Protein AF-0000000067832842 (afdb_homodimer)

InterPro domains:
  IPR029063 S-adenosyl-L-methionine-dependent methyltransferase superfamily [G3DSA:3.40.50.150] (33-181)
  IPR029063 S-adenosyl-L-methionine-dependent methyltransferase superfamily [SSF53335] (40-184)

Solvent-accessible surface area (backbone atoms only — not comparable to full-atom values): 24904 Å² total; per-residue (Å²): 123,70,66,59,55,49,48,51,47,45,47,37,42,48,47,55,68,44,38,62,72,69,55,70,68,73,89,60,58,48,26,87,64,40,27,83,91,37,31,60,60,49,48,27,74,73,50,39,34,73,93,33,31,36,35,33,47,52,28,42,56,81,86,76,63,69,65,63,78,58,28,72,50,18,49,71,43,21,25,13,74,51,82,51,62,61,39,74,44,67,45,55,59,68,50,42,51,78,78,49,56,95,82,53,59,22,45,30,39,37,30,55,74,34,59,28,47,35,81,49,49,67,42,25,40,53,26,49,51,71,29,41,31,73,72,9,35,41,38,42,35,31,35,27,22,55,49,74,52,64,64,67,35,35,14,40,24,26,33,40,46,27,49,38,33,55,57,17,53,60,59,14,26,39,83,71,46,52,14,31,24,38,38,28,40,33,27,26,33,86,79,16,55,81,93,42,41,46,41,74,43,55,62,22,25,40,26,15,27,39,35,32,33,25,72,41,81,48,77,83,70,43,83,89,71,56,56,68,65,58,41,48,75,80,60,59,66,65,70,78,84,129,123,68,65,59,55,49,48,50,47,45,47,36,43,49,48,56,67,43,37,63,72,70,56,72,69,74,89,60,57,48,26,85,64,42,29,83,90,37,32,62,59,48,49,27,74,72,51,39,34,76,90,32,32,36,37,33,46,52,28,43,54,79,85,75,62,69,66,65,78,56,28,71,52,18,48,69,44,21,25,13,73,51,81,51,62,62,38,74,43,68,44,54,59,68,51,41,50,77,78,47,58,94,82,52,59,22,46,32,38,35,31,55,76,33,60,28,47,35,82,50,48,67,42,24,41,54,27,48,50,71,29,42,31,73,72,9,34,41,37,42,34,31,34,26,23,55,49,74,53,64,63,69,34,34,14,38,23,27,31,39,46,29,50,38,33,55,56,17,55,60,59,14,26,39,82,73,46,51,14,32,26,40,36,28,38,33,26,27,33,85,78,17,54,80,93,42,42,46,41,73,43,56,62,22,25,40,28,16,28,40,36,30,32,25,72,39,80,48,78,82,72,42,83,88,69,56,57,67,64,56,42,48,74,80,60,59,66,65,71,77,85,128

Organism: Methylorubrum extorquens (strain ATCC 14718 / DSM 1338 / JCM 2805 / NCIMB 9133 / AM1) (NCBI:txid272630)

Foldseek 3Di:
DVVVVVVLCVVLVVCVVCVCVVCVDQPWDAKDLCAVPRVLVVCLVVALAAPFEEEEEAQADDPNDHSVVSNVRHHYAYEYCDDHPRHDHHDDLLQVQVRDDQPAAGQEYEYEAPLQQHPCSLSSLLSNLSRHDQQGKYKYKHFADDDDDPPPRRHDGDAQLRVDLSQFVLQQKDWDIKIFAAWDKDAADPPDDPVRHSPIDGNGGGMIMTMIGRNDHHDPDDPVPDDPCRRRVNDDDDDPDD/DVVVVVVLCVVLVVCVVCVCVVVVDQPWDAWDLCAVPRVLVVCLVVALAAPFEEEEEAQADDPNDHSVVSNVRHHYAYEYCDDHPRHDHHDALLQVQVRDDQPAAGLEYEYEAPLQQHPCSLSSLLSNLSRHDQQGKYKYKHFADDDDDPPPRRHDGDAQLRVDLSQFVLQQKDWPIKIFAAWDKDAADPPDDPVRHSHIDGNGGGMIMTMIGRNDHHDPDDPVPDDPCRRRVNDDDDDPDD

Structure (mmCIF, N/CA/C/O backbone):
data_AF-0000000067832842-model_v1
#
loop_
_entity.id
_entity.type
_entity.pdbx_description
1 polymer 'Uncharacterized protein'
#
loop_
_atom_site.group_PDB
_atom_site.id
_atom_site.type_symbol
_atom_site.label_atom_id
_atom_site.label_alt_id
_atom_site.label_comp_id
_atom_site.label_asym_id
_atom_site.label_entity_id
_atom_site.label_seq_id
_atom_site.pdbx_PDB_ins_code
_atom_site.Cartn_x
_atom_site.Cartn_y
_atom_site.Cartn_z
_atom_site.occupancy
_atom_site.B_iso_or_equiv
_atom_site.auth_seq_id
_atom_site.auth_comp_id
_atom_site.auth_asym_id
_at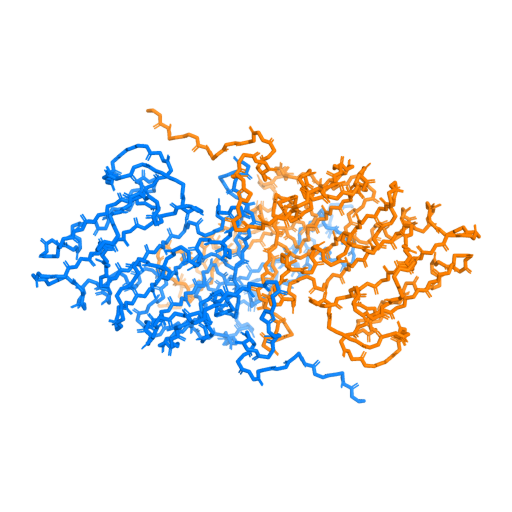om_site.auth_atom_id
_atom_site.pdbx_PDB_model_num
ATOM 1 N N . MET A 1 1 ? 39.562 -14.75 -2.855 1 26.77 1 MET A N 1
ATOM 2 C CA . MET A 1 1 ? 38.125 -14.828 -2.545 1 26.77 1 MET A CA 1
ATOM 3 C C . MET A 1 1 ? 37.625 -13.5 -2.002 1 26.77 1 MET A C 1
ATOM 5 O O . MET A 1 1 ? 36.469 -13.125 -2.25 1 26.77 1 MET A O 1
ATOM 9 N N . LEU A 1 2 ? 38.469 -12.766 -1.308 1 35.47 2 LEU A N 1
ATOM 10 C CA . LEU A 1 2 ? 38.281 -11.453 -0.709 1 35.47 2 LEU A CA 1
ATOM 11 C C . LEU A 1 2 ? 38.375 -10.352 -1.766 1 35.47 2 LEU A C 1
ATOM 13 O O . LEU A 1 2 ? 37.812 -9.273 -1.595 1 35.47 2 LEU A O 1
ATOM 17 N N . LYS A 1 3 ? 39.188 -10.617 -2.768 1 44.97 3 LYS A N 1
ATOM 18 C CA . LYS A 1 3 ? 39.469 -9.648 -3.82 1 44.97 3 LYS A CA 1
ATOM 19 C C . LYS A 1 3 ? 38.281 -9.406 -4.707 1 44.97 3 LYS A C 1
ATOM 21 O O . LYS A 1 3 ? 38.062 -8.289 -5.199 1 44.97 3 LYS A O 1
ATOM 26 N N . GLY A 1 4 ? 37.469 -10.336 -4.941 1 42.06 4 GLY A N 1
ATOM 27 C CA . GLY A 1 4 ? 36.281 -10.281 -5.738 1 42.06 4 GLY A CA 1
ATOM 28 C C . GLY A 1 4 ? 35.156 -9.453 -5.094 1 42.06 4 GLY A C 1
ATOM 29 O O . GLY A 1 4 ? 34.406 -8.766 -5.789 1 42.06 4 GLY A O 1
ATOM 30 N N . ALA A 1 5 ? 35.062 -9.656 -3.832 1 43.44 5 ALA A N 1
ATOM 31 C CA . ALA A 1 5 ? 34.094 -8.883 -3.072 1 43.44 5 ALA A CA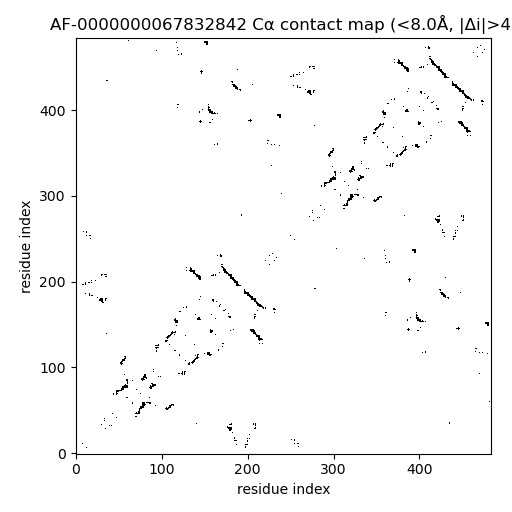 1
ATOM 32 C C . ALA A 1 5 ? 34.469 -7.402 -3.051 1 43.44 5 ALA A C 1
ATOM 34 O O . ALA A 1 5 ? 33.594 -6.535 -3.164 1 43.44 5 ALA A O 1
ATOM 35 N N . ALA A 1 6 ? 35.719 -7.172 -2.99 1 43.81 6 ALA A N 1
ATOM 36 C CA . ALA A 1 6 ? 36.219 -5.801 -3.023 1 43.81 6 ALA A CA 1
ATOM 37 C C . ALA A 1 6 ? 35.938 -5.141 -4.371 1 43.81 6 ALA A C 1
ATOM 39 O O . ALA A 1 6 ? 35.5 -3.988 -4.426 1 43.81 6 ALA A O 1
ATOM 40 N N . ASP A 1 7 ? 36.094 -5.887 -5.363 1 48.38 7 ASP A N 1
ATOM 41 C CA . ASP A 1 7 ? 35.844 -5.348 -6.695 1 48.38 7 ASP A CA 1
ATOM 42 C C . ASP A 1 7 ? 34.344 -5.094 -6.906 1 48.38 7 ASP A C 1
ATOM 44 O O . ASP A 1 7 ? 33.969 -4.082 -7.5 1 48.38 7 ASP A O 1
ATOM 48 N N . SER A 1 8 ? 33.562 -6.012 -6.449 1 44.03 8 SER A N 1
ATOM 49 C CA . SER A 1 8 ? 32.125 -5.84 -6.555 1 44.03 8 SER A CA 1
ATOM 50 C C . SER A 1 8 ? 31.625 -4.66 -5.715 1 44.03 8 SER A C 1
ATOM 52 O O . SER A 1 8 ? 30.734 -3.918 -6.133 1 44.03 8 SER A O 1
ATOM 54 N N . LEU A 1 9 ? 32.281 -4.516 -4.609 1 45.78 9 LEU A N 1
ATOM 55 C CA . LEU A 1 9 ? 32 -3.361 -3.76 1 45.78 9 LEU A CA 1
ATOM 56 C C . LEU A 1 9 ? 32.438 -2.068 -4.434 1 45.78 9 LEU A C 1
ATOM 58 O O . LEU A 1 9 ? 31.734 -1.063 -4.391 1 45.78 9 LEU A O 1
ATOM 62 N N . ILE A 1 10 ? 33.562 -2.182 -5.062 1 46 10 ILE A N 1
ATOM 63 C CA . ILE A 1 10 ? 34.062 -1.021 -5.789 1 46 10 ILE A CA 1
ATOM 64 C C . ILE A 1 10 ? 33.125 -0.693 -6.953 1 46 10 ILE A C 1
ATOM 66 O O . ILE A 1 10 ? 32.812 0.474 -7.191 1 46 10 ILE A O 1
ATOM 70 N N . ARG A 1 11 ? 32.719 -1.636 -7.66 1 45.75 11 ARG A N 1
ATOM 71 C CA . ARG A 1 11 ? 31.797 -1.432 -8.773 1 45.75 11 ARG A CA 1
ATOM 72 C C . ARG A 1 11 ? 30.453 -0.896 -8.273 1 45.75 11 ARG A C 1
ATOM 74 O O . ARG A 1 11 ? 29.859 -0.011 -8.898 1 45.75 11 ARG A O 1
ATOM 81 N N . ALA A 1 12 ? 29.953 -1.578 -7.32 1 45.78 12 ALA A N 1
ATOM 82 C CA . ALA A 1 12 ? 28.719 -1.059 -6.727 1 45.78 12 ALA A CA 1
ATOM 83 C C . ALA A 1 12 ? 28.906 0.373 -6.234 1 45.78 12 ALA A C 1
ATOM 85 O O . ALA A 1 12 ? 28.031 1.223 -6.426 1 45.78 12 ALA A O 1
ATOM 86 N N . TYR A 1 13 ? 30.078 0.477 -5.68 1 47.91 13 TYR A N 1
ATOM 87 C CA . TYR A 1 13 ? 30.484 1.792 -5.199 1 47.91 13 TYR A CA 1
ATOM 88 C C . TYR A 1 13 ? 30.594 2.785 -6.352 1 47.91 13 TYR A C 1
ATOM 90 O O . TYR A 1 13 ? 30.188 3.938 -6.227 1 47.91 13 TYR A O 1
ATOM 98 N N . GLY A 1 14 ? 31.281 2.305 -7.25 1 47.25 14 GLY A N 1
ATOM 99 C CA . GLY A 1 14 ? 31.391 3.125 -8.445 1 47.25 14 GLY A CA 1
ATOM 100 C C . GLY A 1 14 ? 30.062 3.43 -9.094 1 47.25 14 GLY A C 1
ATOM 101 O O . GLY A 1 14 ? 29.828 4.551 -9.555 1 47.25 14 GLY A O 1
ATOM 102 N N . ALA A 1 15 ? 29.234 2.504 -9.148 1 46.03 15 ALA A N 1
ATOM 103 C CA . ALA A 1 15 ? 27.891 2.689 -9.711 1 46.03 15 ALA A CA 1
ATOM 104 C C . ALA A 1 15 ? 27.062 3.635 -8.859 1 46.03 15 ALA A C 1
ATOM 106 O O . ALA A 1 15 ? 26.359 4.508 -9.383 1 46.03 15 ALA A O 1
ATOM 107 N N . LEU A 1 16 ? 27.141 3.465 -7.559 1 51.41 16 LEU A N 1
ATOM 108 C CA . LEU A 1 16 ? 26.375 4.34 -6.672 1 51.41 16 LEU A CA 1
ATOM 109 C C . LEU A 1 16 ? 26.969 5.75 -6.672 1 51.41 16 LEU A C 1
ATOM 111 O O . LEU A 1 16 ? 26.234 6.73 -6.551 1 51.41 16 LEU A O 1
ATOM 115 N N . ALA A 1 17 ? 28.25 5.762 -6.68 1 48.47 17 ALA A N 1
ATOM 116 C CA . ALA A 1 17 ? 28.906 7.07 -6.707 1 48.47 17 ALA A CA 1
ATOM 117 C C . ALA A 1 17 ? 28.484 7.863 -7.941 1 48.47 17 ALA A C 1
ATOM 119 O O . ALA A 1 17 ? 28.453 9.094 -7.914 1 48.47 17 ALA A O 1
ATOM 120 N N . THR A 1 18 ? 28.344 7.113 -8.961 1 46.09 18 THR A N 1
ATOM 121 C CA . THR A 1 18 ? 28.062 7.812 -10.211 1 46.09 18 THR A CA 1
ATOM 122 C C . THR A 1 18 ? 26.547 7.875 -10.461 1 46.09 18 THR A C 1
ATOM 124 O O . THR A 1 18 ? 26.109 8.508 -11.422 1 46.09 18 THR A O 1
ATOM 127 N N . LEU A 1 19 ? 25.797 7.16 -9.695 1 51.28 19 LEU A N 1
ATOM 128 C CA . LEU A 1 19 ? 24.359 7.02 -9.938 1 51.28 19 LEU A CA 1
ATOM 129 C C . LEU A 1 19 ? 23.656 8.359 -9.797 1 51.28 19 LEU A C 1
ATOM 131 O O . LEU A 1 19 ? 22.797 8.695 -10.609 1 51.28 19 LEU A O 1
ATOM 135 N N . PRO A 1 20 ? 23.891 9.039 -8.672 1 48.03 20 PRO A N 1
ATOM 136 C CA . PRO A 1 20 ? 23.156 10.305 -8.664 1 48.03 20 PRO A CA 1
ATOM 137 C C . PRO A 1 20 ? 23.469 11.18 -9.875 1 48.03 20 PRO A C 1
ATOM 139 O O . PRO A 1 20 ? 22.625 11.953 -10.32 1 48.03 20 PRO A O 1
ATOM 142 N N . PHE A 1 21 ? 24.703 11.172 -10.32 1 45.91 21 PHE A N 1
ATOM 143 C CA . PHE A 1 21 ? 25.031 12.047 -11.438 1 45.91 21 PHE A CA 1
ATOM 144 C C . PHE A 1 21 ? 24.406 11.531 -12.734 1 45.91 21 PHE A C 1
ATOM 146 O O . PHE A 1 21 ? 24.078 12.312 -13.633 1 45.91 21 PHE A O 1
ATOM 153 N N . ARG A 1 22 ? 24.281 10.375 -12.773 1 45.84 22 ARG A N 1
ATOM 154 C CA . ARG A 1 22 ? 23.75 9.836 -14.016 1 45.84 22 ARG A CA 1
ATOM 155 C C . ARG A 1 22 ? 22.234 9.875 -14.031 1 45.84 22 ARG A C 1
ATOM 157 O O . ARG A 1 22 ? 21.609 9.828 -15.094 1 45.84 22 ARG A O 1
ATOM 164 N N . PHE A 1 23 ? 21.656 9.945 -12.891 1 52.16 23 PHE A N 1
ATOM 165 C CA . PHE A 1 23 ? 20.203 9.922 -12.875 1 52.16 23 PHE A CA 1
ATOM 166 C C . PHE A 1 23 ? 19.656 11.281 -12.469 1 52.16 23 PHE A C 1
ATOM 168 O O . PHE A 1 23 ? 19.156 11.438 -11.352 1 52.16 23 PHE A O 1
ATOM 175 N N . ARG A 1 24 ? 20.047 12.352 -13.102 1 53.12 24 ARG A N 1
ATOM 176 C CA . ARG A 1 24 ? 19.812 13.742 -12.734 1 53.12 24 ARG A CA 1
ATOM 177 C C . ARG A 1 24 ? 18.328 14.062 -12.727 1 53.12 24 ARG A C 1
ATOM 179 O O . ARG A 1 24 ? 17.906 15.086 -12.172 1 53.12 24 ARG A O 1
ATOM 186 N N . ARG A 1 25 ? 17.531 13.32 -13.461 1 61.72 25 ARG A N 1
ATOM 187 C CA . ARG A 1 25 ? 16.172 13.883 -13.43 1 61.72 25 ARG A CA 1
ATOM 188 C C . ARG A 1 25 ? 15.18 12.867 -12.867 1 61.72 25 ARG A C 1
ATOM 190 O O . ARG A 1 25 ? 15.109 11.734 -13.336 1 61.72 25 ARG A O 1
ATOM 197 N N . ASP A 1 26 ? 14.625 13.305 -11.711 1 71.5 26 ASP A N 1
ATOM 198 C CA . ASP A 1 26 ? 13.508 12.523 -11.203 1 71.5 26 ASP A CA 1
ATOM 199 C C . ASP A 1 26 ? 12.336 12.523 -12.18 1 71.5 26 ASP A C 1
ATOM 201 O O . ASP A 1 26 ? 12.008 13.562 -12.766 1 71.5 26 ASP A O 1
ATOM 205 N N . ARG A 1 27 ? 11.812 11.367 -12.344 1 85.88 27 ARG A N 1
ATOM 206 C CA . ARG A 1 27 ? 10.719 11.234 -13.305 1 85.88 27 ARG A CA 1
ATOM 207 C C . ARG A 1 27 ? 9.398 11.695 -12.695 1 85.88 27 ARG A C 1
ATOM 209 O O . ARG A 1 27 ? 8.453 12 -13.422 1 85.88 27 ARG A O 1
ATOM 216 N N . ILE A 1 28 ? 9.367 11.727 -11.367 1 92.81 28 ILE A N 1
ATOM 217 C CA . ILE A 1 28 ? 8.148 12.156 -10.688 1 92.81 28 ILE A CA 1
ATOM 218 C C . ILE A 1 28 ? 8.438 13.414 -9.867 1 92.81 28 ILE A C 1
ATOM 220 O O . ILE A 1 28 ? 9.359 13.438 -9.055 1 92.81 28 ILE A O 1
ATOM 224 N N . ALA A 1 29 ? 7.668 14.43 -10.078 1 91.94 29 ALA A N 1
ATOM 225 C CA . ALA A 1 29 ? 7.855 15.703 -9.383 1 91.94 29 ALA A CA 1
ATOM 226 C C . ALA A 1 29 ? 7.16 15.695 -8.031 1 91.94 29 ALA A C 1
ATOM 228 O O . ALA A 1 29 ? 6.105 15.07 -7.867 1 91.94 29 ALA A O 1
ATOM 229 N N . PRO A 1 30 ? 7.793 16.344 -7.102 1 95.44 30 PRO A N 1
ATOM 230 C CA . PRO A 1 30 ? 7.035 16.578 -5.871 1 95.44 30 PRO A CA 1
ATOM 231 C C . PRO A 1 30 ? 5.879 17.562 -6.07 1 95.44 30 PRO A C 1
ATOM 233 O O . PRO A 1 30 ? 5.875 18.328 -7.031 1 95.44 30 PRO A O 1
ATOM 236 N N . PRO A 1 31 ? 4.887 17.453 -5.219 1 97.06 31 PRO A N 1
ATOM 237 C CA . PRO A 1 31 ? 3.836 18.469 -5.305 1 97.06 31 PRO A CA 1
ATOM 238 C C . PRO A 1 31 ? 4.344 19.875 -4.957 1 97.06 31 PRO A C 1
ATOM 240 O O . PRO A 1 31 ? 5.246 20.016 -4.129 1 97.06 31 PRO A O 1
ATOM 243 N N . LYS A 1 32 ? 3.727 20.828 -5.574 1 95.94 32 LYS A N 1
ATOM 244 C CA . LYS A 1 32 ? 4.156 22.203 -5.383 1 95.94 32 LYS A CA 1
ATOM 245 C C . LYS A 1 32 ? 3.918 22.656 -3.945 1 95.94 32 LYS A C 1
ATOM 247 O O . LYS A 1 32 ? 2.779 22.672 -3.475 1 95.94 32 LYS A O 1
ATOM 252 N N . ASP A 1 33 ? 4.938 23.016 -3.203 1 96 33 ASP A N 1
ATOM 253 C CA . ASP A 1 33 ? 4.941 23.578 -1.858 1 96 33 ASP A CA 1
ATOM 254 C C . ASP A 1 33 ? 4.309 22.609 -0.854 1 96 33 ASP A C 1
ATOM 256 O O . ASP A 1 33 ? 3.76 23.047 0.163 1 96 33 ASP A O 1
ATOM 260 N N . LEU A 1 34 ? 4.266 21.359 -1.2 1 97.69 34 LEU A N 1
ATOM 261 C CA . LEU A 1 34 ? 3.621 20.375 -0.336 1 97.69 34 LEU A CA 1
ATOM 262 C C . LEU A 1 34 ? 4.539 19.172 -0.092 1 97.69 34 LEU A C 1
ATOM 264 O O . LEU A 1 34 ? 4.137 18.188 0.537 1 97.69 34 LEU A O 1
ATOM 268 N N . ALA A 1 35 ? 5.758 19.281 -0.586 1 96.06 35 ALA A N 1
ATOM 269 C CA . ALA A 1 35 ? 6.727 18.203 -0.394 1 96.06 35 ALA A CA 1
ATOM 270 C C . ALA A 1 35 ? 7.102 18.062 1.078 1 96.06 35 ALA A C 1
ATOM 272 O O . ALA A 1 35 ? 6.754 18.906 1.899 1 96.06 35 ALA A O 1
ATOM 273 N N . HIS A 1 36 ? 7.77 16.953 1.353 1 95.88 36 HIS A N 1
ATOM 274 C CA . HIS A 1 36 ? 8.188 16.672 2.721 1 95.88 36 HIS A CA 1
ATOM 275 C C . HIS A 1 36 ? 8.859 17.891 3.346 1 95.88 36 HIS A C 1
ATOM 277 O O . HIS A 1 36 ? 9.773 18.484 2.754 1 95.88 36 HIS A O 1
ATOM 283 N N . GLY A 1 37 ? 8.352 18.25 4.504 1 91.81 37 GLY A N 1
ATOM 284 C CA . GLY A 1 37 ? 8.914 19.391 5.223 1 91.81 37 GLY A CA 1
ATOM 285 C C . GLY A 1 37 ? 8.258 20.719 4.855 1 91.81 37 GLY A C 1
ATOM 286 O O . GLY A 1 37 ? 8.242 21.641 5.66 1 91.81 37 GLY A O 1
ATOM 287 N N . ALA A 1 38 ? 7.652 20.859 3.678 1 95.38 38 ALA A N 1
ATOM 288 C CA . ALA A 1 38 ? 7.109 22.125 3.201 1 95.38 38 ALA A CA 1
ATOM 289 C C . ALA A 1 38 ? 5.602 22.188 3.404 1 95.38 38 ALA A C 1
ATOM 291 O O . ALA A 1 38 ? 5.023 23.281 3.504 1 95.38 38 ALA A O 1
ATOM 292 N N . TRP A 1 39 ? 4.961 21.047 3.486 1 97.94 39 TRP A N 1
ATOM 293 C CA . TRP A 1 39 ? 3.502 20.984 3.459 1 97.94 39 TRP A CA 1
ATOM 294 C C . TRP A 1 39 ? 2.906 21.719 4.652 1 97.94 39 TRP A C 1
ATOM 296 O O . TRP A 1 39 ? 1.833 22.328 4.547 1 97.94 39 TRP 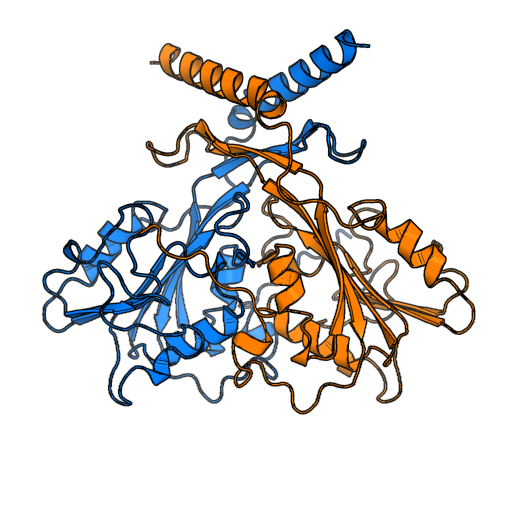A O 1
ATOM 306 N N . ILE A 1 40 ? 3.584 21.781 5.781 1 97.75 40 ILE A N 1
ATOM 307 C CA . ILE A 1 40 ? 3.018 22.375 6.996 1 97.75 40 ILE A CA 1
ATOM 308 C C . ILE A 1 40 ? 2.895 23.891 6.832 1 97.75 40 ILE A C 1
ATOM 310 O O . ILE A 1 40 ? 1.932 24.484 7.312 1 97.75 40 ILE A O 1
ATOM 314 N N . ASP A 1 41 ? 3.887 24.484 6.168 1 97.88 41 ASP A N 1
ATOM 315 C CA . ASP A 1 41 ? 3.811 25.906 5.898 1 97.88 41 ASP A CA 1
ATOM 316 C C . ASP A 1 41 ? 2.605 26.234 5.02 1 97.88 41 ASP A C 1
ATOM 318 O O . ASP A 1 41 ? 1.854 27.172 5.312 1 97.88 41 ASP A O 1
ATOM 322 N N . THR A 1 42 ? 2.408 25.469 4.039 1 98.56 42 THR A N 1
ATOM 323 C CA . THR A 1 42 ? 1.312 25.688 3.102 1 98.56 42 THR A CA 1
ATOM 324 C C . THR A 1 42 ? -0.035 25.469 3.789 1 98.56 42 THR A C 1
ATOM 326 O O . THR A 1 42 ? -0.946 26.297 3.643 1 98.56 42 THR A O 1
ATOM 329 N N . LEU A 1 43 ? -0.164 24.406 4.551 1 98.81 43 LEU A N 1
ATOM 330 C CA . LEU A 1 43 ? -1.43 24.094 5.207 1 98.81 43 LEU A CA 1
ATOM 331 C C . LEU A 1 43 ? -1.761 25.156 6.262 1 98.81 43 LEU A C 1
ATOM 333 O O . LEU A 1 43 ? -2.904 25.609 6.355 1 98.81 43 LEU A O 1
ATOM 337 N N . SER A 1 44 ? -0.77 25.516 7.039 1 98.62 44 SER A N 1
ATOM 338 C CA . SER A 1 44 ? -1.033 26.5 8.094 1 98.62 44 SER A CA 1
ATOM 339 C C . SER A 1 44 ? -1.404 27.859 7.512 1 98.62 44 SER A C 1
ATOM 341 O O . SER A 1 44 ? -2.285 28.531 8.039 1 98.62 44 SER A O 1
ATOM 343 N N . GLU A 1 45 ? -0.677 28.219 6.465 1 98.44 45 GLU A N 1
ATOM 344 C CA . GLU A 1 45 ? -0.995 29.469 5.801 1 98.44 45 GLU A CA 1
ATOM 345 C C . GLU A 1 45 ? -2.443 29.5 5.324 1 98.44 45 GLU A C 1
ATOM 347 O O . GLU A 1 45 ? -3.113 30.531 5.406 1 98.44 45 GLU A O 1
ATOM 352 N N . ARG A 1 46 ? -2.945 28.422 4.988 1 98.44 46 ARG A N 1
ATOM 353 C CA . ARG A 1 46 ? -4.258 28.344 4.355 1 98.44 46 ARG A CA 1
ATOM 354 C C . ARG A 1 46 ? -5.352 28.109 5.387 1 98.44 46 ARG A C 1
ATOM 356 O O . ARG A 1 46 ? -6.473 28.594 5.238 1 98.44 46 ARG A O 1
ATOM 363 N N . PHE A 1 47 ? -5.008 27.391 6.492 1 98.81 47 PHE A N 1
ATOM 364 C CA . PHE A 1 47 ? -6.109 26.844 7.273 1 98.81 47 PHE A CA 1
ATOM 365 C C . PHE A 1 47 ? -6.027 27.312 8.719 1 98.81 47 PHE A C 1
ATOM 367 O O . PHE A 1 47 ? -6.922 27.031 9.523 1 98.81 47 PHE A O 1
ATOM 374 N N . ASP A 1 48 ? -4.969 28 9.094 1 98.81 48 ASP A N 1
ATOM 375 C CA . ASP A 1 48 ? -4.902 28.578 10.43 1 98.81 48 ASP A CA 1
ATOM 376 C C . ASP A 1 48 ? -5.668 29.891 10.5 1 98.81 48 ASP A C 1
ATOM 378 O O . ASP A 1 48 ? -5.066 30.969 10.625 1 98.81 48 ASP A O 1
ATOM 382 N N . LYS A 1 49 ? -6.941 29.766 10.562 1 98.62 49 LYS A N 1
ATOM 383 C CA . LYS A 1 49 ? -7.844 30.906 10.609 1 98.62 49 LYS A CA 1
ATOM 384 C C . LYS A 1 49 ? -8.969 30.688 11.617 1 98.62 49 LYS A C 1
ATOM 386 O O . LYS A 1 49 ? -9.445 29.562 11.781 1 98.62 49 LYS A O 1
ATOM 391 N N . PRO A 1 50 ? -9.406 31.828 12.188 1 98.44 50 PRO A N 1
ATOM 392 C CA . PRO A 1 50 ? -10.555 31.688 13.094 1 98.44 50 PRO A CA 1
ATOM 393 C C . PRO A 1 50 ? -11.781 31.109 12.398 1 98.44 50 PRO A C 1
ATOM 395 O O . PRO A 1 50 ? -12.086 31.469 11.258 1 98.44 50 PRO A O 1
ATOM 398 N N . GLY A 1 51 ? -12.422 30.219 13.07 1 98.25 51 GLY A N 1
ATOM 399 C CA . GLY A 1 51 ? -13.648 29.641 12.539 1 98.25 51 GLY A CA 1
ATOM 400 C C . GLY A 1 51 ? -13.414 28.328 11.789 1 98.25 51 GLY A C 1
ATOM 401 O O . GLY A 1 51 ? -14.367 27.609 11.492 1 98.25 51 GLY A O 1
ATOM 402 N N . LEU A 1 52 ? -12.156 28.031 11.484 1 98.81 52 LEU A N 1
ATOM 403 C CA . LEU A 1 52 ? -11.844 26.781 10.805 1 98.81 52 LEU A CA 1
ATOM 404 C C . LEU A 1 52 ? -11.492 25.688 11.805 1 98.81 52 LEU A C 1
ATOM 406 O O . LEU A 1 52 ? -10.984 25.984 12.891 1 98.81 52 LEU A O 1
ATOM 410 N N . ARG A 1 53 ? -11.836 24.453 11.445 1 98.81 53 ARG A N 1
ATOM 411 C CA . ARG A 1 53 ? -11.523 23.266 12.25 1 98.81 53 ARG A CA 1
ATOM 412 C C . ARG A 1 53 ? -10.562 22.344 11.523 1 98.81 53 ARG A C 1
ATOM 414 O O . ARG A 1 53 ? -10.789 22 10.359 1 98.81 53 ARG A O 1
ATOM 421 N N . VAL A 1 54 ? -9.469 21.953 12.227 1 98.94 54 VAL A N 1
ATOM 422 C CA . VAL A 1 54 ? -8.406 21.141 11.664 1 98.94 54 VAL A CA 1
ATOM 423 C C . VAL A 1 54 ? -8.258 19.859 12.477 1 98.94 54 VAL A C 1
ATOM 425 O O . VAL A 1 54 ? -8.172 19.906 13.703 1 98.94 54 VAL A O 1
ATOM 428 N N . LEU A 1 55 ? -8.289 18.719 11.781 1 98.94 55 LEU A N 1
ATOM 429 C CA . LEU A 1 55 ? -8.055 17.422 12.406 1 98.94 55 LEU A CA 1
ATOM 430 C C . LEU A 1 55 ? -6.742 16.812 11.93 1 98.94 55 LEU A C 1
ATOM 432 O O . LEU A 1 55 ? -6.523 16.672 10.719 1 98.94 55 LEU A O 1
ATOM 436 N N . GLU A 1 56 ? -5.855 16.531 12.867 1 98.88 56 GLU A N 1
ATOM 437 C CA . GLU A 1 56 ? -4.664 15.742 12.562 1 98.88 56 GLU A CA 1
ATOM 438 C C . GLU A 1 56 ? -4.848 14.273 12.953 1 98.88 56 GLU A C 1
ATOM 440 O O . GLU A 1 56 ? -5.074 13.969 14.125 1 98.88 56 GLU A O 1
ATOM 445 N N . VAL A 1 57 ? -4.82 13.398 11.984 1 98.81 57 VAL A N 1
ATOM 446 C CA . VAL A 1 57 ? -4.871 11.969 12.234 1 98.81 57 VAL A CA 1
ATOM 447 C C . VAL A 1 57 ? -3.457 11.422 12.422 1 98.81 57 VAL A C 1
ATOM 449 O O . VAL A 1 57 ? -2.633 11.5 11.508 1 98.81 57 VAL A O 1
ATOM 452 N N . GLY A 1 58 ? -3.146 10.797 13.508 1 97.69 58 GLY A N 1
ATOM 453 C CA . GLY A 1 58 ? -1.788 10.445 13.891 1 97.69 58 GLY A CA 1
ATOM 454 C C . GLY A 1 58 ? -1.008 11.609 14.461 1 97.69 58 GLY A C 1
ATOM 455 O O . GLY A 1 58 ? 0.093 11.914 14 1 97.69 58 GLY A O 1
ATOM 456 N N . SER A 1 59 ? -1.529 12.211 15.539 1 97.5 59 SER A N 1
ATOM 457 C CA . SER A 1 59 ? -1.01 13.492 16 1 97.5 59 SER A CA 1
ATOM 458 C C . SER A 1 59 ? 0.007 13.297 17.125 1 97.5 59 SER A C 1
ATOM 460 O O . SER A 1 59 ? 0.713 14.242 17.5 1 97.5 59 SER A O 1
ATOM 462 N N . ARG A 1 60 ? 0.05 12.016 17.625 1 95.25 60 ARG A N 1
ATOM 463 C CA . ARG A 1 60 ? 0.905 11.82 18.797 1 95.25 60 ARG A CA 1
ATOM 464 C C . ARG A 1 60 ? 2.357 12.148 18.469 1 95.25 60 ARG A C 1
ATOM 466 O O . ARG A 1 60 ? 2.867 11.773 17.422 1 95.25 60 ARG A O 1
ATOM 473 N N . ASN A 1 61 ? 2.977 12.82 19.359 1 90.06 61 ASN A N 1
ATOM 474 C CA . ASN A 1 61 ? 4.383 13.164 19.172 1 90.06 61 ASN A CA 1
ATOM 475 C C . ASN A 1 61 ? 5.285 11.945 19.328 1 90.06 61 ASN A C 1
ATOM 477 O O . ASN A 1 61 ? 5.488 11.461 20.438 1 90.06 61 ASN A O 1
ATOM 481 N N . VAL A 1 62 ? 5.746 11.508 18.25 1 81.62 62 VAL A N 1
ATOM 482 C CA . VAL A 1 62 ? 6.625 10.344 18.25 1 81.62 62 VAL A CA 1
ATOM 483 C C . VAL A 1 62 ? 8.047 10.773 17.906 1 81.62 62 VAL A C 1
ATOM 485 O O . VAL A 1 62 ? 9.016 10.281 18.484 1 81.62 62 VAL A O 1
ATOM 488 N N . THR A 1 63 ? 8.227 11.758 17 1 76.44 63 THR A N 1
ATOM 489 C CA . THR A 1 63 ? 9.531 12.133 16.453 1 76.44 63 THR A CA 1
ATOM 490 C C . THR A 1 63 ? 9.945 13.516 16.953 1 76.44 63 THR A C 1
ATOM 492 O O . THR A 1 63 ? 11.016 14.008 16.594 1 76.44 63 THR A O 1
ATOM 495 N N . GLY A 1 64 ? 9.008 14.125 17.719 1 78.88 64 GLY A N 1
ATOM 496 C CA . GLY A 1 64 ? 9.266 15.5 18.109 1 78.88 64 GLY A CA 1
ATOM 497 C C . GLY A 1 64 ? 8.477 16.516 17.312 1 78.88 64 GLY A C 1
ATOM 498 O O . GLY A 1 64 ? 8.445 17.703 17.656 1 78.88 64 GLY A O 1
ATOM 499 N N . ALA A 1 65 ? 7.867 15.992 16.281 1 78.25 65 ALA A N 1
ATOM 500 C CA . ALA A 1 65 ? 7.07 16.906 15.453 1 78.25 65 ALA A CA 1
ATOM 501 C C . ALA A 1 65 ? 5.688 17.125 16.047 1 78.25 65 ALA A C 1
ATOM 503 O O . ALA A 1 65 ? 4.977 16.156 16.359 1 78.25 65 ALA A O 1
ATOM 504 N N . ASN A 1 66 ? 5.363 18.281 16.391 1 89.44 66 ASN A N 1
ATOM 505 C CA . ASN A 1 66 ? 4.07 18.766 16.875 1 89.44 66 ASN A CA 1
ATOM 506 C C . ASN A 1 66 ? 3.586 19.969 16.062 1 89.44 66 ASN A C 1
ATOM 508 O O . ASN A 1 66 ? 4.227 21.016 16.078 1 89.44 66 ASN A O 1
ATOM 512 N N . PHE A 1 67 ? 2.428 19.797 15.445 1 94.25 67 PHE A N 1
ATOM 513 C CA . PHE A 1 67 ? 2.027 20.812 14.484 1 94.25 67 PHE A CA 1
ATOM 514 C C . PHE A 1 67 ? 0.91 21.672 15.047 1 94.25 67 PHE A C 1
ATOM 516 O O . PHE A 1 67 ? 0.438 22.594 14.375 1 94.25 67 PHE A O 1
ATOM 523 N N . ARG A 1 68 ? 0.517 21.453 16.234 1 96.88 68 ARG A N 1
ATOM 524 C CA . ARG A 1 68 ? -0.586 22.188 16.859 1 96.88 68 ARG A CA 1
ATOM 525 C C . ARG A 1 68 ? -0.33 23.688 16.828 1 96.88 68 ARG A C 1
ATOM 527 O O . ARG A 1 68 ? -1.229 24.469 16.516 1 96.88 68 ARG A O 1
ATOM 534 N N . HIS A 1 69 ? 0.926 24.062 17.125 1 96.25 69 HIS A N 1
ATOM 535 C CA . HIS A 1 69 ? 1.272 25.484 17.219 1 96.25 69 HIS A CA 1
ATOM 536 C C . HIS A 1 69 ? 1.166 26.156 15.859 1 96.25 69 HIS A C 1
ATOM 538 O O . HIS A 1 69 ? 1.078 27.391 15.781 1 96.25 69 HIS A O 1
ATOM 544 N N . ARG A 1 70 ? 1.198 25.359 14.781 1 97.81 70 ARG A N 1
ATOM 545 C CA . ARG A 1 70 ? 1.101 25.906 13.43 1 97.81 70 ARG A CA 1
ATOM 546 C C . ARG A 1 70 ? -0.346 26.234 13.07 1 97.81 70 ARG A C 1
ATOM 548 O O . ARG A 1 70 ? -0.612 26.844 12.039 1 97.81 70 ARG A O 1
ATOM 555 N N . PHE A 1 71 ? -1.291 25.812 13.914 1 98.5 71 PHE A N 1
ATOM 556 C CA . PHE A 1 71 ? -2.717 26.047 13.719 1 98.5 71 PHE A CA 1
ATOM 557 C C . PHE A 1 71 ? -3.326 26.719 14.945 1 98.5 71 PHE A C 1
ATOM 559 O O . PHE A 1 71 ? -4.363 26.281 15.445 1 98.5 71 PHE A O 1
ATOM 566 N N . ALA A 1 72 ? -2.721 27.812 15.406 1 97.81 72 ALA A N 1
ATOM 567 C CA . ALA A 1 72 ? -3.057 28.469 16.672 1 97.81 72 ALA A CA 1
ATOM 568 C C . ALA A 1 72 ? -4.363 29.25 16.547 1 97.81 72 ALA A C 1
ATOM 570 O O . ALA A 1 72 ? -5.043 29.484 17.547 1 97.81 72 ALA A O 1
ATOM 571 N N . GLN A 1 73 ? -4.77 29.641 15.406 1 98.56 73 GLN A N 1
ATOM 572 C CA . GLN A 1 73 ? -5.973 30.453 15.211 1 98.56 73 GLN A CA 1
ATOM 573 C C . GLN A 1 73 ? -7.18 29.562 14.906 1 98.56 73 GLN A C 1
ATOM 575 O O . GLN A 1 73 ? -8.32 29.953 15.172 1 98.56 73 GLN A O 1
ATOM 580 N N . ALA A 1 74 ? -6.953 28.422 14.352 1 98.81 74 ALA A N 1
ATOM 581 C CA . ALA A 1 74 ? -8.016 27.453 14.055 1 98.81 74 ALA A CA 1
ATOM 582 C C . ALA A 1 74 ? -8.328 26.594 15.281 1 98.81 74 ALA A C 1
ATOM 584 O O . ALA A 1 74 ? -7.586 26.594 16.266 1 98.81 74 ALA A O 1
ATOM 585 N N . GLU A 1 75 ? -9.492 25.953 15.25 1 98.62 75 GLU A N 1
ATOM 586 C CA . GLU A 1 75 ? -9.727 24.859 16.203 1 98.62 75 GLU A CA 1
ATOM 587 C C . GLU A 1 75 ? -9.008 23.594 15.766 1 98.62 75 GLU A C 1
ATOM 589 O O . GLU A 1 75 ? -9.336 23 14.727 1 98.62 75 GLU A O 1
ATOM 594 N N . TYR A 1 76 ? -8.023 23.219 16.531 1 98.62 76 TYR A N 1
ATOM 595 C CA . TYR A 1 76 ? -7.184 22.062 16.219 1 98.62 76 TYR A CA 1
ATOM 596 C C . TYR A 1 76 ? -7.559 20.875 17.094 1 98.62 76 TYR A C 1
ATOM 598 O O . TYR A 1 76 ? -7.684 21 18.312 1 98.62 76 TYR A O 1
ATOM 606 N N . VAL A 1 77 ? -7.812 19.688 16.469 1 98.81 77 VAL A N 1
ATOM 607 C CA . VAL A 1 77 ? -8.062 18.438 17.172 1 98.81 77 VAL A CA 1
ATOM 608 C C . VAL A 1 77 ? -7.012 17.406 16.766 1 98.81 77 VAL A C 1
ATOM 610 O O . VAL A 1 77 ? -6.859 17.078 15.594 1 98.81 77 VAL A O 1
ATOM 613 N N . GLY A 1 78 ? -6.258 16.922 17.766 1 98.69 78 GLY A N 1
ATOM 614 C CA . GLY A 1 78 ? -5.336 15.828 17.547 1 98.69 78 GLY A CA 1
ATOM 615 C C . GLY A 1 78 ? -5.957 14.469 17.812 1 98.69 78 GLY A C 1
ATOM 616 O O . GLY A 1 78 ? -6.582 14.258 18.859 1 98.69 78 GLY A O 1
ATOM 617 N N . PHE A 1 79 ? -5.816 13.539 16.875 1 98.75 79 PHE A N 1
ATOM 618 C CA . PHE A 1 79 ? -6.367 12.195 16.953 1 98.75 79 PHE A CA 1
ATOM 619 C C . PHE A 1 79 ? -5.262 11.148 16.844 1 98.75 79 PHE A C 1
ATOM 621 O O . PHE A 1 79 ? -4.398 11.242 15.969 1 98.75 79 PHE A O 1
ATOM 628 N N . ASP A 1 80 ? -5.258 10.172 17.734 1 98 80 ASP A N 1
ATOM 629 C CA . ASP A 1 80 ? -4.27 9.102 17.656 1 98 80 ASP A CA 1
ATOM 630 C C . ASP A 1 80 ? -4.793 7.82 18.297 1 98 80 ASP A C 1
ATOM 632 O O . ASP A 1 80 ? -5.785 7.848 19.031 1 98 80 ASP A O 1
ATOM 636 N N . LEU A 1 81 ? -4.098 6.746 17.953 1 97.38 81 LEU A N 1
ATOM 637 C CA . LEU A 1 81 ? -4.434 5.438 18.516 1 97.38 81 LEU A CA 1
ATOM 638 C C . LEU A 1 81 ? -4.152 5.391 20.016 1 97.38 81 LEU A C 1
ATOM 640 O O . LEU A 1 81 ? -4.859 4.711 20.75 1 97.38 81 LEU A O 1
ATOM 644 N N . TYR A 1 82 ? -3.1 6.129 20.422 1 96.56 82 TYR A N 1
ATOM 645 C CA . TYR A 1 82 ? -2.674 6.137 21.812 1 96.56 82 TYR A CA 1
ATOM 646 C C . TYR A 1 82 ? -2.783 7.535 22.406 1 96.56 82 TYR A C 1
ATOM 648 O O . TYR A 1 82 ? -2.627 8.531 21.703 1 96.56 82 TYR A O 1
ATOM 656 N N . ALA A 1 83 ? -3.027 7.551 23.656 1 96.5 83 ALA A N 1
ATOM 657 C CA . ALA A 1 83 ? -2.936 8.82 24.375 1 96.5 83 ALA A CA 1
ATOM 658 C C . ALA A 1 83 ? -1.496 9.336 24.406 1 96.5 83 ALA A C 1
ATOM 660 O O . ALA A 1 83 ? -0.554 8.555 24.219 1 96.5 83 ALA A O 1
ATOM 661 N N . GLY A 1 84 ? -1.345 10.688 24.516 1 94.62 84 GLY A N 1
ATOM 662 C CA . GLY A 1 84 ? -0.03 11.305 24.594 1 94.62 84 GLY A CA 1
ATOM 663 C C . GLY A 1 84 ? -0.038 12.781 24.25 1 94.62 84 GLY A C 1
ATOM 664 O O . GLY A 1 84 ? -1.103 13.391 24.141 1 94.62 84 GLY A O 1
ATOM 665 N N . GLU A 1 85 ? 1.185 13.281 24.188 1 94.81 85 GLU A N 1
ATOM 666 C CA . GLU A 1 85 ? 1.308 14.688 23.828 1 94.81 85 GLU A CA 1
ATOM 667 C C . GLU A 1 85 ? 0.642 14.961 22.484 1 94.81 85 GLU A C 1
ATOM 669 O O . GLU A 1 85 ? 0.829 14.211 21.516 1 94.81 85 GLU A O 1
ATOM 674 N N . ASN A 1 86 ? -0.24 15.969 22.422 1 96.5 86 ASN A N 1
ATOM 675 C CA . ASN A 1 86 ? -0.875 16.484 21.203 1 96.5 86 ASN A CA 1
ATOM 676 C C . ASN A 1 86 ? -2.057 15.617 20.781 1 96.5 86 ASN A C 1
ATOM 678 O O . ASN A 1 86 ? -2.463 15.641 19.625 1 96.5 86 ASN A O 1
ATOM 682 N N . VAL A 1 87 ? -2.518 14.797 21.75 1 97.75 87 VAL A N 1
ATOM 683 C CA . VAL A 1 87 ? -3.664 13.945 21.438 1 97.75 87 VAL A CA 1
ATOM 684 C C . VAL A 1 87 ? -4.887 14.43 22.219 1 97.75 87 VAL A C 1
ATOM 686 O O . VAL A 1 87 ? -4.867 14.484 23.453 1 97.75 87 VAL A O 1
ATOM 689 N N . ASP A 1 88 ? -5.922 14.75 21.5 1 98.56 88 ASP A N 1
ATOM 690 C CA . ASP A 1 88 ? -7.172 15.195 22.109 1 98.56 88 ASP A CA 1
ATOM 691 C C . ASP A 1 88 ? -8.211 14.07 22.109 1 98.56 88 ASP A C 1
ATOM 693 O O . ASP A 1 88 ? -9.039 13.984 23.016 1 98.56 88 ASP A O 1
ATOM 697 N N . VAL A 1 89 ? -8.242 13.242 21.078 1 98.75 89 VAL A N 1
ATOM 698 C CA . VAL A 1 89 ? -9.156 12.125 20.938 1 98.75 89 VAL A CA 1
ATOM 699 C C . VAL A 1 89 ? -8.375 10.844 20.672 1 98.75 89 VAL A C 1
ATOM 701 O O . VAL A 1 89 ? -7.578 10.773 19.734 1 98.75 89 VAL A O 1
ATOM 704 N N . VAL A 1 90 ? -8.484 9.844 21.516 1 98.38 90 VAL A N 1
ATOM 705 C CA . VAL A 1 90 ? -7.855 8.539 21.359 1 98.38 90 VAL A CA 1
ATOM 706 C C . VAL A 1 90 ? -8.82 7.582 20.656 1 98.38 90 VAL A C 1
ATOM 708 O O . VAL A 1 90 ? -9.969 7.43 21.062 1 98.38 90 VAL A O 1
ATOM 711 N N . GLY A 1 91 ? -8.383 6.969 19.516 1 98.25 91 GLY A N 1
ATOM 712 C CA . GLY A 1 91 ? -9.281 6.055 18.812 1 98.25 91 GLY A CA 1
ATOM 713 C C . GLY A 1 91 ? -8.633 5.395 17.609 1 98.25 91 GLY A C 1
ATOM 714 O O . GLY A 1 91 ? -7.441 5.582 17.359 1 98.25 91 GLY A O 1
ATOM 715 N N . ASP A 1 92 ? -9.406 4.609 16.938 1 98.12 92 ASP A N 1
ATOM 716 C CA . ASP A 1 92 ? -9.031 3.842 15.758 1 98.12 92 ASP A CA 1
ATOM 717 C C . ASP A 1 92 ? -9.391 4.594 14.477 1 98.12 92 ASP A C 1
ATOM 719 O O . ASP A 1 92 ? -10.57 4.797 14.18 1 98.12 92 ASP A O 1
ATOM 723 N N . ALA A 1 93 ? -8.383 4.941 13.734 1 98.69 93 ALA A N 1
ATOM 724 C CA . ALA A 1 93 ? -8.602 5.738 12.531 1 98.69 93 ALA A CA 1
ATOM 725 C C . ALA A 1 93 ? -9.492 4.996 11.539 1 98.69 93 ALA A C 1
ATOM 727 O O . ALA A 1 93 ? -10.086 5.609 10.648 1 98.69 93 ALA A O 1
ATOM 728 N N . HIS A 1 94 ? -9.594 3.656 11.68 1 98.56 94 HIS A N 1
ATOM 729 C CA . HIS A 1 94 ? -10.453 2.867 10.797 1 98.56 94 HIS A CA 1
ATOM 730 C C . HIS A 1 94 ? -11.922 3.039 11.156 1 98.56 94 HIS A C 1
ATOM 732 O O . HIS A 1 94 ? -12.805 2.57 10.43 1 98.56 94 HIS A O 1
ATOM 738 N N . ARG A 1 95 ? -12.18 3.711 12.25 1 98.44 95 ARG A N 1
ATOM 739 C CA . ARG A 1 95 ? -13.523 4.074 12.688 1 98.44 95 ARG A CA 1
ATOM 740 C C . ARG A 1 95 ? -13.594 5.551 13.07 1 98.44 95 ARG A C 1
ATOM 742 O O . ARG A 1 95 ? -14.289 5.922 14.008 1 98.44 95 ARG A O 1
ATOM 749 N N . LEU A 1 96 ? -12.883 6.312 12.406 1 98.69 96 LEU A N 1
ATOM 750 C CA . LEU A 1 96 ? -12.609 7.703 12.742 1 98.69 96 LEU A CA 1
ATOM 751 C C . LEU A 1 96 ? -13.906 8.469 13.008 1 98.69 96 LEU A C 1
ATOM 753 O O . LEU A 1 96 ? -14.023 9.172 14.008 1 98.69 96 LEU A O 1
ATOM 757 N N . SER A 1 97 ? -14.93 8.336 12.211 1 98 97 SER A N 1
ATOM 758 C CA . SER A 1 97 ? -16.156 9.133 12.297 1 98 97 SER A CA 1
ATOM 759 C C . SER A 1 97 ? -16.953 8.773 13.531 1 98 97 SER A C 1
ATOM 761 O O . SER A 1 97 ? -17.812 9.547 13.969 1 98 97 SER A O 1
ATOM 763 N N . HIS A 1 98 ? -16.688 7.637 14.109 1 97.94 98 HIS A N 1
ATOM 764 C CA . HIS A 1 98 ? -17.422 7.18 15.281 1 97.94 98 HIS A CA 1
ATOM 765 C C . HIS A 1 98 ? -17.031 7.969 16.531 1 97.94 98 HIS A C 1
ATOM 767 O O . HIS A 1 98 ? -17.703 7.902 17.547 1 97.94 98 HIS A O 1
ATOM 773 N N . TYR A 1 99 ? -15.953 8.719 16.406 1 98.56 99 TYR A N 1
ATOM 774 C CA . TYR A 1 99 ? -15.438 9.414 17.594 1 98.56 99 TYR A CA 1
ATOM 775 C C . TYR A 1 99 ? -15.891 10.867 17.609 1 98.56 99 TYR A C 1
ATOM 777 O O . TYR A 1 99 ? -15.539 11.625 18.516 1 98.56 99 TYR A O 1
ATOM 785 N N . PHE A 1 100 ? -16.609 11.242 16.625 1 98.44 100 PHE A N 1
ATOM 786 C CA . PHE A 1 100 ? -17.094 12.609 16.516 1 98.44 100 PHE A CA 1
ATOM 787 C C . PHE A 1 100 ? -18.609 12.641 16.344 1 98.44 100 PHE A C 1
ATOM 789 O O . PHE A 1 100 ? -19.203 11.664 15.883 1 98.44 100 PHE A O 1
ATOM 796 N N . GLY A 1 101 ? -19.203 13.742 16.656 1 96.06 101 GLY A N 1
ATOM 797 C CA . GLY A 1 101 ? -20.641 13.898 16.516 1 96.06 101 GLY A CA 1
ATOM 798 C C . GLY A 1 101 ? -21.094 13.93 15.062 1 96.06 101 GLY A C 1
ATOM 799 O O . GLY A 1 101 ? -20.297 14.258 14.172 1 96.06 101 GLY A O 1
ATOM 800 N N . ASP A 1 102 ? -22.297 13.648 14.766 1 90.75 102 ASP A N 1
ATOM 801 C CA . ASP A 1 102 ? -22.859 13.555 13.422 1 90.75 102 ASP A CA 1
ATOM 802 C C . ASP A 1 102 ? -22.734 14.883 12.68 1 90.75 102 ASP A C 1
ATOM 804 O O . ASP A 1 102 ? -22.656 14.906 11.453 1 90.75 102 ASP A O 1
ATOM 808 N N . ASP A 1 103 ? -22.719 15.898 13.453 1 91.88 103 ASP A N 1
ATOM 809 C CA . ASP A 1 103 ? -22.688 17.219 12.828 1 91.88 103 ASP A CA 1
ATOM 810 C C . ASP A 1 103 ? -21.266 17.781 12.805 1 91.88 103 ASP A C 1
ATOM 812 O O . ASP A 1 103 ? -21.031 18.859 12.258 1 91.88 103 ASP A O 1
ATOM 816 N N . GLU A 1 104 ? -20.391 17.031 13.406 1 94.75 104 GLU A N 1
ATOM 817 C CA . GLU A 1 104 ? -19.016 17.531 13.453 1 94.75 104 GLU A CA 1
ATOM 818 C C . GLU A 1 104 ? -18.281 17.266 12.148 1 94.75 104 GLU A C 1
ATOM 820 O O . GLU A 1 104 ? -18.281 16.125 11.656 1 94.75 104 GLU A O 1
ATOM 825 N N . ARG A 1 105 ? -17.797 18.375 11.602 1 97.69 105 ARG A N 1
ATOM 826 C CA . ARG A 1 105 ? -17.031 18.297 10.367 1 97.69 105 ARG A CA 1
ATOM 827 C C . ARG A 1 105 ? -15.781 19.172 10.445 1 97.69 105 ARG A C 1
ATOM 829 O O . ARG A 1 105 ? -15.68 20.031 11.32 1 97.69 105 ARG A O 1
ATOM 836 N N . PHE A 1 106 ? -14.875 18.906 9.594 1 98.88 106 PHE A N 1
ATOM 837 C CA . PHE A 1 106 ? -13.609 19.625 9.602 1 98.88 106 PHE A CA 1
ATOM 838 C C . PHE A 1 106 ? -13.352 20.281 8.258 1 98.88 106 PHE A C 1
ATOM 840 O O . PHE A 1 106 ? -13.805 19.797 7.223 1 98.88 106 PHE A O 1
ATOM 847 N N . ASP A 1 107 ? -12.656 21.406 8.305 1 98.94 107 ASP A N 1
ATOM 848 C CA . ASP A 1 107 ? -12.25 22.125 7.102 1 98.94 107 ASP A CA 1
ATOM 849 C C . ASP A 1 107 ? -10.984 21.516 6.5 1 98.94 107 ASP A C 1
ATOM 851 O O . ASP A 1 107 ? -10.758 21.609 5.293 1 98.94 107 ASP A O 1
ATOM 855 N N . LEU A 1 108 ? -10.156 20.953 7.359 1 98.94 108 LEU A N 1
ATOM 856 C CA . LEU A 1 108 ? -8.93 20.266 6.977 1 98.94 108 LEU A CA 1
ATOM 857 C C . LEU A 1 108 ? -8.719 19.016 7.824 1 98.94 108 LEU A C 1
ATOM 859 O O . LEU A 1 108 ? -8.852 19.062 9.047 1 98.94 108 LEU A O 1
ATOM 863 N N . ILE A 1 109 ? -8.484 17.953 7.18 1 98.94 109 ILE A N 1
ATOM 864 C CA . ILE A 1 109 ? -7.945 16.766 7.816 1 98.94 109 ILE A CA 1
ATOM 865 C C . ILE A 1 109 ? -6.594 16.406 7.191 1 98.94 109 ILE A C 1
ATOM 867 O O . ILE A 1 109 ? -6.477 16.312 5.969 1 98.94 109 ILE A O 1
ATOM 871 N N . PHE A 1 110 ? -5.582 16.312 8.016 1 98.88 110 PHE A N 1
ATOM 872 C CA . PHE A 1 110 ? -4.289 15.938 7.449 1 98.88 110 PHE A CA 1
ATOM 873 C C . PHE A 1 110 ? -3.637 14.836 8.281 1 98.88 110 PHE A C 1
ATOM 875 O O . PHE A 1 110 ? -4.016 14.617 9.43 1 98.88 110 PHE A O 1
ATOM 882 N N . SER A 1 111 ? -2.801 14.094 7.699 1 98.69 111 SER A N 1
ATOM 883 C CA . SER A 1 111 ? -2.059 12.992 8.289 1 98.69 111 SER A CA 1
ATOM 884 C C . SER A 1 111 ? -0.667 12.867 7.684 1 98.69 111 SER A C 1
ATOM 886 O O . SER A 1 111 ? -0.514 12.906 6.461 1 98.69 111 SER A O 1
ATOM 888 N N . SER A 1 112 ? 0.312 12.766 8.477 1 97.62 112 SER A N 1
ATOM 889 C CA . SER A 1 112 ? 1.691 12.602 8.031 1 97.62 112 SER A CA 1
ATOM 890 C C . SER A 1 112 ? 2.363 11.422 8.727 1 97.62 112 SER A C 1
ATOM 892 O O . SER A 1 112 ? 2.395 11.352 9.961 1 97.62 112 SER A O 1
ATOM 894 N N . ALA A 1 113 ? 2.889 10.508 7.93 1 96.19 113 ALA A N 1
ATOM 895 C CA . ALA A 1 113 ? 3.629 9.352 8.43 1 96.19 113 ALA A CA 1
ATOM 896 C C . ALA A 1 113 ? 2.738 8.469 9.297 1 96.19 113 ALA A C 1
ATOM 898 O O . ALA A 1 113 ? 3.145 8.039 10.375 1 96.19 113 ALA A O 1
ATOM 899 N N . VAL A 1 114 ? 1.517 8.219 8.836 1 97.75 114 VAL A N 1
ATOM 900 C CA . VAL A 1 114 ? 0.549 7.426 9.586 1 97.75 114 VAL A CA 1
ATOM 901 C C . VAL A 1 114 ? -0.02 6.324 8.703 1 97.75 114 VAL A C 1
ATOM 903 O O . VAL A 1 114 ? -0.145 5.172 9.133 1 97.75 114 VAL A O 1
ATOM 906 N N . PHE A 1 115 ? -0.345 6.609 7.449 1 98.81 115 PHE A N 1
ATOM 907 C CA . PHE A 1 115 ? -1.079 5.703 6.57 1 98.81 115 PHE A CA 1
ATOM 908 C C . PHE A 1 115 ? -0.332 4.387 6.406 1 98.81 115 PHE A C 1
ATOM 910 O O . PHE A 1 115 ? -0.951 3.33 6.254 1 98.81 115 PHE A O 1
ATOM 917 N N . GLU A 1 116 ? 1.041 4.422 6.434 1 98.69 116 GLU A N 1
ATOM 918 C CA . GLU A 1 116 ? 1.837 3.205 6.293 1 98.69 116 GLU A CA 1
ATOM 919 C C . GLU A 1 116 ? 1.64 2.273 7.484 1 98.69 116 GLU A C 1
ATOM 921 O O . GLU A 1 116 ? 1.978 1.091 7.418 1 98.69 116 GLU A O 1
ATOM 926 N N . HIS A 1 117 ? 1.022 2.807 8.531 1 98.25 117 HIS A N 1
ATOM 927 C CA . HIS A 1 117 ? 0.813 2.041 9.758 1 98.25 117 HIS A CA 1
ATOM 928 C C . HIS A 1 117 ? -0.652 1.646 9.914 1 98.25 117 HIS A C 1
ATOM 930 O O . HIS A 1 117 ? -1.033 1.053 10.93 1 98.25 117 HIS A O 1
ATOM 936 N N . LEU A 1 118 ? -1.471 1.97 9 1 98.75 118 LEU A N 1
ATOM 937 C CA . LEU A 1 118 ? -2.871 1.56 9.008 1 98.75 118 LEU A CA 1
ATOM 938 C C . LEU A 1 118 ? -3.047 0.215 8.312 1 98.75 118 LEU A C 1
ATOM 940 O O . LEU A 1 118 ? -2.627 0.047 7.164 1 98.75 118 LEU A O 1
ATOM 944 N N . ALA A 1 119 ? -3.729 -0.669 8.961 1 98.75 119 ALA A N 1
ATOM 945 C CA . ALA A 1 119 ? -3.949 -1.997 8.398 1 98.75 119 ALA A CA 1
ATOM 946 C C . ALA A 1 119 ? -4.957 -1.944 7.25 1 98.75 119 ALA A C 1
ATOM 948 O O . ALA A 1 119 ? -4.926 -2.785 6.348 1 98.75 119 ALA A O 1
ATOM 949 N N . MET A 1 120 ? -5.875 -0.98 7.352 1 98.88 120 MET A N 1
ATOM 950 C CA . MET A 1 120 ? -6.91 -0.799 6.336 1 98.88 120 MET A CA 1
ATOM 951 C C . MET A 1 120 ? -7.016 0.666 5.922 1 98.88 120 MET A C 1
ATOM 953 O O . MET A 1 120 ? -8.047 1.307 6.152 1 98.88 120 MET A O 1
ATOM 957 N N . PRO A 1 121 ? -5.984 1.174 5.172 1 98.94 121 PRO A N 1
ATOM 958 C CA . PRO A 1 121 ? -5.996 2.592 4.809 1 98.94 121 PRO A CA 1
ATOM 959 C C . PRO A 1 121 ? -7.176 2.959 3.908 1 98.94 121 PRO A C 1
ATOM 961 O O . PRO A 1 121 ? -7.633 4.105 3.918 1 98.94 121 PRO A O 1
ATOM 964 N N . TRP A 1 122 ? -7.699 2.025 3.133 1 98.88 122 TRP A N 1
ATOM 965 C CA . TRP A 1 122 ? -8.852 2.283 2.275 1 98.88 122 TRP A CA 1
ATOM 966 C C . TRP A 1 122 ? -10.109 2.527 3.107 1 98.88 122 TRP A C 1
ATOM 968 O O . TRP A 1 122 ? -10.984 3.297 2.707 1 98.88 122 TRP A O 1
ATOM 978 N N . VAL A 1 123 ? -10.195 1.923 4.301 1 98.81 123 VAL A N 1
ATOM 979 C CA . VAL A 1 123 ? -11.297 2.17 5.219 1 98.81 123 VAL A CA 1
ATOM 980 C C . VAL A 1 123 ? -11.133 3.541 5.871 1 98.81 123 VAL A C 1
ATOM 982 O O . VAL A 1 123 ? -12.102 4.301 5.984 1 98.81 123 VAL A O 1
ATOM 985 N N . ALA A 1 124 ? -9.906 3.818 6.227 1 98.88 124 ALA A N 1
ATOM 986 C CA . ALA A 1 124 ? -9.625 5.109 6.848 1 98.88 124 ALA A CA 1
ATOM 987 C C . ALA A 1 124 ? -9.961 6.258 5.898 1 98.88 124 ALA A C 1
ATOM 989 O O . ALA A 1 124 ? -10.438 7.309 6.328 1 98.88 124 ALA A O 1
ATOM 990 N N . ALA A 1 125 ? -9.711 6.102 4.613 1 98.88 125 ALA A N 1
ATOM 991 C CA . ALA A 1 125 ? -10.016 7.137 3.625 1 98.88 125 ALA A CA 1
ATOM 992 C C . ALA A 1 125 ? -11.516 7.438 3.592 1 98.88 125 ALA A C 1
ATOM 994 O O . ALA A 1 125 ? -11.914 8.602 3.518 1 98.88 125 ALA A O 1
ATOM 995 N N . VAL A 1 126 ? -12.289 6.422 3.693 1 98.69 126 VAL A N 1
ATOM 996 C CA . VAL A 1 126 ? -13.742 6.59 3.699 1 98.69 126 VAL A CA 1
ATOM 997 C C . VAL A 1 126 ? -14.172 7.324 4.965 1 98.69 126 VAL A C 1
ATOM 999 O O . VAL A 1 126 ? -15.023 8.219 4.918 1 98.69 126 VAL A O 1
ATOM 1002 N N . GLU A 1 127 ? -13.562 6.938 6.082 1 98.38 127 GLU A N 1
ATOM 1003 C CA . GLU A 1 127 ? -13.875 7.586 7.352 1 98.38 127 GLU A CA 1
ATOM 1004 C C . GLU A 1 127 ? -13.508 9.062 7.324 1 98.38 127 GLU A C 1
ATOM 1006 O O . GLU A 1 127 ? -14.242 9.898 7.855 1 98.38 127 GLU A O 1
ATOM 1011 N N . ILE A 1 128 ? -12.414 9.383 6.672 1 98.81 128 ILE A N 1
ATOM 1012 C CA . ILE A 1 128 ? -11.992 10.773 6.523 1 98.81 128 ILE A CA 1
ATOM 1013 C C . ILE A 1 128 ? -13.016 11.531 5.688 1 98.81 128 ILE A C 1
ATOM 1015 O O . ILE A 1 128 ? -13.391 12.656 6.035 1 98.81 128 ILE A O 1
ATOM 1019 N N . ALA A 1 129 ? -13.477 10.93 4.656 1 98.56 129 ALA A N 1
ATOM 1020 C CA . ALA A 1 129 ? -14.469 11.57 3.795 1 98.56 129 ALA A CA 1
ATOM 1021 C C . ALA A 1 129 ? -15.734 11.914 4.578 1 98.56 129 ALA A C 1
ATOM 1023 O O . ALA A 1 129 ? -16.328 12.969 4.359 1 98.56 129 ALA A O 1
ATOM 1024 N N . LYS A 1 130 ? -16.094 11.086 5.508 1 97.75 130 LYS A N 1
ATOM 1025 C CA . LYS A 1 130 ? -17.312 11.297 6.301 1 97.75 130 LYS A CA 1
ATOM 1026 C C . LYS A 1 130 ? -17.188 12.539 7.184 1 97.75 130 LYS A C 1
ATOM 1028 O O . LYS A 1 130 ? -18.172 13.188 7.5 1 97.75 130 LYS A O 1
ATOM 1033 N N . LEU A 1 131 ? -15.961 12.883 7.527 1 98.56 131 LEU A N 1
ATOM 1034 C CA . LEU A 1 131 ? -15.742 13.93 8.516 1 98.56 131 LEU A CA 1
ATOM 1035 C C . LEU A 1 131 ? -15.352 15.242 7.848 1 98.56 131 LEU A C 1
ATOM 1037 O O . LEU A 1 131 ? -15.234 16.281 8.516 1 98.56 131 LEU A O 1
ATOM 1041 N N . LEU A 1 132 ? -15.102 15.148 6.594 1 98.69 132 LEU A N 1
ATOM 1042 C CA . LEU A 1 132 ? -14.672 16.359 5.895 1 98.69 132 LEU A CA 1
ATOM 1043 C C . LEU A 1 132 ? -15.867 17.141 5.379 1 98.69 132 LEU A C 1
ATOM 1045 O O . LEU A 1 132 ? -16.812 16.562 4.832 1 98.69 132 LEU A O 1
ATOM 1049 N N . LYS A 1 133 ? -15.867 18.484 5.578 1 98.5 133 LYS A N 1
ATOM 1050 C CA . LYS A 1 133 ? -16.859 19.359 4.961 1 98.5 133 LYS A CA 1
ATOM 1051 C C . LYS A 1 133 ? -16.75 19.328 3.438 1 98.5 133 LYS A C 1
ATOM 1053 O O . LYS A 1 133 ? -15.656 19.172 2.895 1 98.5 133 LYS A O 1
ATOM 1058 N N . VAL A 1 134 ? -17.984 19.438 2.793 1 98.31 134 VAL A N 1
ATOM 1059 C CA . VAL A 1 134 ? -17.875 19.812 1.384 1 98.31 134 VAL A CA 1
ATOM 1060 C C . VAL A 1 134 ? -17.062 21.094 1.239 1 98.31 134 VAL A C 1
ATOM 1062 O O . VAL A 1 134 ? -17.234 22.031 2.014 1 98.31 134 VAL A O 1
ATOM 1065 N N . ASP A 1 135 ? -16.109 21.062 0.366 1 98.69 135 ASP A N 1
ATOM 1066 C CA . ASP A 1 135 ? -15.156 22.125 0.098 1 98.69 135 ASP A CA 1
ATOM 1067 C C . ASP A 1 135 ? -14 22.094 1.097 1 98.69 135 ASP A C 1
ATOM 1069 O O . ASP A 1 135 ? -13.07 22.891 1.009 1 98.69 135 ASP A O 1
ATOM 1073 N N . GLY A 1 136 ? -14.062 21.141 2.096 1 98.88 136 GLY A N 1
ATOM 1074 C CA . GLY A 1 136 ? -12.914 20.891 2.943 1 98.88 136 GLY A CA 1
ATOM 1075 C C . GLY A 1 136 ? -11.789 20.172 2.221 1 98.88 136 GLY A C 1
ATOM 1076 O O . GLY A 1 136 ? -11.953 19.75 1.075 1 98.88 136 GLY A O 1
ATOM 1077 N N . HIS A 1 137 ? -10.641 20.094 2.904 1 98.94 137 HIS A N 1
ATOM 1078 C CA . HIS A 1 137 ? -9.469 19.531 2.252 1 98.94 137 HIS A CA 1
ATOM 1079 C C . HIS A 1 137 ? -8.867 18.406 3.086 1 98.94 137 HIS A C 1
ATOM 1081 O O . HIS A 1 137 ? -8.961 18.422 4.316 1 98.94 137 HIS A O 1
ATOM 1087 N N . VAL A 1 138 ? -8.312 17.453 2.367 1 99 138 VAL A N 1
ATOM 1088 C CA . VAL A 1 138 ? -7.535 16.391 3.012 1 99 138 VAL A CA 1
ATOM 1089 C C . VAL A 1 138 ? -6.113 16.391 2.457 1 99 138 VAL A C 1
ATOM 1091 O O . VAL A 1 138 ? -5.91 16.562 1.253 1 99 138 VAL A O 1
ATOM 1094 N N . PHE A 1 139 ? -5.145 16.312 3.354 1 99 139 PHE A N 1
ATOM 1095 C CA . PHE A 1 139 ? -3.74 16.156 2.984 1 99 139 PHE A CA 1
ATOM 1096 C C . PHE A 1 139 ? -3.139 14.922 3.65 1 99 139 PHE A C 1
ATOM 1098 O O . PHE A 1 139 ? -3.297 14.719 4.855 1 99 139 PHE A O 1
ATOM 1105 N N . VAL A 1 140 ? -2.48 14.086 2.848 1 98.94 140 VAL A N 1
ATOM 1106 C CA . VAL A 1 140 ? -1.786 12.922 3.377 1 98.94 140 VAL A CA 1
ATOM 1107 C C . VAL A 1 140 ? -0.345 12.906 2.871 1 98.94 140 VAL A C 1
ATOM 1109 O O . VAL A 1 140 ? -0.097 13.094 1.679 1 98.94 140 VAL A O 1
ATOM 1112 N N . GLU A 1 141 ? 0.562 12.828 3.738 1 98.62 141 GLU A N 1
ATOM 1113 C CA . GLU A 1 141 ? 1.946 12.469 3.443 1 98.62 141 GLU A CA 1
ATOM 1114 C C . GLU A 1 141 ? 2.318 11.133 4.07 1 98.62 141 GLU A C 1
ATOM 1116 O O . GLU A 1 141 ? 2.043 10.891 5.25 1 98.62 141 GLU A O 1
ATOM 1121 N N . THR A 1 142 ? 2.883 10.273 3.309 1 98.56 142 THR A N 1
ATOM 1122 C CA . THR A 1 142 ? 3.311 8.945 3.746 1 98.56 142 THR A CA 1
ATOM 1123 C C . THR A 1 142 ? 4.512 8.477 2.934 1 98.56 142 THR A C 1
ATOM 1125 O O . THR A 1 142 ? 5.254 9.289 2.375 1 98.56 142 THR A O 1
ATOM 1128 N N . HIS A 1 143 ? 4.801 7.164 2.982 1 98.62 143 HIS A N 1
ATOM 1129 C CA . HIS A 1 143 ? 6.023 6.688 2.35 1 98.62 143 HIS A CA 1
ATOM 1130 C C . HIS A 1 143 ? 5.719 5.918 1.068 1 98.62 143 HIS A C 1
ATOM 1132 O O . HIS A 1 143 ? 4.668 5.281 0.958 1 98.62 143 HIS A O 1
ATOM 1138 N N . PHE A 1 144 ? 6.68 5.992 0.142 1 98.5 144 PHE A N 1
ATOM 1139 C CA . PHE A 1 144 ? 6.664 5.141 -1.042 1 98.5 144 PHE A CA 1
ATOM 1140 C C . PHE A 1 144 ? 7.758 4.086 -0.965 1 98.5 144 PHE A C 1
ATOM 1142 O O . PHE A 1 144 ? 7.477 2.887 -1.006 1 98.5 144 PHE A O 1
ATOM 1149 N N . SER A 1 145 ? 8.953 4.508 -0.872 1 97.69 145 SER A N 1
ATOM 1150 C CA . SER A 1 145 ? 10.094 3.631 -0.629 1 97.69 145 SER A CA 1
ATOM 1151 C C . SER A 1 145 ? 10.844 4.035 0.635 1 97.69 145 SER A C 1
ATOM 1153 O O . SER A 1 145 ? 11.492 5.086 0.67 1 97.69 145 SER 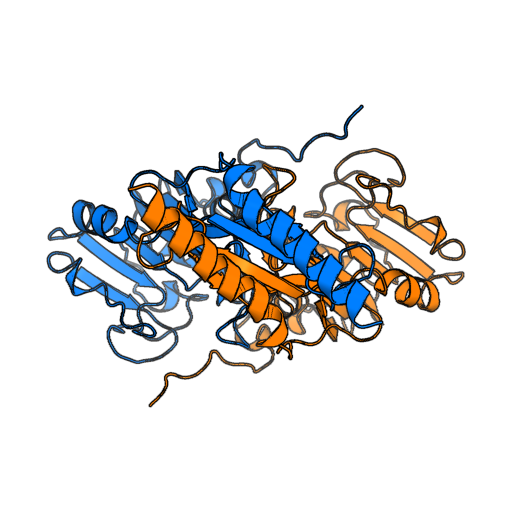A O 1
ATOM 1155 N N . PHE A 1 146 ? 10.773 3.289 1.619 1 97 146 PHE A N 1
ATOM 1156 C CA . PHE A 1 146 ? 11.453 3.57 2.879 1 97 146 PHE A CA 1
ATOM 1157 C C . PHE A 1 146 ? 11.695 2.285 3.662 1 97 146 PHE A C 1
ATOM 1159 O O . PHE A 1 146 ? 11.242 1.213 3.26 1 97 146 PHE A O 1
ATOM 1166 N N . ARG A 1 147 ? 12.383 2.424 4.715 1 95.75 147 ARG A N 1
ATOM 1167 C CA . ARG A 1 147 ? 12.781 1.273 5.52 1 95.75 147 ARG A CA 1
ATOM 1168 C C . ARG A 1 147 ? 11.602 0.709 6.297 1 95.75 147 ARG A C 1
ATOM 1170 O O . ARG A 1 147 ? 10.656 1.437 6.617 1 95.75 147 ARG A O 1
ATOM 1177 N N . SER A 1 148 ? 11.703 -0.555 6.52 1 96.69 148 SER A N 1
ATOM 1178 C CA . SER A 1 148 ? 10.797 -1.153 7.488 1 96.69 148 SER A CA 1
ATOM 1179 C C . SER A 1 148 ? 10.969 -0.524 8.867 1 96.69 148 SER A C 1
ATOM 1181 O O . SER A 1 148 ? 12.094 -0.394 9.359 1 96.69 148 SER A O 1
ATOM 1183 N N . HIS A 1 149 ? 9.836 -0.053 9.469 1 94.38 149 HIS A N 1
ATOM 1184 C CA . HIS A 1 149 ? 9.914 0.64 10.75 1 94.38 149 HIS A CA 1
ATOM 1185 C C . HIS A 1 149 ? 8.594 0.539 11.516 1 94.38 149 HIS A C 1
ATOM 1187 O O . HIS A 1 149 ? 7.562 0.184 10.938 1 94.38 149 HIS A O 1
ATOM 1193 N N . GLU A 1 150 ? 8.703 0.71 12.891 1 93.81 150 GLU A N 1
ATOM 1194 C CA . GLU A 1 150 ? 7.559 0.674 13.805 1 93.81 150 GLU A CA 1
ATOM 1195 C C . GLU A 1 150 ? 6.77 -0.621 13.648 1 93.81 150 GLU A C 1
ATOM 1197 O O . GLU A 1 150 ? 5.539 -0.594 13.539 1 93.81 150 GLU A O 1
ATOM 1202 N N . ARG A 1 151 ? 7.496 -1.682 13.578 1 94.25 151 ARG A N 1
ATOM 1203 C CA . ARG A 1 151 ? 6.906 -3.008 13.438 1 94.25 151 ARG A CA 1
ATOM 1204 C C . ARG A 1 151 ? 6.277 -3.465 14.75 1 94.25 151 ARG A C 1
ATOM 1206 O O . ARG A 1 151 ? 6.723 -3.072 15.828 1 94.25 151 ARG A O 1
ATOM 1213 N N . PRO A 1 152 ? 5.137 -4.148 14.648 1 95.88 152 PRO A N 1
ATOM 1214 C CA . PRO A 1 152 ? 4.652 -4.887 13.477 1 95.88 152 PRO A CA 1
ATOM 1215 C C . PRO A 1 152 ? 3.688 -4.07 12.617 1 95.88 152 PRO A C 1
ATOM 1217 O O . PRO A 1 152 ? 3.234 -4.539 11.57 1 95.88 152 PRO A O 1
ATOM 1220 N N . TRP A 1 153 ? 3.443 -2.803 12.984 1 96.81 153 TRP A N 1
ATOM 1221 C CA . TRP A 1 153 ? 2.42 -2.059 12.258 1 96.81 153 TRP A CA 1
ATOM 1222 C C . TRP A 1 153 ? 3.047 -1.197 11.164 1 96.81 153 TRP A C 1
ATOM 1224 O O . TRP A 1 153 ? 2.855 0.021 11.141 1 96.81 153 TRP A O 1
ATOM 1234 N N . ASN A 1 154 ? 3.863 -1.711 10.336 1 97.69 154 ASN A N 1
ATOM 1235 C CA . ASN A 1 154 ? 4.27 -1.226 9.016 1 97.69 154 ASN A CA 1
ATOM 1236 C C . ASN A 1 154 ? 3.664 -2.064 7.898 1 97.69 154 ASN A C 1
ATOM 1238 O O . ASN A 1 154 ? 4.121 -3.178 7.633 1 97.69 154 ASN A O 1
ATOM 1242 N N . PHE A 1 155 ? 2.654 -1.516 7.242 1 98.62 155 PHE A N 1
ATOM 1243 C CA . PHE A 1 155 ? 1.824 -2.379 6.41 1 98.62 155 PHE A CA 1
ATOM 1244 C C . PHE A 1 155 ? 2.041 -2.078 4.934 1 98.62 155 PHE A C 1
ATOM 1246 O O . PHE A 1 155 ? 2.447 -2.955 4.168 1 98.62 155 PHE A O 1
ATOM 1253 N N . PHE A 1 156 ? 1.788 -0.805 4.594 1 98.75 156 PHE A N 1
ATOM 1254 C CA . PHE A 1 156 ? 1.757 -0.426 3.188 1 98.75 156 PHE A CA 1
ATOM 1255 C C . PHE A 1 156 ? 2.674 0.762 2.926 1 98.75 156 PHE A C 1
ATOM 1257 O O . PHE A 1 156 ? 3.035 1.49 3.852 1 98.75 156 PHE A O 1
ATOM 1264 N N . GLN A 1 157 ? 3.041 0.891 1.758 1 98.75 157 GLN A N 1
ATOM 1265 C CA . GLN A 1 157 ? 3.611 2.113 1.203 1 98.75 157 GLN A CA 1
ATOM 1266 C C . GLN A 1 157 ? 2.854 2.557 -0.045 1 98.75 157 GLN A C 1
ATOM 1268 O O . GLN A 1 157 ? 2.125 1.768 -0.648 1 98.75 157 GLN A O 1
ATOM 1273 N N . PHE A 1 158 ? 2.984 3.854 -0.346 1 98.81 158 PHE A N 1
ATOM 1274 C CA . PHE A 1 158 ? 2.059 4.43 -1.312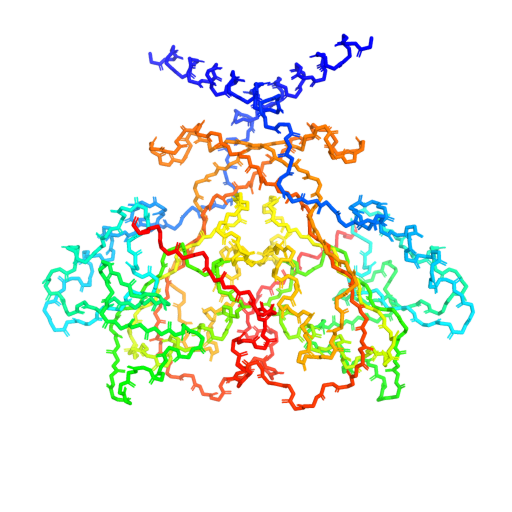 1 98.81 158 PHE A CA 1
ATOM 1275 C C . PHE A 1 158 ? 2.805 5.277 -2.338 1 98.81 158 PHE A C 1
ATOM 1277 O O . PHE A 1 158 ? 3.662 6.086 -1.979 1 98.81 158 PHE A O 1
ATOM 1284 N N . SER A 1 159 ? 2.453 5.086 -3.58 1 98.69 159 SER A N 1
ATOM 1285 C CA . SER A 1 159 ? 2.801 6.105 -4.562 1 98.69 159 SER A CA 1
ATOM 1286 C C . SER A 1 159 ? 1.768 7.227 -4.586 1 98.69 159 SER A C 1
ATOM 1288 O O . SER A 1 159 ? 0.751 7.156 -3.891 1 98.69 159 SER A O 1
ATOM 1290 N N . ASP A 1 160 ? 2.102 8.258 -5.375 1 98.38 160 ASP A N 1
ATOM 1291 C CA . ASP A 1 160 ? 1.115 9.305 -5.609 1 98.38 160 ASP A CA 1
ATOM 1292 C C . ASP A 1 160 ? -0.159 8.734 -6.227 1 98.38 160 ASP A C 1
ATOM 1294 O O . ASP A 1 160 ? -1.263 9.188 -5.91 1 98.38 160 ASP A O 1
ATOM 1298 N N . MET A 1 161 ? -0.019 7.688 -7.016 1 98.62 161 MET A N 1
ATOM 1299 C CA . MET A 1 161 ? -1.178 7.07 -7.656 1 98.62 161 MET A CA 1
ATOM 1300 C C . MET A 1 161 ? -1.979 6.246 -6.652 1 98.62 161 MET A C 1
ATOM 1302 O O . MET A 1 161 ? -3.205 6.168 -6.746 1 98.62 161 MET A O 1
ATOM 1306 N N . GLY A 1 162 ? -1.289 5.629 -5.719 1 98.81 162 GLY A N 1
ATOM 1307 C CA . GLY A 1 162 ? -1.978 4.922 -4.648 1 98.81 162 GLY A CA 1
ATOM 1308 C C . GLY A 1 162 ? -2.811 5.836 -3.771 1 98.81 162 GLY A C 1
ATOM 1309 O O . GLY A 1 162 ? -3.953 5.512 -3.438 1 98.81 162 GLY A O 1
ATOM 1310 N N . LEU A 1 163 ? -2.209 6.957 -3.443 1 98.88 163 LEU A N 1
ATOM 1311 C CA . LEU A 1 163 ? -2.949 7.938 -2.658 1 98.88 163 LEU A CA 1
ATOM 1312 C C . LEU A 1 163 ? -4.156 8.461 -3.434 1 98.88 163 LEU A C 1
ATOM 1314 O O . LEU A 1 163 ? -5.23 8.641 -2.861 1 98.88 163 LEU A O 1
ATOM 1318 N N . ARG A 1 164 ? -3.965 8.625 -4.695 1 98.81 164 ARG A N 1
ATOM 1319 C CA . ARG A 1 164 ? -5.066 9.102 -5.523 1 98.81 164 ARG A CA 1
ATOM 1320 C C . ARG A 1 164 ? -6.188 8.07 -5.594 1 98.81 164 ARG A C 1
ATOM 1322 O O . ARG A 1 164 ? -7.367 8.43 -5.57 1 98.81 164 ARG A O 1
ATOM 1329 N N . ALA A 1 165 ? -5.812 6.848 -5.668 1 98.81 165 ALA A N 1
ATOM 1330 C CA . ALA A 1 165 ? -6.82 5.789 -5.664 1 98.81 165 ALA A CA 1
ATOM 1331 C C . ALA A 1 165 ? -7.648 5.824 -4.383 1 98.81 165 ALA A C 1
ATOM 1333 O O . ALA A 1 165 ? -8.867 5.621 -4.418 1 98.81 165 ALA A O 1
ATOM 1334 N N . LEU A 1 166 ? -7 6.09 -3.283 1 98.88 166 LEU A N 1
ATOM 1335 C CA . LEU A 1 166 ? -7.703 6.152 -2.006 1 98.88 166 LEU A CA 1
ATOM 1336 C C . LEU A 1 166 ? -8.633 7.363 -1.952 1 98.88 166 LEU A C 1
ATOM 1338 O O . LEU A 1 166 ? -9.773 7.254 -1.499 1 98.88 166 LEU A O 1
ATOM 1342 N N . PHE A 1 167 ? -8.141 8.5 -2.385 1 98.75 167 PHE A N 1
ATOM 1343 C CA . PHE A 1 167 ? -8.914 9.734 -2.365 1 98.75 167 PHE A CA 1
ATOM 1344 C C . PHE A 1 167 ? -9.398 10.094 -3.766 1 98.75 167 PHE A C 1
ATOM 1346 O O . PHE A 1 167 ? -8.953 11.078 -4.352 1 98.75 167 PHE A O 1
ATOM 1353 N N . ASN A 1 168 ? -10.352 9.328 -4.234 1 98.5 168 ASN A N 1
ATOM 1354 C CA . ASN A 1 168 ? -10.797 9.328 -5.625 1 98.5 168 ASN A CA 1
ATOM 1355 C C . ASN A 1 168 ? -12.07 10.148 -5.809 1 98.5 168 ASN A C 1
ATOM 1357 O O . ASN A 1 168 ? -12.695 10.562 -4.832 1 98.5 168 ASN A O 1
ATOM 1361 N N . ASP A 1 169 ? -12.469 10.336 -7.031 1 97.69 169 ASP A N 1
ATOM 1362 C CA . ASP A 1 169 ? -13.625 11.156 -7.379 1 97.69 169 ASP A CA 1
ATOM 1363 C C . ASP A 1 169 ? -14.914 10.531 -6.863 1 97.69 169 ASP A C 1
ATOM 1365 O O . ASP A 1 169 ? -15.828 11.242 -6.43 1 97.69 169 ASP A O 1
ATOM 1369 N N . ALA A 1 170 ? -15.008 9.227 -6.914 1 97.44 170 ALA A N 1
ATOM 1370 C CA . ALA A 1 170 ? -16.234 8.539 -6.496 1 97.44 170 ALA A CA 1
ATOM 1371 C C . ALA A 1 170 ? -16.484 8.727 -5 1 97.44 170 ALA A C 1
ATOM 1373 O O . ALA A 1 170 ? -17.625 8.695 -4.551 1 97.44 170 ALA A O 1
ATOM 1374 N N . LEU A 1 171 ? -15.422 8.953 -4.285 1 97.88 171 LEU A N 1
ATOM 1375 C CA . LEU A 1 171 ? -15.531 9.211 -2.854 1 97.88 171 LEU A CA 1
ATOM 1376 C C . LEU A 1 171 ? -15.789 10.688 -2.582 1 97.88 171 LEU A C 1
ATOM 1378 O O . LEU A 1 171 ? -15.969 11.094 -1.432 1 97.88 171 LEU A O 1
ATOM 1382 N N . GLY A 1 172 ? -15.789 11.477 -3.605 1 98 172 GLY A N 1
ATOM 1383 C CA . GLY A 1 172 ? -16.156 12.883 -3.512 1 98 172 GLY A CA 1
ATOM 1384 C C . GLY A 1 172 ? -14.961 13.82 -3.58 1 98 172 GLY A C 1
ATOM 1385 O O . GLY A 1 172 ? -15.102 15.023 -3.385 1 98 172 GLY A O 1
ATOM 1386 N N . PHE A 1 173 ? -13.805 13.289 -3.943 1 98.56 173 PHE A N 1
ATOM 1387 C CA . PHE A 1 173 ? -12.602 14.109 -3.832 1 98.56 173 PHE A CA 1
ATOM 1388 C C . PHE A 1 173 ? -12.156 14.609 -5.203 1 98.56 173 PHE A C 1
ATOM 1390 O O . PHE A 1 173 ? -12.164 13.852 -6.176 1 98.56 173 PHE A O 1
ATOM 1397 N N . GLU A 1 174 ? -11.82 15.859 -5.234 1 98.56 174 GLU A N 1
ATOM 1398 C CA . GLU A 1 174 ? -11.117 16.469 -6.359 1 98.56 174 GLU A CA 1
ATOM 1399 C C . GLU A 1 174 ? -9.625 16.609 -6.07 1 98.56 174 GLU A C 1
ATOM 1401 O O . GLU A 1 174 ? -9.242 17.156 -5.031 1 98.56 174 GLU A O 1
ATOM 1406 N N . LEU A 1 175 ? -8.844 16.156 -7.016 1 98.56 175 LEU A N 1
ATOM 1407 C CA . LEU A 1 175 ? -7.398 16.25 -6.852 1 98.56 175 LEU A CA 1
ATOM 1408 C C . LEU A 1 175 ? -6.926 17.688 -7.016 1 98.56 175 LEU A C 1
ATOM 1410 O O . LEU A 1 175 ? -7.238 18.344 -8.016 1 98.56 175 LEU A O 1
ATOM 1414 N N . ILE A 1 176 ? -6.215 18.203 -5.988 1 98.75 176 ILE A N 1
ATOM 1415 C CA . ILE A 1 176 ? -5.574 19.5 -6.098 1 98.75 176 ILE A CA 1
ATOM 1416 C C . ILE A 1 176 ? -4.121 19.328 -6.531 1 98.75 176 ILE A C 1
ATOM 1418 O O . ILE A 1 176 ? -3.674 19.953 -7.492 1 98.75 176 ILE A O 1
ATOM 1422 N N . ASP A 1 177 ? -3.408 18.469 -5.848 1 98.69 177 ASP A N 1
ATOM 1423 C CA . ASP A 1 177 ? -2.018 18.188 -6.191 1 98.69 177 ASP A CA 1
ATOM 1424 C C . ASP A 1 177 ? -1.557 16.875 -5.57 1 98.69 177 ASP A C 1
ATOM 1426 O O . ASP A 1 177 ? -2.123 16.422 -4.578 1 98.69 177 ASP A O 1
ATOM 1430 N N . LYS A 1 178 ? -0.622 16.234 -6.227 1 98.56 178 LYS A N 1
ATOM 1431 C CA . LYS A 1 178 ? 0.01 15.023 -5.719 1 98.56 178 LYS A CA 1
ATOM 1432 C C . LYS A 1 178 ? 1.421 14.867 -6.277 1 98.56 178 LYS A C 1
ATOM 1434 O O . LYS A 1 178 ? 1.773 15.492 -7.277 1 98.56 178 LYS A O 1
ATOM 1439 N N . GLY A 1 179 ? 2.203 14.078 -5.57 1 98.25 179 GLY A N 1
ATOM 1440 C CA . GLY A 1 179 ? 3.549 13.805 -6.051 1 98.25 179 GLY A CA 1
ATOM 1441 C C . GLY A 1 179 ? 4.371 12.977 -5.078 1 98.25 179 GLY A C 1
ATOM 1442 O O . GLY A 1 179 ? 3.828 12.398 -4.137 1 98.25 179 GLY A O 1
ATOM 1443 N N . MET A 1 180 ? 5.582 12.82 -5.43 1 98.06 180 MET A N 1
ATOM 1444 C CA . MET A 1 180 ? 6.531 12.125 -4.57 1 98.06 180 MET A CA 1
ATOM 1445 C C . MET A 1 180 ? 7.773 12.969 -4.324 1 98.06 180 MET A C 1
ATOM 1447 O O . MET A 1 180 ? 8.203 13.719 -5.203 1 98.06 180 MET A O 1
ATOM 1451 N N . SER A 1 181 ? 8.289 12.922 -3.135 1 97.19 181 SER A N 1
ATOM 1452 C CA . SER A 1 181 ? 9.453 13.727 -2.766 1 97.19 181 SER A CA 1
ATOM 1453 C C . SER A 1 181 ? 10.5 12.883 -2.051 1 97.19 181 SER A C 1
ATOM 1455 O O . SER A 1 181 ? 10.281 11.703 -1.777 1 97.19 181 SER A O 1
ATOM 1457 N N . SER A 1 182 ? 11.727 13.484 -1.825 1 95.88 182 SER A N 1
ATOM 1458 C CA . SER A 1 182 ? 12.844 12.852 -1.132 1 95.88 182 SER A CA 1
ATOM 1459 C C . SER A 1 182 ? 13.391 11.672 -1.926 1 95.88 182 SER A C 1
ATOM 1461 O O . SER A 1 182 ? 13.383 10.531 -1.447 1 95.88 182 SER A O 1
ATOM 1463 N N . PRO A 1 183 ? 13.945 11.969 -3.055 1 93.88 183 PRO A N 1
ATOM 1464 C CA . PRO A 1 183 ? 14.461 10.906 -3.918 1 93.88 183 PRO A CA 1
ATOM 1465 C C . PRO A 1 183 ? 15.57 10.094 -3.252 1 93.88 183 PRO A C 1
ATOM 1467 O O . PRO A 1 183 ? 16.391 10.648 -2.523 1 93.88 183 PRO A O 1
ATOM 1470 N N . ILE A 1 184 ? 15.547 8.836 -3.492 1 91.69 184 ILE A N 1
ATOM 1471 C CA . ILE A 1 184 ? 16.469 7.863 -2.928 1 91.69 184 ILE A CA 1
ATOM 1472 C C . ILE A 1 184 ? 17.109 7.047 -4.047 1 91.69 184 ILE A C 1
ATOM 1474 O O . ILE A 1 184 ? 16.438 6.688 -5.02 1 91.69 184 ILE A O 1
ATOM 1478 N N . VAL A 1 185 ? 18.328 6.809 -3.965 1 88.12 185 VAL A N 1
ATOM 1479 C CA . VAL A 1 185 ? 19.031 5.828 -4.793 1 88.12 185 VAL A CA 1
ATOM 1480 C C . VAL A 1 185 ? 19.641 4.742 -3.912 1 88.12 185 VAL A C 1
ATOM 1482 O O . VAL A 1 185 ? 19.906 4.977 -2.732 1 88.12 185 VAL A O 1
ATOM 1485 N N . GLY A 1 186 ? 19.703 3.555 -4.441 1 87.06 186 GLY A N 1
ATOM 1486 C CA . GLY A 1 186 ? 20.266 2.453 -3.666 1 87.06 186 GLY A CA 1
ATOM 1487 C C . GLY A 1 186 ? 20.688 1.275 -4.523 1 87.06 186 GLY A C 1
ATOM 1488 O O . GLY A 1 186 ? 20.875 1.418 -5.734 1 87.06 186 GLY A O 1
ATOM 1489 N N . TYR A 1 187 ? 20.969 0.17 -3.877 1 85.56 187 TYR A N 1
ATOM 1490 C CA . TYR A 1 187 ? 21.281 -1.069 -4.574 1 85.56 187 TYR A CA 1
ATOM 1491 C C . TYR A 1 187 ? 20.906 -2.283 -3.738 1 85.56 187 TYR A C 1
ATOM 1493 O O . TYR A 1 187 ? 20.797 -2.193 -2.512 1 85.56 187 TYR A O 1
ATOM 1501 N N . PHE A 1 188 ? 20.672 -3.359 -4.438 1 89.62 188 PHE A N 1
ATOM 1502 C CA . PHE A 1 188 ? 20.469 -4.629 -3.748 1 89.62 188 PHE A CA 1
ATOM 1503 C C . PHE A 1 188 ? 21.75 -5.078 -3.055 1 89.62 188 PHE A C 1
ATOM 1505 O O . PHE A 1 188 ? 22.844 -4.973 -3.625 1 89.62 188 PHE A O 1
ATOM 1512 N N . THR A 1 189 ? 21.625 -5.602 -1.824 1 86 189 THR A N 1
ATOM 1513 C CA . THR A 1 189 ? 22.797 -6.031 -1.083 1 86 189 THR A CA 1
ATOM 1514 C C . THR A 1 189 ? 23.25 -7.41 -1.549 1 86 189 THR A C 1
ATOM 1516 O O . THR A 1 189 ? 22.672 -7.992 -2.461 1 86 189 THR A O 1
ATOM 1519 N N . ASP A 1 190 ? 24.297 -7.965 -0.896 1 82.25 190 ASP A N 1
ATOM 1520 C CA . ASP A 1 190 ? 24.859 -9.266 -1.253 1 82.25 190 ASP A CA 1
ATOM 1521 C C . ASP A 1 190 ? 23.969 -10.406 -0.762 1 82.25 190 ASP A C 1
ATOM 1523 O O . ASP A 1 190 ? 24.219 -11.57 -1.072 1 82.25 190 ASP A O 1
ATOM 1527 N N . ARG A 1 191 ? 22.938 -10.031 -0.09 1 86.12 191 ARG A N 1
ATOM 1528 C CA . ARG A 1 191 ? 22.016 -11.039 0.419 1 86.12 191 ARG A CA 1
ATOM 1529 C C . ARG A 1 191 ? 20.859 -11.258 -0.546 1 86.12 191 ARG A C 1
ATOM 1531 O O . ARG A 1 191 ? 20.031 -12.156 -0.341 1 86.12 191 ARG A O 1
ATOM 1538 N N . ALA A 1 192 ? 20.859 -10.438 -1.531 1 88.12 192 ALA A N 1
ATOM 1539 C CA . ALA A 1 192 ? 19.891 -10.664 -2.598 1 88.12 192 ALA A CA 1
ATOM 1540 C C . ALA A 1 192 ? 20.312 -11.844 -3.473 1 88.12 192 ALA A C 1
ATOM 1542 O O . ALA A 1 192 ? 21.438 -12.336 -3.369 1 88.12 192 ALA A O 1
ATOM 1543 N N . ARG A 1 193 ? 19.359 -12.297 -4.262 1 90.06 193 ARG A N 1
ATOM 1544 C CA . ARG A 1 193 ? 19.688 -13.375 -5.195 1 90.06 193 ARG A CA 1
ATOM 1545 C C . ARG A 1 193 ? 20.797 -12.945 -6.148 1 90.06 193 ARG A C 1
ATOM 1547 O O . ARG A 1 193 ? 20.938 -11.758 -6.465 1 90.06 193 ARG A O 1
ATOM 1554 N N . PRO A 1 194 ? 21.594 -13.953 -6.66 1 83.31 194 PRO A N 1
ATOM 1555 C CA . PRO A 1 194 ? 22.781 -13.648 -7.469 1 83.31 194 PRO A CA 1
ATOM 1556 C C . PRO A 1 194 ? 22.469 -12.711 -8.633 1 83.31 194 PRO A C 1
ATOM 1558 O O . PRO A 1 194 ? 23.219 -11.773 -8.898 1 83.31 194 PRO A O 1
ATOM 1561 N N . GLY A 1 195 ? 21.422 -12.773 -9.266 1 83.44 195 GLY A N 1
ATOM 1562 C CA . GLY A 1 195 ? 21.094 -11.93 -10.406 1 83.44 195 GLY A CA 1
ATOM 1563 C C . GLY A 1 195 ? 20.75 -10.5 -10.016 1 83.44 195 GLY A C 1
ATOM 1564 O O . GLY A 1 195 ? 20.828 -9.594 -10.844 1 83.44 195 GLY A O 1
ATOM 1565 N N . LEU A 1 196 ? 20.594 -10.258 -8.727 1 88 196 LEU A N 1
ATOM 1566 C CA . LEU A 1 196 ? 20.172 -8.938 -8.25 1 88 196 LEU A CA 1
ATOM 1567 C C . LEU A 1 196 ? 21.297 -8.273 -7.449 1 88 196 LEU A C 1
ATOM 1569 O O . LEU A 1 196 ? 21.266 -7.062 -7.23 1 88 196 LEU A O 1
ATOM 1573 N N . ARG A 1 197 ? 22.281 -9.078 -7.117 1 82.81 197 ARG A N 1
ATOM 1574 C CA . ARG A 1 197 ? 23.297 -8.594 -6.184 1 82.81 197 ARG A CA 1
ATOM 1575 C C . ARG A 1 197 ? 24 -7.355 -6.738 1 82.81 197 ARG A C 1
ATOM 1577 O O . ARG A 1 197 ? 24.469 -7.367 -7.871 1 82.81 197 ARG A O 1
ATOM 1584 N N . PHE A 1 198 ? 23.875 -6.293 -5.977 1 79.38 198 PHE A N 1
ATOM 1585 C CA . PHE A 1 198 ? 24.578 -5.035 -6.176 1 79.38 198 PHE A CA 1
ATOM 1586 C C . PHE A 1 198 ? 24 -4.262 -7.352 1 79.38 198 PHE A C 1
ATOM 1588 O O . PHE A 1 198 ? 24.562 -3.252 -7.781 1 79.38 198 PHE A O 1
ATOM 1595 N N . ALA A 1 199 ? 22.938 -4.762 -7.906 1 84.81 199 ALA A N 1
ATOM 1596 C CA . ALA A 1 199 ? 22.266 -3.988 -8.945 1 84.81 199 ALA A CA 1
ATOM 1597 C C . ALA A 1 199 ? 21.75 -2.66 -8.398 1 84.81 199 ALA A C 1
ATOM 1599 O O . ALA A 1 199 ? 21.125 -2.619 -7.336 1 84.81 199 ALA A O 1
ATOM 1600 N N . PRO A 1 200 ? 22.031 -1.544 -9.094 1 85.69 200 PRO A N 1
ATOM 1601 C CA . PRO A 1 200 ? 21.562 -0.232 -8.633 1 85.69 200 PRO A CA 1
ATOM 1602 C C . PRO A 1 200 ? 20.062 -0.04 -8.812 1 85.69 200 PRO A C 1
ATOM 1604 O O . PRO A 1 200 ? 19.453 -0.639 -9.703 1 85.69 200 PRO A O 1
ATOM 1607 N N . ILE A 1 201 ? 19.531 0.718 -7.941 1 90.44 201 ILE A N 1
ATOM 1608 C CA . ILE A 1 201 ? 18.125 1.09 -8 1 90.44 201 ILE A CA 1
ATOM 1609 C C . ILE A 1 201 ? 17.984 2.609 -7.934 1 90.44 201 ILE A C 1
ATOM 1611 O O . ILE A 1 201 ? 18.562 3.252 -7.055 1 90.44 201 ILE A O 1
ATOM 1615 N N . THR A 1 202 ? 17.25 3.188 -8.891 1 89.56 202 THR A N 1
ATOM 1616 C CA . THR A 1 202 ? 16.922 4.609 -8.906 1 89.56 202 THR A CA 1
ATOM 1617 C C . THR A 1 202 ? 15.406 4.816 -8.852 1 89.56 202 THR A C 1
ATOM 1619 O O . THR A 1 202 ? 14.648 3.857 -8.711 1 89.56 202 THR A O 1
ATOM 1622 N N . GLU A 1 203 ? 14.969 6.004 -8.828 1 93.56 203 GLU A N 1
ATOM 1623 C CA . GLU A 1 203 ? 13.562 6.383 -8.898 1 93.56 203 GLU A CA 1
ATOM 1624 C C . GLU A 1 203 ? 12.789 5.855 -7.691 1 93.56 203 GLU A C 1
ATOM 1626 O O . GLU A 1 203 ? 11.633 5.445 -7.816 1 93.56 203 GLU A O 1
ATOM 1631 N N . MET A 1 204 ? 13.539 5.73 -6.598 1 95.75 204 MET A N 1
ATOM 1632 C CA . MET A 1 204 ? 12.867 5.57 -5.309 1 95.75 204 MET A CA 1
ATOM 1633 C C . MET A 1 204 ? 12.609 6.926 -4.656 1 95.75 204 MET A C 1
ATOM 1635 O O . MET A 1 204 ? 13.328 7.895 -4.926 1 95.75 204 MET A O 1
ATOM 1639 N N . TYR A 1 205 ? 11.57 7.027 -3.914 1 97.38 205 TYR A N 1
ATOM 1640 C CA . TYR A 1 205 ? 11.172 8.258 -3.242 1 97.38 205 TYR A CA 1
ATOM 1641 C C . TYR A 1 205 ? 10.758 7.984 -1.801 1 97.38 205 TYR A C 1
ATOM 1643 O O . TYR A 1 205 ? 9.93 7.105 -1.543 1 97.38 205 TYR A O 1
ATOM 1651 N N . GLY A 1 206 ? 11.25 8.719 -0.89 1 97.94 206 GLY A N 1
ATOM 1652 C CA . GLY A 1 206 ? 10.977 8.5 0.522 1 97.94 206 GLY A CA 1
ATOM 1653 C C . GLY A 1 206 ? 9.57 8.883 0.923 1 97.94 206 GLY A C 1
ATOM 1654 O O . GLY A 1 206 ? 9.008 8.312 1.86 1 97.94 206 GLY A O 1
ATOM 1655 N N . HIS A 1 207 ? 9.031 9.852 0.169 1 98.38 207 HIS A N 1
ATOM 1656 C CA . HIS A 1 207 ? 7.719 10.352 0.568 1 98.38 207 HIS A CA 1
ATOM 1657 C C . HIS A 1 207 ? 6.781 10.461 -0.63 1 98.38 207 HIS A C 1
ATOM 1659 O O . HIS A 1 207 ? 7.234 10.633 -1.765 1 98.38 207 HIS A O 1
ATOM 1665 N N . SER A 1 208 ? 5.492 10.297 -0.403 1 98.75 208 SER A N 1
ATOM 1666 C CA . SER A 1 208 ? 4.387 10.578 -1.313 1 98.75 208 SER A CA 1
ATOM 1667 C C . SER A 1 208 ? 3.355 11.492 -0.665 1 98.75 208 SER A C 1
ATOM 1669 O O . SER A 1 208 ? 3.113 11.406 0.541 1 98.75 208 SER A O 1
ATOM 1671 N N . GLU A 1 209 ? 2.822 12.438 -1.425 1 98.88 209 GLU A N 1
ATOM 1672 C CA . GLU A 1 209 ? 1.908 13.445 -0.896 1 98.88 209 GLU A CA 1
ATOM 1673 C C . GLU A 1 209 ? 0.684 13.602 -1.792 1 98.88 209 GLU A C 1
ATOM 1675 O O . GLU A 1 209 ? 0.788 13.508 -3.016 1 98.88 209 GLU A O 1
ATOM 1680 N N . ILE A 1 210 ? -0.464 13.883 -1.15 1 98.94 210 ILE A N 1
ATOM 1681 C CA . ILE A 1 210 ? -1.657 14.227 -1.916 1 98.94 210 ILE A CA 1
ATOM 1682 C C . ILE A 1 210 ? -2.461 15.289 -1.169 1 98.94 210 ILE A C 1
ATOM 1684 O O . ILE A 1 210 ? -2.549 15.266 0.061 1 98.94 210 ILE A O 1
ATOM 1688 N N . LEU A 1 211 ? -2.936 16.234 -1.856 1 98.94 211 LEU A N 1
ATOM 1689 C CA . LEU A 1 211 ? -3.922 17.203 -1.408 1 98.94 211 LEU A CA 1
ATOM 1690 C C . LEU A 1 211 ? -5.184 17.141 -2.264 1 98.94 211 LEU A C 1
ATOM 1692 O O . LEU A 1 211 ? -5.109 17.219 -3.492 1 98.94 211 LEU A O 1
ATOM 1696 N N . CYS A 1 212 ? -6.324 16.938 -1.638 1 98.94 212 CYS A N 1
ATOM 1697 C CA . CYS A 1 212 ? -7.609 16.906 -2.326 1 98.94 212 CYS A CA 1
ATOM 1698 C C . CYS A 1 212 ? -8.617 17.828 -1.648 1 98.94 212 CYS A C 1
ATOM 1700 O O . CYS A 1 212 ? -8.469 18.156 -0.469 1 98.94 212 CYS A O 1
ATOM 1702 N N . ARG A 1 213 ? -9.547 18.266 -2.4 1 98.94 213 ARG A N 1
ATOM 1703 C CA . ARG A 1 213 ? -10.734 18.953 -1.907 1 98.94 213 ARG A CA 1
ATOM 1704 C C . ARG A 1 213 ? -11.969 18.062 -2.037 1 98.94 213 ARG A C 1
ATOM 1706 O O . ARG A 1 213 ? -12.164 17.406 -3.062 1 98.94 213 ARG A O 1
ATOM 1713 N N . LYS A 1 214 ? -12.781 18.047 -1.007 1 98.81 214 LYS A N 1
ATOM 1714 C CA . LYS A 1 214 ? -14.047 17.344 -1.132 1 98.81 214 LYS A CA 1
ATOM 1715 C C . LYS A 1 214 ? -15.062 18.156 -1.924 1 98.81 214 LYS A C 1
ATOM 1717 O O . LYS A 1 214 ? -15.531 19.188 -1.453 1 98.81 214 LYS A O 1
ATOM 1722 N N . ARG A 1 215 ? -15.406 17.641 -2.998 1 98.06 215 ARG A N 1
ATOM 1723 C CA . ARG A 1 215 ? -16.281 18.406 -3.881 1 98.06 215 ARG A CA 1
ATOM 1724 C C . ARG A 1 215 ? -17.75 18.094 -3.588 1 98.06 215 ARG A C 1
ATOM 1726 O O . ARG A 1 215 ? -18.625 18.938 -3.811 1 98.06 215 ARG A O 1
ATOM 1733 N N . ALA A 1 216 ? -18.031 16.875 -3.096 1 97.69 216 ALA A N 1
ATOM 1734 C CA . ALA A 1 216 ? -19.391 16.453 -2.814 1 97.69 216 ALA A CA 1
ATOM 1735 C C . ALA A 1 216 ? -19.422 15.273 -1.838 1 97.69 216 ALA A C 1
ATOM 1737 O O . ALA A 1 216 ? -18.391 14.609 -1.64 1 97.69 216 ALA A O 1
ATOM 1738 N N . GLU A 1 217 ? -20.547 15.133 -1.19 1 96.38 217 GLU A N 1
ATOM 1739 C CA . GLU A 1 217 ? -20.766 13.898 -0.445 1 96.38 217 GLU A CA 1
ATOM 1740 C C . GLU A 1 217 ? -20.844 12.695 -1.384 1 96.38 217 GLU A C 1
ATOM 1742 O O . GLU A 1 217 ? -21.469 12.781 -2.449 1 96.38 217 GLU A O 1
ATOM 1747 N N . PRO A 1 218 ? -20.109 11.641 -0.951 1 92.38 218 PRO A N 1
ATOM 1748 C CA . PRO A 1 218 ? -20.203 10.477 -1.839 1 92.38 218 PRO A CA 1
ATOM 1749 C C . PRO A 1 218 ? -21.594 9.852 -1.861 1 92.38 218 PRO A C 1
ATOM 1751 O O . PRO A 1 218 ? -22.281 9.82 -0.833 1 92.38 218 PRO A O 1
ATOM 1754 N N . ALA A 1 219 ? -22.031 9.484 -2.994 1 87.44 219 ALA A N 1
ATOM 1755 C CA . ALA A 1 219 ? -23.312 8.836 -3.174 1 87.44 219 ALA A CA 1
ATOM 1756 C C . ALA A 1 219 ? -23.172 7.316 -3.184 1 87.44 219 ALA A C 1
ATOM 1758 O O . ALA A 1 219 ? -22.891 6.719 -4.227 1 87.44 219 ALA A O 1
ATOM 1759 N N . GLY A 1 220 ? -23.344 6.641 -2.025 1 91.44 220 GLY A N 1
ATOM 1760 C CA . GLY A 1 220 ? -23.375 5.188 -2.004 1 91.44 220 GLY A CA 1
ATOM 1761 C C . GLY A 1 220 ? -22.031 4.559 -2.32 1 91.44 220 GLY A C 1
ATOM 1762 O O . GLY A 1 220 ? -21.969 3.566 -3.049 1 91.44 220 GLY A O 1
ATOM 1763 N N . PHE A 1 221 ? -20.953 5.098 -1.895 1 96.5 221 PHE A N 1
ATOM 1764 C CA . PHE A 1 221 ? -19.625 4.59 -2.191 1 96.5 221 PHE A CA 1
ATOM 1765 C C . PHE A 1 221 ? -19.406 3.225 -1.549 1 96.5 221 PHE A C 1
ATOM 1767 O O . PHE A 1 221 ? -19.688 3.039 -0.364 1 96.5 221 PHE A O 1
ATOM 1774 N N . ASP A 1 222 ? -19.016 2.281 -2.365 1 96.75 222 ASP A N 1
ATOM 1775 C CA . ASP A 1 222 ? -18.703 0.92 -1.938 1 96.75 222 ASP A CA 1
ATOM 1776 C C . ASP A 1 222 ? -17.516 0.358 -2.705 1 96.75 222 ASP A C 1
ATOM 1778 O O . ASP A 1 222 ? -17.609 0.116 -3.91 1 96.75 222 ASP A O 1
ATOM 1782 N N . TRP A 1 223 ? -16.406 0.068 -1.963 1 97.81 223 TRP A N 1
ATOM 1783 C CA . TRP A 1 223 ? -15.195 -0.436 -2.602 1 97.81 223 TRP A CA 1
ATOM 1784 C C . TRP A 1 223 ? -15.484 -1.72 -3.373 1 97.81 223 TRP A C 1
ATOM 1786 O O . TRP A 1 223 ? -14.852 -1.985 -4.402 1 97.81 223 TRP A O 1
ATOM 1796 N N . ALA A 1 224 ? -16.422 -2.492 -2.906 1 95.38 224 ALA A N 1
ATOM 1797 C CA . ALA A 1 224 ? -16.688 -3.811 -3.475 1 95.38 224 ALA A CA 1
ATOM 1798 C C . ALA A 1 224 ? -17.438 -3.693 -4.797 1 95.38 224 ALA A C 1
ATOM 1800 O O . ALA A 1 224 ? -17.453 -4.633 -5.598 1 95.38 224 ALA A O 1
ATOM 1801 N N . ARG A 1 225 ? -18.031 -2.547 -5.008 1 95.56 225 ARG A N 1
ATOM 1802 C CA . ARG A 1 225 ? -18.922 -2.439 -6.16 1 95.56 225 ARG A CA 1
ATOM 1803 C C . ARG A 1 225 ? -18.422 -1.387 -7.145 1 95.56 225 ARG A C 1
ATOM 1805 O O . ARG A 1 225 ? -18.859 -1.356 -8.297 1 95.56 225 ARG A O 1
ATOM 1812 N N . ILE A 1 226 ? -17.562 -0.527 -6.676 1 96.94 226 ILE A N 1
ATOM 1813 C CA . ILE A 1 226 ? -17.125 0.594 -7.5 1 96.94 226 ILE A CA 1
ATOM 1814 C C . ILE A 1 226 ? -16.344 0.074 -8.703 1 96.94 226 ILE A C 1
ATOM 1816 O O . ILE A 1 226 ? -15.477 -0.794 -8.562 1 96.94 226 ILE A O 1
ATOM 1820 N N . PRO A 1 227 ? -16.672 0.564 -9.922 1 95.75 227 PRO A N 1
ATOM 1821 C CA . PRO A 1 227 ? -15.906 0.14 -11.102 1 95.75 227 PRO A CA 1
ATOM 1822 C C . PRO A 1 227 ? -14.469 0.659 -11.086 1 95.75 227 PRO A C 1
ATOM 1824 O O . PRO A 1 227 ? -14.219 1.779 -10.633 1 95.75 227 PRO A O 1
ATOM 1827 N N . LEU A 1 228 ? -13.586 -0.173 -11.594 1 97.38 228 LEU A N 1
ATOM 1828 C CA . LEU A 1 228 ? -12.172 0.172 -11.656 1 97.38 228 LEU A CA 1
ATOM 1829 C C . LEU A 1 228 ? -11.969 1.525 -12.328 1 97.38 228 LEU A C 1
ATOM 1831 O O . LEU A 1 228 ? -11.156 2.336 -11.875 1 97.38 228 LEU A O 1
ATOM 1835 N N . ASP A 1 229 ? -12.703 1.835 -13.328 1 96.5 229 ASP A N 1
ATOM 1836 C CA . ASP A 1 229 ? -12.555 3.062 -14.102 1 96.5 229 ASP A CA 1
ATOM 1837 C C . ASP A 1 229 ? -12.805 4.293 -13.234 1 96.5 229 ASP A C 1
ATOM 1839 O O . ASP A 1 229 ? -12.242 5.363 -13.484 1 96.5 229 ASP A O 1
ATOM 1843 N N . ALA A 1 230 ? -13.625 4.148 -12.242 1 96.12 230 ALA A N 1
ATOM 1844 C CA . ALA A 1 230 ? -13.945 5.258 -11.352 1 96.12 230 ALA A CA 1
ATOM 1845 C C . ALA A 1 230 ? -12.781 5.562 -10.414 1 96.12 230 ALA A C 1
ATOM 1847 O O . ALA A 1 230 ? -12.742 6.625 -9.789 1 96.12 230 ALA A O 1
ATOM 1848 N N . ILE A 1 231 ? -11.836 4.594 -10.359 1 97.62 231 ILE A N 1
ATOM 1849 C CA . ILE A 1 231 ? -10.766 4.699 -9.375 1 97.62 231 ILE A CA 1
ATOM 1850 C C . ILE A 1 231 ? -9.477 5.148 -10.062 1 97.62 231 ILE A C 1
ATOM 1852 O O . ILE A 1 231 ? -8.664 5.867 -9.477 1 97.62 231 ILE A O 1
ATOM 1856 N N . VAL A 1 232 ? -9.312 4.805 -11.359 1 94.75 232 VAL A N 1
ATOM 1857 C CA . VAL A 1 232 ? -8.008 4.973 -11.992 1 94.75 232 VAL A CA 1
ATOM 1858 C C . VAL A 1 232 ? -7.996 6.246 -12.828 1 94.75 232 VAL A C 1
ATOM 1860 O O . VAL A 1 232 ? -7.059 6.484 -13.594 1 94.75 232 VAL A O 1
ATOM 1863 N N . ASP A 1 233 ? -8.938 7.078 -12.688 1 89.94 233 ASP A N 1
ATOM 1864 C CA . ASP A 1 233 ? -8.977 8.422 -13.258 1 89.94 233 ASP A CA 1
ATOM 1865 C C . ASP A 1 233 ? -8.703 8.391 -14.758 1 89.94 233 ASP A C 1
ATOM 1867 O O . ASP A 1 233 ? -7.879 9.156 -15.266 1 89.94 233 ASP A O 1
ATOM 1871 N N . GLY A 1 234 ? -9.266 7.434 -15.453 1 91 234 GLY A N 1
ATOM 1872 C CA . GLY A 1 234 ? -9.133 7.355 -16.906 1 91 234 GLY A CA 1
ATOM 1873 C C . GLY A 1 234 ? -7.773 6.852 -17.344 1 91 234 GLY A C 1
ATOM 1874 O O . GLY A 1 234 ? -7.496 6.781 -18.547 1 91 234 GLY A O 1
ATOM 1875 N N . THR A 1 235 ? -6.902 6.543 -16.391 1 95 235 THR A N 1
ATOM 1876 C CA . THR A 1 235 ? -5.586 6.031 -16.75 1 95 235 THR A CA 1
ATOM 1877 C C . THR A 1 235 ? -5.652 4.543 -17.062 1 95 235 THR A C 1
ATOM 1879 O O . THR A 1 235 ? -6.672 3.893 -16.812 1 95 235 THR A O 1
ATOM 1882 N N . ARG A 1 236 ? -4.613 4.012 -17.688 1 94.5 236 ARG A N 1
ATOM 1883 C CA . ARG A 1 236 ? -4.512 2.598 -18.031 1 94.5 236 ARG A CA 1
ATOM 1884 C C . ARG A 1 236 ? -3.133 2.047 -17.672 1 94.5 236 ARG A C 1
ATOM 1886 O O . ARG A 1 236 ? -2.162 2.799 -17.594 1 94.5 236 ARG A O 1
ATOM 1893 N N . TYR A 1 237 ? -3.158 0.791 -17.391 1 93.94 237 TYR A N 1
ATOM 1894 C CA . TYR A 1 237 ? -1.862 0.128 -17.297 1 93.94 237 TYR A CA 1
ATOM 1895 C C . TYR A 1 237 ? -1.105 0.225 -18.609 1 93.94 237 TYR A C 1
ATOM 1897 O O . TYR A 1 237 ? -1.702 0.119 -19.688 1 93.94 237 TYR A O 1
ATOM 1905 N N . PRO A 1 238 ? 0.28 0.373 -18.531 1 90.38 238 PRO A N 1
ATOM 1906 C CA . PRO A 1 238 ? 1.024 0.46 -19.797 1 90.38 238 PRO A CA 1
ATOM 1907 C C . PRO A 1 238 ? 0.762 -0.727 -20.719 1 90.38 238 PRO A C 1
ATOM 1909 O O . PRO A 1 238 ? 0.792 -1.878 -20.281 1 90.38 238 PRO A O 1
ATOM 1912 N N . ALA A 1 239 ? 0.515 -0.403 -21.938 1 84.62 239 ALA A N 1
ATOM 1913 C CA . ALA A 1 239 ? 0.199 -1.429 -22.922 1 84.62 239 ALA A CA 1
ATOM 1914 C C . ALA A 1 239 ? 1.428 -2.273 -23.25 1 84.62 239 ALA A C 1
ATOM 1916 O O . ALA A 1 239 ? 2.561 -1.794 -23.156 1 84.62 239 ALA A O 1
ATOM 1917 N N . PRO A 1 240 ? 1.132 -3.533 -23.547 1 77.88 240 PRO A N 1
ATOM 1918 C CA . PRO A 1 240 ? 2.244 -4.379 -23.984 1 77.88 240 PRO A CA 1
ATOM 1919 C C . PRO A 1 240 ? 2.945 -3.834 -25.234 1 77.88 240 PRO A C 1
ATOM 1921 O O . PRO A 1 240 ? 2.309 -3.201 -26.078 1 77.88 240 PRO A O 1
ATOM 1924 N N . ASN A 1 241 ? 4.348 -3.758 -25.062 1 60.16 241 ASN A N 1
ATOM 1925 C CA . ASN A 1 241 ? 5.035 -3.393 -26.297 1 60.16 241 ASN A CA 1
ATOM 1926 C C . ASN A 1 241 ? 4.684 -4.348 -27.438 1 60.16 241 ASN A C 1
ATOM 1928 O O . ASN A 1 241 ? 4.613 -5.562 -27.234 1 60.16 241 ASN A O 1
ATOM 1932 N N . ARG A 1 242 ? 4.047 -3.846 -28.609 1 51.66 242 ARG A N 1
ATOM 1933 C CA . ARG A 1 242 ? 3.805 -4.613 -29.828 1 51.66 242 ARG A CA 1
ATOM 1934 C C . ARG A 1 242 ? 5.098 -5.23 -30.344 1 51.66 242 ARG A C 1
ATOM 1936 O O . ARG A 1 242 ? 6.18 -4.668 -30.156 1 51.66 242 ARG A O 1
ATOM 1943 N N . MET B 1 1 ? 33.156 25.625 -3.779 1 26.66 1 MET B N 1
ATOM 1944 C CA . MET B 1 1 ? 31.75 25.25 -3.82 1 26.66 1 MET B CA 1
ATOM 1945 C C . MET B 1 1 ? 31.578 23.812 -4.293 1 26.66 1 MET B C 1
ATOM 1947 O O . MET B 1 1 ? 30.688 23.094 -3.832 1 26.66 1 MET B O 1
ATOM 1951 N N . LEU B 1 2 ? 32.469 23.344 -5.164 1 35.09 2 LEU B N 1
ATOM 1952 C CA . LEU B 1 2 ? 32.562 22.016 -5.758 1 35.09 2 LEU B CA 1
ATOM 1953 C C . LEU B 1 2 ? 33.188 21.031 -4.777 1 35.09 2 LEU B C 1
ATOM 1955 O O . LEU B 1 2 ? 32.969 19.828 -4.871 1 35.09 2 LEU B O 1
ATOM 1959 N N . LYS B 1 3 ? 34.062 21.531 -3.945 1 45.03 3 LYS B N 1
ATOM 1960 C CA . LYS B 1 3 ? 34.844 20.734 -3.008 1 45.03 3 LYS B CA 1
ATOM 1961 C C . LYS B 1 3 ? 33.969 20.156 -1.904 1 45.03 3 LYS B C 1
ATOM 1963 O O . LYS B 1 3 ? 34.219 19.047 -1.415 1 45.03 3 LYS B O 1
ATOM 1968 N N . GLY B 1 4 ? 33.031 20.828 -1.488 1 41.53 4 GLY B N 1
ATOM 1969 C CA . GLY B 1 4 ? 32.062 20.438 -0.472 1 41.53 4 GLY B CA 1
ATOM 1970 C C . GLY B 1 4 ? 31.156 19.297 -0.916 1 41.53 4 GLY B C 1
ATOM 1971 O O . GLY B 1 4 ? 30.781 18.438 -0.113 1 41.53 4 GLY B O 1
ATOM 1972 N N . ALA B 1 5 ? 30.734 19.438 -2.127 1 43.75 5 ALA B N 1
ATOM 1973 C CA . ALA B 1 5 ? 29.891 18.375 -2.705 1 43.75 5 ALA B CA 1
ATOM 1974 C C . ALA B 1 5 ? 30.688 17.078 -2.85 1 43.75 5 ALA B C 1
ATOM 1976 O O . ALA B 1 5 ? 30.156 15.992 -2.6 1 43.75 5 ALA B O 1
ATOM 1977 N N . ALA B 1 6 ? 31.938 17.234 -3.129 1 44.19 6 ALA B N 1
ATOM 1978 C CA . ALA B 1 6 ? 32.812 16.078 -3.246 1 44.19 6 ALA B CA 1
ATOM 1979 C C . ALA B 1 6 ? 33 15.391 -1.898 1 44.19 6 ALA B C 1
ATOM 1981 O O . ALA B 1 6 ? 32.969 14.164 -1.812 1 44.19 6 ALA B O 1
ATOM 1982 N N . ASP B 1 7 ? 33.125 16.172 -0.915 1 48.53 7 ASP B N 1
ATOM 1983 C CA . ASP B 1 7 ? 33.281 15.602 0.416 1 48.53 7 ASP B CA 1
ATOM 1984 C C . ASP B 1 7 ? 32.031 14.914 0.892 1 48.53 7 ASP B C 1
ATOM 1986 O O . ASP B 1 7 ? 32.062 13.844 1.502 1 48.53 7 ASP B O 1
ATOM 1990 N N . SER B 1 8 ? 30.906 15.547 0.618 1 44.09 8 SER B N 1
ATOM 1991 C CA . SER B 1 8 ? 29.625 14.945 0.991 1 44.09 8 SER B CA 1
ATOM 1992 C C . SER B 1 8 ? 29.375 13.664 0.208 1 44.09 8 SER B C 1
ATOM 1994 O O . SER B 1 8 ? 28.844 12.695 0.752 1 44.09 8 SER B O 1
ATOM 1996 N N . LEU B 1 9 ? 29.812 13.711 -1.007 1 45.78 9 LEU B N 1
ATOM 1997 C CA . LEU B 1 9 ? 29.719 12.516 -1.835 1 45.78 9 LEU B CA 1
ATOM 1998 C C . LEU B 1 9 ? 30.656 11.43 -1.309 1 45.78 9 LEU B C 1
ATOM 2000 O O . LEU B 1 9 ? 30.281 10.25 -1.26 1 45.78 9 LEU B O 1
ATOM 2004 N N . ILE B 1 10 ? 31.797 11.891 -0.895 1 46.09 10 ILE B N 1
ATOM 2005 C CA . ILE B 1 10 ? 32.75 10.945 -0.323 1 46.09 10 ILE B CA 1
ATOM 2006 C C . ILE B 1 10 ? 32.188 10.367 0.975 1 46.09 10 ILE B C 1
ATOM 2008 O O . ILE B 1 10 ? 32.281 9.156 1.219 1 46.09 10 ILE B O 1
ATOM 2012 N N . ARG B 1 11 ? 31.625 11.164 1.796 1 45.84 11 ARG B N 1
ATOM 2013 C CA . ARG B 1 11 ? 31.031 10.703 3.047 1 45.84 11 ARG B CA 1
ATOM 2014 C C . ARG B 1 11 ? 29.844 9.789 2.785 1 45.84 11 ARG B C 1
ATOM 2016 O O . ARG B 1 11 ? 29.672 8.773 3.471 1 45.84 11 ARG B O 1
ATOM 2023 N N . ALA B 1 12 ? 29 10.266 1.968 1 45.78 12 ALA B N 1
ATOM 2024 C CA . ALA B 1 12 ? 27.891 9.391 1.593 1 45.78 12 ALA B CA 1
ATOM 2025 C C . ALA B 1 12 ? 28.406 8.078 1.015 1 45.78 12 ALA B C 1
ATOM 2027 O O . ALA B 1 12 ? 27.875 7.008 1.33 1 45.78 12 ALA B O 1
ATOM 2028 N N . TYR B 1 13 ? 29.422 8.328 0.258 1 48.12 13 TYR B N 1
ATOM 2029 C CA . TYR B 1 13 ? 30.109 7.191 -0.349 1 48.12 13 TYR B CA 1
ATOM 2030 C C . TYR B 1 13 ? 30.703 6.289 0.717 1 48.12 13 TYR B C 1
ATOM 2032 O O . TYR B 1 13 ? 30.641 5.062 0.612 1 48.12 13 TYR B O 1
ATOM 2040 N N . GLY B 1 14 ? 31.375 6.961 1.491 1 47.09 14 GLY B N 1
ATOM 2041 C CA . GLY B 1 14 ? 31.938 6.227 2.609 1 47.09 14 GLY B CA 1
ATOM 2042 C C . GLY B 1 14 ? 30.891 5.551 3.475 1 47.09 14 GLY B C 1
ATOM 2043 O O . GLY B 1 14 ? 31.078 4.418 3.918 1 47.09 14 GLY B O 1
ATOM 2044 N N . ALA B 1 15 ? 29.859 6.191 3.711 1 46.34 15 ALA B N 1
ATOM 2045 C CA . ALA B 1 15 ? 28.766 5.637 4.508 1 46.34 15 ALA B CA 1
ATOM 2046 C C . ALA B 1 15 ? 28.094 4.473 3.785 1 46.34 15 ALA B C 1
ATOM 2048 O O . ALA B 1 15 ? 27.797 3.447 4.398 1 46.34 15 ALA B O 1
ATOM 2049 N N . LEU B 1 16 ? 27.891 4.637 2.502 1 51.44 16 LEU B N 1
ATOM 2050 C CA . LEU B 1 16 ? 27.281 3.555 1.738 1 51.44 16 LEU B CA 1
ATOM 2051 C C . LEU B 1 16 ? 28.234 2.379 1.592 1 51.44 16 LEU B C 1
ATOM 2053 O O . LEU B 1 16 ? 27.812 1.222 1.581 1 51.44 16 LEU B O 1
ATOM 2057 N N . ALA B 1 17 ? 29.453 2.746 1.372 1 48.5 17 ALA B N 1
ATOM 2058 C CA . ALA B 1 17 ? 30.453 1.688 1.252 1 48.5 17 ALA B CA 1
ATOM 2059 C C . ALA B 1 17 ? 30.516 0.843 2.521 1 48.5 17 ALA B C 1
ATOM 2061 O O . ALA B 1 17 ? 30.844 -0.341 2.471 1 48.5 17 ALA B O 1
ATOM 2062 N N . THR B 1 18 ? 30.328 1.54 3.57 1 46.31 18 THR B N 1
ATOM 2063 C CA . THR B 1 18 ? 30.484 0.822 4.832 1 46.31 18 THR B CA 1
ATOM 2064 C C . THR B 1 18 ? 29.141 0.312 5.332 1 46.31 18 THR B C 1
ATOM 2066 O O . THR B 1 18 ? 29.078 -0.407 6.332 1 46.31 18 THR B O 1
ATOM 2069 N N . LEU B 1 19 ? 28.078 0.739 4.719 1 51.34 19 LEU B N 1
ATOM 2070 C CA . LEU B 1 19 ? 26.734 0.447 5.207 1 51.34 19 LEU B CA 1
ATOM 2071 C C . LEU B 1 19 ? 26.453 -1.051 5.152 1 51.34 19 LEU B C 1
ATOM 2073 O O . LEU B 1 19 ? 25.875 -1.615 6.09 1 51.34 19 LEU B O 1
ATOM 2077 N N . PRO B 1 20 ? 26.703 -1.651 3.988 1 48.09 20 PRO B N 1
ATOM 2078 C CA . PRO B 1 20 ? 26.391 -3.082 4.066 1 48.09 20 PRO B CA 1
ATOM 2079 C C . PRO B 1 20 ? 27.156 -3.789 5.184 1 48.09 20 PRO B C 1
ATOM 2081 O O . PRO B 1 20 ? 26.656 -4.777 5.742 1 48.09 20 PRO B O 1
ATOM 2084 N N . PHE B 1 21 ? 28.359 -3.4 5.418 1 45.94 21 PHE B N 1
ATOM 2085 C CA . PHE B 1 21 ? 29.109 -4.113 6.438 1 45.94 21 PHE B CA 1
ATOM 2086 C C . PHE B 1 21 ? 28.609 -3.775 7.832 1 45.94 21 PHE B C 1
ATOM 2088 O O . PHE B 1 21 ? 28.703 -4.594 8.75 1 45.94 21 PHE B O 1
ATOM 2095 N N . ARG B 1 22 ? 28.156 -2.709 7.945 1 46.16 22 ARG B N 1
ATOM 2096 C CA . ARG B 1 22 ? 27.719 -2.32 9.281 1 46.16 22 ARG B CA 1
ATOM 2097 C C . ARG B 1 22 ? 26.297 -2.814 9.555 1 46.16 22 ARG B C 1
ATOM 2099 O O . ARG B 1 22 ? 25.891 -2.93 10.711 1 46.16 22 ARG B O 1
ATOM 2106 N N . PHE B 1 23 ? 25.578 -3.057 8.523 1 52.5 23 PHE B N 1
ATOM 2107 C CA . PHE B 1 23 ? 24.203 -3.457 8.773 1 52.5 23 PHE B CA 1
ATOM 2108 C C . PHE B 1 23 ? 24 -4.926 8.43 1 52.5 23 PHE B C 1
ATOM 2110 O O . PHE B 1 23 ? 23.375 -5.25 7.418 1 52.5 23 PHE B O 1
ATOM 2117 N N . ARG B 1 24 ? 24.828 -5.82 8.938 1 53 24 ARG B N 1
ATOM 2118 C CA . ARG B 1 24 ? 24.938 -7.23 8.578 1 53 24 ARG B CA 1
ATOM 2119 C C . ARG B 1 24 ? 23.625 -7.969 8.844 1 53 24 ARG B C 1
ATOM 2121 O O . ARG B 1 24 ? 23.422 -9.07 8.328 1 53 24 ARG B O 1
ATOM 2128 N N . ARG B 1 25 ? 22.797 -7.48 9.742 1 61.78 25 ARG B N 1
ATOM 2129 C CA . ARG B 1 25 ? 21.703 -8.422 9.953 1 61.78 25 ARG B CA 1
ATOM 2130 C C . ARG B 1 25 ? 20.359 -7.785 9.602 1 61.78 25 ARG B C 1
ATOM 2132 O O . ARG B 1 25 ? 20.016 -6.715 10.109 1 61.78 25 ARG B O 1
ATOM 2139 N N . ASP B 1 26 ? 19.781 -8.391 8.539 1 71.44 26 ASP B N 1
ATOM 2140 C CA . ASP B 1 26 ? 18.406 -8 8.25 1 71.44 26 ASP B CA 1
ATOM 2141 C C . ASP B 1 26 ? 17.484 -8.344 9.414 1 71.44 26 ASP B C 1
ATOM 2143 O O . ASP B 1 26 ? 17.594 -9.414 10.016 1 71.44 26 ASP B O 1
ATOM 2147 N N . ARG B 1 27 ? 16.672 -7.398 9.703 1 85.88 27 ARG B N 1
ATOM 2148 C CA . ARG B 1 27 ? 15.766 -7.578 10.844 1 85.88 27 ARG B CA 1
ATOM 2149 C C . ARG B 1 27 ? 14.562 -8.43 10.453 1 85.88 27 ARG B C 1
ATOM 2151 O O . ARG B 1 27 ? 13.883 -8.984 11.32 1 85.88 27 ARG B O 1
ATOM 2158 N N . ILE B 1 28 ? 14.305 -8.508 9.156 1 92.94 28 ILE B N 1
ATOM 2159 C CA . ILE B 1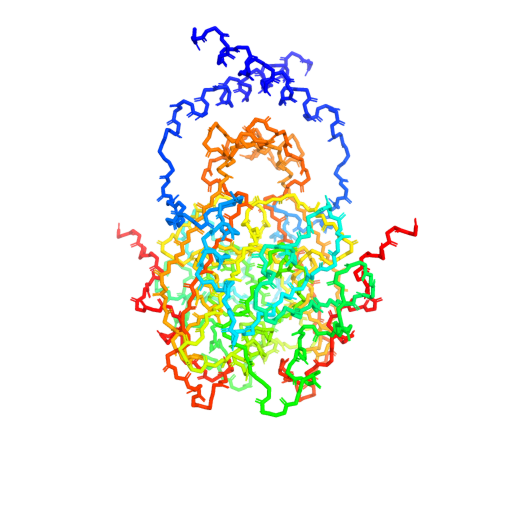 28 ? 13.172 -9.305 8.68 1 92.94 28 ILE B CA 1
ATOM 2160 C C . ILE B 1 28 ? 13.68 -10.445 7.793 1 92.94 28 ILE B C 1
ATOM 2162 O O . ILE B 1 28 ? 14.414 -10.211 6.832 1 92.94 28 ILE B O 1
ATOM 2166 N N . ALA B 1 29 ? 13.289 -11.625 8.102 1 92 29 ALA B N 1
ATOM 2167 C CA . ALA B 1 29 ? 13.719 -12.805 7.355 1 92 29 ALA B CA 1
ATOM 2168 C C . ALA B 1 29 ? 12.836 -13.039 6.141 1 92 29 ALA B C 1
ATOM 2170 O O . ALA B 1 29 ? 11.625 -12.781 6.184 1 92 29 ALA B O 1
ATOM 2171 N N . PRO B 1 30 ? 13.461 -13.484 5.098 1 95.5 30 PRO B N 1
ATOM 2172 C CA . PRO B 1 30 ? 12.609 -13.969 4.008 1 95.5 30 PRO B CA 1
ATOM 2173 C C . PRO B 1 30 ? 11.844 -15.242 4.379 1 95.5 30 PRO B C 1
ATOM 2175 O O . PRO B 1 30 ? 12.234 -15.953 5.312 1 95.5 30 PRO B O 1
ATOM 2178 N N . PRO B 1 31 ? 10.742 -15.461 3.725 1 97.19 31 PRO B N 1
ATOM 2179 C CA . PRO B 1 31 ? 10.07 -16.75 3.963 1 97.19 31 PRO B CA 1
ATOM 2180 C C . PRO B 1 31 ? 10.906 -17.938 3.5 1 97.19 31 PRO B C 1
ATOM 2182 O O . PRO B 1 31 ? 11.648 -17.828 2.521 1 97.19 31 PRO B O 1
ATOM 2185 N N . LYS B 1 32 ? 10.719 -19.016 4.188 1 95.94 32 LYS B N 1
ATOM 2186 C CA . LYS B 1 32 ? 11.508 -20.203 3.885 1 95.94 32 LYS B CA 1
ATOM 2187 C C . LYS B 1 32 ? 11.164 -20.75 2.502 1 95.94 32 LYS B C 1
ATOM 2189 O O . LYS B 1 32 ? 10.016 -21.125 2.24 1 95.94 32 LYS B O 1
ATOM 2194 N N . ASP B 1 33 ? 12.102 -20.812 1.582 1 96.06 33 ASP B N 1
ATOM 2195 C CA . ASP B 1 33 ? 12.039 -21.391 0.244 1 96.06 33 ASP B CA 1
ATOM 2196 C C . ASP B 1 33 ? 10.984 -20.703 -0.608 1 96.06 33 ASP B C 1
ATOM 2198 O O . ASP B 1 33 ? 10.414 -21.297 -1.523 1 96.06 33 ASP B O 1
ATOM 2202 N N . LEU B 1 34 ? 10.617 -19.484 -0.234 1 97.69 34 LEU B N 1
ATOM 2203 C CA . LEU B 1 34 ? 9.57 -18.766 -0.946 1 97.69 34 LEU B CA 1
ATOM 2204 C C . LEU B 1 34 ? 10.039 -17.359 -1.319 1 97.69 34 LEU B C 1
ATOM 2206 O O . LEU B 1 34 ? 9.258 -16.562 -1.849 1 97.69 34 LEU B O 1
ATOM 2210 N N . ALA B 1 35 ? 11.297 -17.078 -1.033 1 96.06 35 ALA B N 1
ATOM 2211 C CA . ALA B 1 35 ? 11.852 -15.773 -1.363 1 96.06 35 ALA B CA 1
ATOM 2212 C C . ALA B 1 35 ? 11.906 -15.57 -2.875 1 96.06 35 ALA B C 1
ATOM 2214 O O . ALA B 1 35 ? 11.695 -16.516 -3.645 1 96.06 35 ALA B O 1
ATOM 2215 N N . HIS B 1 36 ? 12.156 -14.32 -3.238 1 95.88 36 HIS B N 1
ATOM 2216 C CA . HIS B 1 36 ? 12.234 -13.969 -4.652 1 95.88 36 HIS B CA 1
ATOM 2217 C C . HIS B 1 36 ? 13.117 -14.945 -5.414 1 95.88 36 HIS B C 1
ATOM 2219 O O . HIS B 1 36 ? 14.25 -15.211 -5.004 1 95.88 36 HIS B O 1
ATOM 2225 N N . GLY B 1 37 ? 12.555 -15.469 -6.469 1 91.75 37 GLY B N 1
ATOM 2226 C CA . GLY B 1 37 ? 13.297 -16.406 -7.301 1 91.75 37 GLY B CA 1
ATOM 2227 C C . GLY B 1 37 ? 13.133 -17.844 -6.859 1 91.75 37 GLY B C 1
ATOM 2228 O O . GLY B 1 37 ? 13.258 -18.766 -7.672 1 91.75 37 GLY B O 1
ATOM 2229 N N . ALA B 1 38 ? 12.812 -18.141 -5.602 1 95.38 38 ALA B N 1
ATOM 2230 C CA . ALA B 1 38 ? 12.766 -19.5 -5.07 1 95.38 38 ALA B CA 1
ATOM 2231 C C . ALA B 1 38 ? 11.328 -20.016 -5.008 1 95.38 38 ALA B C 1
ATOM 2233 O O . ALA B 1 38 ? 11.094 -21.219 -5.031 1 95.38 38 ALA B O 1
ATOM 2234 N N . TRP B 1 39 ? 10.367 -19.125 -4.945 1 97.94 39 TRP B N 1
ATOM 2235 C CA . TRP B 1 39 ? 8.984 -19.5 -4.664 1 97.94 39 TRP B CA 1
ATOM 2236 C C . TRP B 1 39 ? 8.445 -20.406 -5.758 1 97.94 39 TRP B C 1
ATOM 2238 O O . TRP B 1 39 ? 7.629 -21.297 -5.484 1 97.94 39 TRP B O 1
ATOM 2248 N N . ILE B 1 40 ? 8.906 -20.297 -6.992 1 97.75 40 ILE B N 1
ATOM 2249 C CA . ILE B 1 40 ? 8.344 -21.062 -8.109 1 97.75 40 ILE B CA 1
ATOM 2250 C C . ILE B 1 40 ? 8.703 -22.531 -7.961 1 97.75 40 ILE B C 1
ATOM 2252 O O . ILE B 1 40 ? 7.898 -23.406 -8.281 1 97.75 40 ILE B O 1
ATOM 2256 N N . ASP B 1 41 ? 9.922 -22.781 -7.488 1 97.81 41 ASP B N 1
ATOM 2257 C CA . ASP B 1 41 ? 10.32 -24.172 -7.246 1 97.81 41 ASP B CA 1
ATOM 2258 C C . ASP B 1 41 ? 9.445 -24.812 -6.184 1 97.81 41 ASP B C 1
ATOM 2260 O O . ASP B 1 41 ? 8.961 -25.938 -6.363 1 97.81 41 ASP B O 1
ATOM 2264 N N . THR B 1 42 ? 9.195 -24.109 -5.16 1 98.56 42 THR B N 1
ATOM 2265 C CA . THR B 1 42 ? 8.391 -24.625 -4.055 1 98.56 42 THR B CA 1
ATOM 2266 C C . THR B 1 42 ? 6.945 -24.844 -4.496 1 98.56 42 THR B C 1
ATOM 2268 O O . THR B 1 42 ? 6.355 -25.891 -4.219 1 98.56 42 THR B O 1
ATOM 2271 N N . LEU B 1 43 ? 6.371 -23.875 -5.199 1 98.81 43 LEU B N 1
ATOM 2272 C CA . LEU B 1 43 ? 4.98 -23.969 -5.617 1 98.81 43 LEU B CA 1
ATOM 2273 C C . LEU B 1 43 ? 4.797 -25.109 -6.625 1 98.81 43 LEU B C 1
ATOM 2275 O O . LEU B 1 43 ? 3.844 -25.875 -6.535 1 98.81 43 LEU B O 1
ATOM 2279 N N . SER B 1 44 ? 5.711 -25.188 -7.574 1 98.62 44 SER B N 1
ATOM 2280 C CA . SER B 1 44 ? 5.57 -26.219 -8.594 1 98.62 44 SER B CA 1
ATOM 2281 C C . SER B 1 44 ? 5.727 -27.625 -7.992 1 98.62 44 SER B C 1
ATOM 2283 O O . SER B 1 44 ? 5.008 -28.547 -8.367 1 98.62 44 SER B O 1
ATOM 2285 N N . GLU B 1 45 ? 6.695 -27.719 -7.09 1 98.44 45 GLU B N 1
ATOM 2286 C CA . GLU B 1 45 ? 6.887 -29 -6.414 1 98.44 45 GLU B CA 1
ATOM 2287 C C . GLU B 1 45 ? 5.617 -29.438 -5.695 1 98.44 45 GLU B C 1
ATOM 2289 O O . GLU B 1 45 ? 5.277 -30.625 -5.688 1 98.44 45 GLU B O 1
ATOM 2294 N N . ARG B 1 46 ? 4.883 -28.562 -5.246 1 98.38 46 ARG B N 1
ATOM 2295 C CA . ARG B 1 46 ? 3.738 -28.859 -4.395 1 98.38 46 ARG B CA 1
ATOM 2296 C C . ARG B 1 46 ? 2.459 -28.984 -5.215 1 98.38 46 ARG B C 1
ATOM 2298 O O . ARG B 1 46 ? 1.577 -29.781 -4.891 1 98.38 46 ARG B O 1
ATOM 2305 N N . PHE B 1 47 ? 2.387 -28.219 -6.344 1 98.81 47 PHE B N 1
ATOM 2306 C CA . PHE B 1 47 ? 1.054 -28.047 -6.91 1 98.81 47 PHE B CA 1
ATOM 2307 C C . PHE B 1 47 ? 1.021 -28.516 -8.367 1 98.81 47 PHE B C 1
ATOM 2309 O O . PHE B 1 47 ? -0.041 -28.531 -8.992 1 98.81 47 PHE B O 1
ATOM 2316 N N . ASP B 1 48 ? 2.16 -28.859 -8.93 1 98.81 48 ASP B N 1
ATOM 2317 C CA . ASP B 1 48 ? 2.162 -29.422 -10.273 1 98.81 48 ASP B CA 1
ATOM 2318 C C . ASP B 1 48 ? 1.821 -30.922 -10.242 1 98.81 48 ASP B C 1
ATOM 2320 O O . ASP B 1 48 ? 2.682 -31.766 -10.492 1 98.81 48 ASP B O 1
ATOM 2324 N N . LYS B 1 49 ? 0.577 -31.172 -10.078 1 98.62 49 LYS B N 1
ATOM 2325 C CA . LYS B 1 49 ? 0.065 -32.531 -9.992 1 98.62 49 LYS B CA 1
ATOM 2326 C C . LYS B 1 49 ? -1.232 -32.688 -10.781 1 98.62 49 LYS B C 1
ATOM 2328 O O . LYS B 1 49 ? -2.047 -31.75 -10.828 1 98.62 49 LYS B O 1
ATOM 2333 N N . PRO B 1 50 ? -1.413 -33.938 -11.32 1 98.5 50 PRO B N 1
ATOM 2334 C CA . PRO B 1 50 ? -2.686 -34.156 -12 1 98.5 50 PRO B CA 1
ATOM 2335 C C . PRO B 1 50 ? -3.895 -33.938 -11.094 1 98.5 50 PRO B C 1
ATOM 2337 O O . PRO B 1 50 ? -3.873 -34.344 -9.93 1 98.5 50 PRO B O 1
ATOM 2340 N N . GLY B 1 51 ? -4.879 -33.312 -11.617 1 98.25 51 GLY B N 1
ATOM 2341 C CA . GLY B 1 51 ? -6.105 -33.094 -10.867 1 98.25 51 GLY B CA 1
ATOM 2342 C C . GLY B 1 51 ? -6.148 -31.766 -10.141 1 98.25 51 GLY B C 1
ATOM 2343 O O . GLY B 1 51 ? -7.203 -31.344 -9.664 1 98.25 51 GLY B O 1
ATOM 2344 N N . LEU B 1 52 ? -4.992 -31.094 -10.047 1 98.81 52 LEU B N 1
ATOM 2345 C CA . LEU B 1 52 ? -4.957 -29.781 -9.391 1 98.81 52 LEU B CA 1
ATOM 2346 C C . LEU B 1 52 ? -5.121 -28.672 -10.414 1 98.81 52 LEU B C 1
ATOM 2348 O O . LEU B 1 52 ? -4.75 -28.828 -11.578 1 98.81 52 LEU B O 1
ATOM 2352 N N . ARG B 1 53 ? -5.742 -27.578 -9.977 1 98.81 53 ARG B N 1
ATOM 2353 C CA . ARG B 1 53 ? -5.945 -26.391 -10.789 1 98.81 53 ARG B CA 1
ATOM 2354 C C . ARG B 1 53 ? -5.191 -25.188 -10.219 1 98.81 53 ARG B C 1
ATOM 2356 O O . ARG B 1 53 ? -5.309 -24.891 -9.031 1 98.81 53 ARG B O 1
ATOM 2363 N N . VAL B 1 54 ? -4.402 -24.516 -11.086 1 98.94 54 VAL B N 1
ATOM 2364 C CA . VAL B 1 54 ? -3.553 -23.406 -10.695 1 98.94 54 VAL B CA 1
ATOM 2365 C C . VAL B 1 54 ? -3.934 -22.156 -11.484 1 98.94 54 VAL B C 1
ATOM 2367 O O . VAL B 1 54 ? -4.051 -22.203 -12.711 1 98.94 54 VAL B O 1
ATOM 2370 N N . LEU B 1 55 ? -4.191 -21.062 -10.766 1 98.94 55 LEU B N 1
ATOM 2371 C CA . LEU B 1 55 ? -4.465 -19.766 -11.391 1 98.94 55 LEU B CA 1
ATOM 2372 C C . LEU B 1 55 ? -3.332 -18.781 -11.133 1 98.94 55 LEU B C 1
ATOM 2374 O O . LEU B 1 55 ? -2.967 -18.547 -9.977 1 98.94 55 LEU B O 1
ATOM 2378 N N . GLU B 1 56 ? -2.742 -18.266 -12.203 1 98.88 56 GLU B N 1
ATOM 2379 C CA . GLU B 1 56 ? -1.805 -17.156 -12.086 1 98.88 56 GLU B CA 1
ATOM 2380 C C . GLU B 1 56 ? -2.482 -15.828 -12.406 1 98.88 56 GLU B C 1
ATOM 2382 O O . GLU B 1 56 ? -2.994 -15.641 -13.516 1 98.88 56 GLU B O 1
ATOM 2387 N N . VAL B 1 57 ? -2.551 -14.953 -11.445 1 98.81 57 VAL B N 1
ATOM 2388 C CA . VAL B 1 57 ? -3.07 -13.602 -11.648 1 98.81 57 VAL B CA 1
ATOM 2389 C C . VAL B 1 57 ? -1.935 -12.672 -12.062 1 98.81 57 VAL B C 1
ATOM 2391 O O . VAL B 1 57 ? -0.981 -12.469 -11.305 1 98.81 57 VAL B O 1
ATOM 2394 N N . GLY B 1 58 ? -2.01 -12.016 -13.156 1 97.62 58 GLY B N 1
ATOM 2395 C CA . GLY B 1 58 ? -0.908 -11.281 -13.766 1 97.62 58 GLY B CA 1
ATOM 2396 C C . GLY B 1 58 ? 0.073 -12.172 -14.5 1 97.62 58 GLY B C 1
ATOM 2397 O O . GLY B 1 58 ? 1.278 -12.117 -14.242 1 97.62 58 GLY B O 1
ATOM 2398 N N . SER B 1 59 ? -0.422 -12.938 -15.469 1 97.5 59 SER B N 1
ATOM 2399 C CA . SER B 1 59 ? 0.367 -14.016 -16.062 1 97.5 59 SER B CA 1
ATOM 2400 C C . SER B 1 59 ? 1.069 -13.562 -17.328 1 97.5 59 SER B C 1
ATOM 2402 O O . SER B 1 59 ? 1.947 -14.258 -17.844 1 97.5 59 SER B O 1
ATOM 2404 N N . ARG B 1 60 ? 0.643 -12.336 -17.812 1 95.19 60 ARG B N 1
ATOM 2405 C CA . ARG B 1 60 ? 1.184 -11.93 -19.094 1 95.19 60 ARG B CA 1
ATOM 2406 C C . ARG B 1 60 ? 2.703 -11.805 -19.047 1 95.19 60 ARG B C 1
ATOM 2408 O O . ARG B 1 60 ? 3.252 -11.258 -18.094 1 95.19 60 ARG B O 1
ATOM 2415 N N . ASN B 1 61 ? 3.33 -12.289 -20.047 1 90 61 ASN B N 1
ATOM 2416 C CA . ASN B 1 61 ? 4.785 -12.203 -20.094 1 90 61 ASN B CA 1
ATOM 2417 C C . ASN B 1 61 ? 5.246 -10.773 -20.391 1 90 61 ASN B C 1
ATOM 2419 O O . ASN B 1 61 ? 5.098 -10.281 -21.5 1 90 61 ASN B O 1
ATOM 2423 N N . VAL B 1 62 ? 5.746 -10.195 -19.406 1 81.19 62 VAL B N 1
ATOM 2424 C CA . VAL B 1 62 ? 6.234 -8.828 -19.531 1 81.19 62 VAL B CA 1
ATOM 2425 C C . VAL B 1 62 ? 7.758 -8.812 -19.453 1 81.19 62 VAL B C 1
ATOM 2427 O O . VAL B 1 62 ? 8.422 -8.078 -20.188 1 81.19 62 VAL B O 1
ATOM 2430 N N . THR B 1 63 ? 8.367 -9.656 -18.609 1 76.06 63 THR B N 1
ATOM 2431 C CA . THR B 1 63 ? 9.797 -9.617 -18.312 1 76.06 63 THR B CA 1
ATOM 2432 C C . THR B 1 63 ? 10.508 -10.836 -18.875 1 76.06 63 THR B C 1
ATOM 2434 O O . THR B 1 63 ? 11.719 -10.992 -18.703 1 76.06 63 THR B O 1
ATOM 2437 N N . GLY B 1 64 ? 9.68 -11.703 -19.5 1 78.69 64 GLY B N 1
ATOM 2438 C CA . GLY B 1 64 ? 10.25 -12.961 -19.953 1 78.69 64 GLY B CA 1
ATOM 2439 C C . GLY B 1 64 ? 9.945 -14.133 -19.047 1 78.69 64 GLY B C 1
ATOM 2440 O O . GLY B 1 64 ? 10.195 -15.281 -19.406 1 78.69 64 GLY B O 1
ATOM 2441 N N . ALA B 1 65 ? 9.406 -13.773 -17.906 1 78.06 65 ALA B N 1
ATOM 2442 C CA . ALA B 1 65 ? 9.062 -14.844 -16.969 1 78.06 65 ALA B CA 1
ATOM 2443 C C . ALA B 1 65 ? 7.727 -15.484 -17.344 1 78.06 65 ALA B C 1
ATOM 2445 O O . ALA B 1 65 ? 6.723 -14.797 -17.516 1 78.06 65 ALA B O 1
ATOM 2446 N N . ASN B 1 66 ? 7.703 -16.703 -17.641 1 89.5 66 ASN B N 1
ATOM 2447 C CA . ASN B 1 66 ? 6.551 -17.562 -17.906 1 89.5 66 ASN B CA 1
ATOM 2448 C C . ASN B 1 66 ? 6.594 -18.828 -17.062 1 89.5 66 ASN B C 1
ATOM 2450 O O . ASN B 1 66 ? 7.508 -19.641 -17.203 1 89.5 66 ASN B O 1
ATOM 2454 N N . PHE B 1 67 ? 5.562 -19 -16.25 1 94.19 67 PHE B N 1
ATOM 2455 C CA . PHE B 1 67 ? 5.656 -20.062 -15.25 1 94.19 67 PHE B CA 1
ATOM 2456 C C . PHE B 1 67 ? 4.766 -21.234 -15.633 1 94.19 67 PHE B C 1
ATOM 2458 O O . PHE B 1 67 ? 4.715 -22.234 -14.922 1 94.19 67 PHE B O 1
ATOM 2465 N N . ARG B 1 68 ? 4.133 -21.172 -16.734 1 96.81 68 ARG B N 1
ATOM 2466 C CA . ARG B 1 68 ? 3.207 -22.219 -17.172 1 96.81 68 ARG B CA 1
ATOM 2467 C C . ARG B 1 68 ? 3.9 -23.578 -17.219 1 96.81 68 ARG B C 1
ATOM 2469 O O . ARG B 1 68 ? 3.344 -24.578 -16.781 1 96.81 68 ARG B O 1
ATOM 2476 N N . HIS B 1 69 ? 5.141 -23.578 -17.75 1 96.25 69 HIS B N 1
ATOM 2477 C CA . HIS B 1 69 ? 5.871 -24.828 -17.938 1 96.25 69 HIS B CA 1
ATOM 2478 C C . HIS B 1 69 ? 6.207 -25.469 -16.609 1 96.25 69 HIS B C 1
ATOM 2480 O O . HIS B 1 69 ? 6.5 -26.672 -16.547 1 96.25 69 HIS B O 1
ATOM 2486 N N . ARG B 1 70 ? 6.18 -24.672 -15.531 1 97.75 70 ARG B N 1
ATOM 2487 C CA . ARG B 1 70 ? 6.484 -25.188 -14.195 1 97.75 70 ARG B CA 1
ATOM 2488 C C . ARG B 1 70 ? 5.285 -25.906 -13.602 1 97.75 70 ARG B C 1
ATOM 2490 O O . ARG B 1 70 ? 5.395 -26.547 -12.555 1 97.75 70 ARG B O 1
ATOM 2497 N N . PHE B 1 71 ? 4.129 -25.828 -14.25 1 98.5 71 PHE B N 1
ATOM 2498 C CA . PHE B 1 71 ? 2.893 -26.469 -13.828 1 98.5 71 PHE B CA 1
ATOM 2499 C C . PHE B 1 71 ? 2.305 -27.312 -14.945 1 98.5 71 PHE B C 1
ATOM 2501 O O . PHE B 1 71 ? 1.112 -27.219 -15.242 1 98.5 71 PHE B O 1
ATOM 2508 N N . ALA B 1 72 ? 3.125 -28.172 -15.539 1 97.75 72 ALA B N 1
ATOM 2509 C CA . ALA B 1 72 ? 2.783 -28.938 -16.734 1 97.75 72 ALA B CA 1
ATOM 2510 C C . ALA B 1 72 ? 1.814 -30.062 -16.406 1 97.75 72 ALA B C 1
ATOM 2512 O O . ALA B 1 72 ? 1.069 -30.516 -17.281 1 97.75 72 ALA B O 1
ATOM 2513 N N . GLN B 1 73 ? 1.744 -30.547 -15.234 1 98.56 73 GLN B N 1
ATOM 2514 C CA . GLN B 1 73 ? 0.891 -31.672 -14.852 1 98.56 73 GLN B CA 1
ATOM 2515 C C . GLN B 1 73 ? -0.453 -31.172 -14.32 1 98.56 73 GLN B C 1
ATOM 2517 O O . GLN B 1 73 ? -1.453 -31.891 -14.391 1 98.56 73 GLN B O 1
ATOM 2522 N N . ALA B 1 74 ? -0.488 -30 -13.781 1 98.81 74 ALA B N 1
ATOM 2523 C CA . ALA B 1 74 ? -1.717 -29.391 -13.281 1 98.81 74 ALA B CA 1
ATOM 2524 C C . ALA B 1 74 ? -2.482 -28.688 -14.406 1 98.81 74 ALA B C 1
ATOM 2526 O O . ALA B 1 74 ? -1.946 -28.5 -15.5 1 98.81 74 ALA B O 1
ATOM 2527 N N . GLU B 1 75 ? -3.762 -28.406 -14.172 1 98.62 75 GLU B N 1
ATOM 2528 C CA . GLU B 1 75 ? -4.469 -27.469 -15.031 1 98.62 75 GLU B CA 1
ATOM 2529 C C . GLU B 1 75 ? -4.102 -26.031 -14.703 1 98.62 75 GLU B C 1
ATOM 2531 O O . GLU B 1 75 ? -4.387 -25.547 -13.602 1 98.62 75 GLU B O 1
ATOM 2536 N N . TYR B 1 76 ? -3.42 -25.406 -15.617 1 98.62 76 TYR B N 1
ATOM 2537 C CA . TYR B 1 76 ? -2.922 -24.047 -15.422 1 98.62 76 TYR B CA 1
ATOM 2538 C C . TYR B 1 76 ? -3.775 -23.047 -16.188 1 98.62 76 TYR B C 1
ATOM 2540 O O . TYR B 1 76 ? -4.062 -23.234 -17.359 1 98.62 76 TYR B O 1
ATOM 2548 N N . VAL B 1 77 ? -4.262 -21.969 -15.5 1 98.81 77 VAL B N 1
ATOM 2549 C CA . VAL B 1 77 ? -4.992 -20.875 -16.109 1 98.81 77 VAL B CA 1
ATOM 2550 C C . VAL B 1 77 ? -4.238 -19.562 -15.875 1 98.81 77 VAL B C 1
ATOM 2552 O O . VAL B 1 77 ? -3.99 -19.172 -14.727 1 98.81 77 VAL B O 1
ATOM 2555 N N . GLY B 1 78 ? -3.844 -18.906 -16.969 1 98.69 78 GLY B N 1
ATOM 2556 C CA . GLY B 1 78 ? -3.268 -17.578 -16.891 1 98.69 78 GLY B CA 1
ATOM 2557 C C . GLY B 1 78 ? -4.301 -16.469 -17.016 1 98.69 78 GLY B C 1
ATOM 2558 O O . GLY B 1 78 ? -5.125 -16.484 -17.922 1 98.69 78 GLY B O 1
ATOM 2559 N N . PHE B 1 79 ? -4.285 -15.516 -16.078 1 98.75 79 PHE B N 1
ATOM 2560 C CA . PHE B 1 79 ? -5.219 -14.391 -16.031 1 98.75 79 PHE B CA 1
ATOM 2561 C C . PHE B 1 79 ? -4.473 -13.07 -16.094 1 98.75 79 PHE B C 1
ATOM 2563 O O . PHE B 1 79 ? -3.482 -12.875 -15.383 1 98.75 79 PHE B O 1
ATOM 2570 N N . ASP B 1 80 ? -4.918 -12.164 -16.938 1 98 80 ASP B N 1
ATOM 2571 C CA . ASP B 1 80 ? -4.293 -10.844 -17 1 98 80 ASP B CA 1
ATOM 2572 C C . ASP B 1 80 ? -5.281 -9.797 -17.5 1 98 80 ASP B C 1
ATOM 2574 O O . ASP B 1 80 ? -6.336 -10.133 -18.047 1 98 80 ASP B O 1
ATOM 2578 N N . LEU B 1 81 ? -4.891 -8.555 -17.266 1 97.38 81 LEU B N 1
ATOM 2579 C CA . LEU B 1 81 ? -5.691 -7.422 -17.719 1 97.38 81 LEU B CA 1
ATOM 2580 C C . LEU B 1 81 ? -5.695 -7.328 -19.25 1 97.38 81 LEU B C 1
ATOM 2582 O O . LEU B 1 81 ? -6.691 -6.914 -19.844 1 97.38 81 LEU B O 1
ATOM 2586 N N . TYR B 1 82 ? -4.551 -7.723 -19.844 1 96.62 82 TYR B N 1
ATOM 2587 C CA . TYR B 1 82 ? -4.387 -7.641 -21.297 1 96.62 82 TYR B CA 1
ATOM 2588 C C . TYR B 1 82 ? -4.18 -9.023 -21.906 1 96.62 82 TYR B C 1
ATOM 2590 O O . TYR B 1 82 ? -3.621 -9.914 -21.25 1 96.62 82 TYR B O 1
ATOM 2598 N N . ALA B 1 83 ? -4.621 -9.148 -23.078 1 96.56 83 ALA B N 1
ATOM 2599 C CA . ALA B 1 83 ? -4.277 -10.359 -23.828 1 96.56 83 ALA B CA 1
ATOM 2600 C C . ALA B 1 83 ? -2.781 -10.422 -24.109 1 96.56 83 ALA B C 1
ATOM 2602 O O . ALA B 1 83 ? -2.094 -9.398 -24.078 1 96.56 83 ALA B O 1
ATOM 2603 N N . GLY B 1 84 ? -2.258 -11.672 -24.297 1 94.69 84 GLY B N 1
ATOM 2604 C CA . GLY B 1 84 ? -0.854 -11.875 -24.625 1 94.69 84 GLY B CA 1
ATOM 2605 C C . GLY B 1 84 ? -0.367 -13.281 -24.312 1 94.69 84 GLY B C 1
ATOM 2606 O O . GLY B 1 84 ? -1.17 -14.172 -24.047 1 94.69 84 GLY B O 1
ATOM 2607 N N . GLU B 1 85 ? 0.945 -13.398 -24.484 1 94.81 85 GLU B N 1
ATOM 2608 C CA . GLU B 1 85 ? 1.54 -14.695 -24.188 1 94.81 85 GLU B CA 1
ATOM 2609 C C . GLU B 1 85 ? 1.229 -15.125 -22.75 1 94.81 85 GLU B C 1
ATOM 2611 O O . GLU B 1 85 ? 1.35 -14.328 -21.812 1 94.81 85 GLU B O 1
ATOM 2616 N N . ASN B 1 86 ? 0.715 -16.328 -22.562 1 96.5 86 ASN B N 1
ATOM 2617 C CA . ASN B 1 86 ? 0.48 -16.984 -21.281 1 96.5 86 ASN B CA 1
ATOM 2618 C C . ASN B 1 86 ? -0.814 -16.5 -20.625 1 96.5 86 ASN B C 1
ATOM 2620 O O . ASN B 1 86 ? -0.989 -16.609 -19.422 1 96.5 86 ASN B O 1
ATOM 2624 N N . VAL B 1 87 ? -1.661 -15.867 -21.484 1 97.75 87 VAL B N 1
ATOM 2625 C CA . VAL B 1 87 ? -2.936 -15.383 -20.953 1 97.75 87 VAL B CA 1
ATOM 2626 C C . VAL B 1 87 ? -4.078 -16.234 -21.516 1 97.75 87 VAL B C 1
ATOM 2628 O O . VAL B 1 87 ? -4.258 -16.312 -22.734 1 97.75 87 VAL B O 1
ATOM 2631 N N . ASP B 1 88 ? -4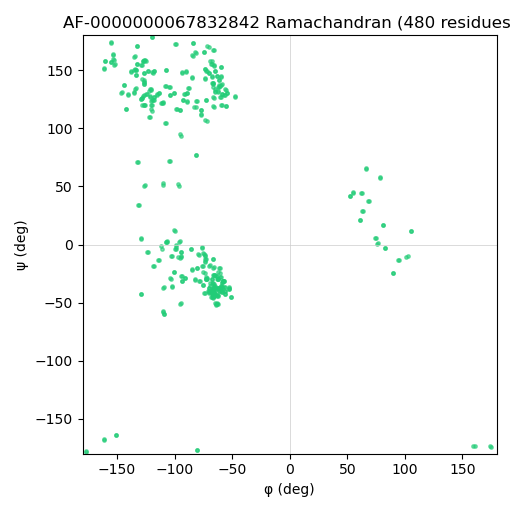.824 -16.828 -20.656 1 98.56 88 ASP B N 1
ATOM 2632 C CA . ASP B 1 88 ? -5.973 -17.641 -21.047 1 98.56 88 ASP B CA 1
ATOM 2633 C C . ASP B 1 88 ? -7.281 -16.875 -20.844 1 98.56 88 ASP B C 1
ATOM 2635 O O . ASP B 1 88 ? -8.242 -17.078 -21.578 1 98.56 88 ASP B O 1
ATOM 2639 N N . VAL B 1 89 ? -7.375 -16.078 -19.797 1 98.75 89 VAL B N 1
ATOM 2640 C CA . VAL B 1 89 ? -8.547 -15.273 -19.469 1 98.75 89 VAL B CA 1
ATOM 2641 C C . VAL B 1 89 ? -8.148 -13.812 -19.312 1 98.75 89 VAL B C 1
ATOM 2643 O O . VAL B 1 89 ? -7.258 -13.484 -18.516 1 98.75 89 VAL B O 1
ATOM 2646 N N . VAL B 1 90 ? -8.695 -12.914 -20.094 1 98.38 90 VAL B N 1
ATOM 2647 C CA . VAL B 1 90 ? -8.461 -11.477 -20.016 1 98.38 90 VAL B CA 1
ATOM 2648 C C . VAL B 1 90 ? -9.531 -10.828 -19.125 1 98.38 90 VAL B C 1
ATOM 2650 O O . VAL B 1 90 ? -10.727 -11.039 -19.328 1 98.38 90 VAL B O 1
ATOM 2653 N N . GLY B 1 91 ? -9.109 -10.078 -18.062 1 98.31 91 GLY B N 1
ATOM 2654 C CA . GLY B 1 91 ? -10.102 -9.453 -17.203 1 98.31 91 GLY B CA 1
ATOM 2655 C C . GLY B 1 91 ? -9.492 -8.602 -16.109 1 98.31 91 GLY B C 1
ATOM 2656 O O . GLY B 1 91 ? -8.273 -8.406 -16.078 1 98.31 91 GLY B O 1
ATOM 2657 N N . ASP B 1 92 ? -10.328 -8.062 -15.289 1 98.12 92 ASP B N 1
ATOM 2658 C CA . ASP B 1 92 ? -10 -7.188 -14.172 1 98.12 92 ASP B CA 1
ATOM 2659 C C . ASP B 1 92 ? -9.891 -7.977 -12.867 1 98.12 92 ASP B C 1
ATOM 2661 O O . ASP B 1 92 ? -10.891 -8.508 -12.375 1 98.12 92 ASP B O 1
ATOM 2665 N N . ALA B 1 93 ? -8.719 -7.984 -12.328 1 98.69 93 ALA B N 1
ATOM 2666 C CA . ALA B 1 93 ? -8.477 -8.773 -11.125 1 98.69 93 ALA B CA 1
ATOM 2667 C C . ALA B 1 93 ? -9.367 -8.305 -9.977 1 98.69 93 ALA B C 1
ATOM 2669 O O . ALA B 1 93 ? -9.586 -9.047 -9.008 1 98.69 93 ALA B O 1
ATOM 2670 N N . HIS B 1 94 ? -9.883 -7.062 -10.055 1 98.62 94 HIS B N 1
ATOM 2671 C CA . HIS B 1 94 ? -10.766 -6.539 -9.023 1 98.62 94 HIS B CA 1
ATOM 2672 C C . HIS B 1 94 ? -12.164 -7.148 -9.117 1 98.62 94 HIS B C 1
ATOM 2674 O O . HIS B 1 94 ? -13 -6.938 -8.242 1 98.62 94 HIS B O 1
ATOM 2680 N N . ARG B 1 95 ? -12.398 -7.898 -10.172 1 98.44 95 ARG B N 1
ATOM 2681 C CA . ARG B 1 95 ? -13.625 -8.656 -10.375 1 98.44 95 ARG B CA 1
ATOM 2682 C C . ARG B 1 95 ? -13.32 -10.102 -10.773 1 98.44 95 ARG B C 1
ATOM 2684 O O . ARG B 1 95 ? -14.031 -10.688 -11.594 1 98.44 95 ARG B O 1
ATOM 2691 N N . LEU B 1 96 ? -12.305 -10.594 -10.266 1 98.69 96 LEU B N 1
ATOM 2692 C CA . LEU B 1 96 ? -11.688 -11.844 -10.688 1 98.69 96 LEU B CA 1
ATOM 2693 C C . LEU B 1 96 ? -12.719 -12.969 -10.742 1 98.69 96 LEU B C 1
ATOM 2695 O O . LEU B 1 96 ? -12.797 -13.703 -11.727 1 98.69 96 LEU B O 1
ATOM 2699 N N . SER B 1 97 ? -13.578 -13.133 -9.773 1 98 97 SER B N 1
ATOM 2700 C CA . SER B 1 97 ? -14.5 -14.258 -9.664 1 98 97 SER B CA 1
ATOM 2701 C C . SER B 1 97 ? -15.586 -14.188 -10.742 1 98 97 SER B C 1
ATOM 2703 O O . SER B 1 97 ? -16.234 -15.195 -11.047 1 98 97 SER B O 1
ATOM 2705 N N . HIS B 1 98 ? -15.766 -13.047 -11.328 1 97.94 98 HIS B N 1
ATOM 2706 C CA . HIS B 1 98 ? -16.797 -12.859 -12.344 1 97.94 98 HIS B CA 1
ATOM 2707 C C . HIS B 1 98 ? -16.391 -13.531 -13.656 1 97.94 98 HIS B C 1
ATOM 2709 O O . HIS B 1 98 ? -17.234 -13.703 -14.547 1 97.94 98 HIS B O 1
ATOM 2715 N N . TYR B 1 99 ? -15.156 -13.93 -13.758 1 98.56 99 TYR B N 1
ATOM 2716 C CA . TYR B 1 99 ? -14.664 -14.469 -15.023 1 98.56 99 TYR B CA 1
ATOM 2717 C C . TYR B 1 99 ? -14.664 -15.992 -15.008 1 98.56 99 TYR B C 1
ATOM 2719 O O . TYR B 1 99 ? -14.266 -16.625 -15.984 1 98.56 99 TYR B O 1
ATOM 2727 N N . PHE B 1 100 ? -15.039 -16.531 -13.906 1 98.44 100 PHE B N 1
ATOM 2728 C CA . PHE B 1 100 ? -15.07 -17.969 -13.758 1 98.44 100 PHE B CA 1
ATOM 2729 C C . PHE B 1 100 ? -16.453 -18.453 -13.328 1 98.44 100 PHE B C 1
ATOM 2731 O O . PHE B 1 100 ? -17.219 -17.688 -12.742 1 98.44 100 PHE B O 1
ATOM 2738 N N . GLY B 1 101 ? -16.75 -19.672 -13.578 1 96.06 101 GLY B N 1
ATOM 2739 C CA . GLY B 1 101 ? -18.031 -20.25 -13.188 1 96.06 101 GLY B CA 1
ATOM 2740 C C . GLY B 1 101 ? -18.188 -20.375 -11.68 1 96.06 101 GLY B C 1
ATOM 2741 O O . GLY B 1 101 ? -17.203 -20.422 -10.945 1 96.06 101 GLY B O 1
ATOM 2742 N N . ASP B 1 102 ? -19.359 -20.453 -11.172 1 90.62 102 ASP B N 1
ATOM 2743 C CA . ASP B 1 102 ? -19.688 -20.5 -9.75 1 90.62 102 ASP B CA 1
ATOM 2744 C C . ASP B 1 102 ? -19.047 -21.703 -9.07 1 90.62 102 ASP B C 1
ATOM 2746 O O . ASP B 1 102 ? -18.75 -21.672 -7.879 1 90.62 102 ASP B O 1
ATOM 2750 N N . ASP B 1 103 ? -18.844 -22.703 -9.859 1 91.75 103 ASP B N 1
ATOM 2751 C CA . ASP B 1 103 ? -18.328 -23.938 -9.289 1 91.75 103 ASP B CA 1
ATOM 2752 C C . ASP B 1 103 ? -16.828 -24.062 -9.523 1 91.75 103 ASP B C 1
ATOM 2754 O O . ASP B 1 103 ? -16.188 -25.016 -9.055 1 91.75 103 ASP B O 1
ATOM 2758 N N . GLU B 1 104 ? -16.328 -23.094 -10.25 1 94.75 104 GLU B N 1
ATOM 2759 C CA . GLU B 1 104 ? -14.906 -23.172 -10.547 1 94.75 104 GLU B CA 1
ATOM 2760 C C . GLU B 1 104 ? -14.07 -22.656 -9.375 1 94.75 104 GLU B C 1
ATOM 2762 O O . GLU B 1 104 ? -14.32 -21.562 -8.859 1 94.75 104 GLU B O 1
ATOM 2767 N N . ARG B 1 105 ? -13.203 -23.562 -8.945 1 97.69 105 ARG B N 1
ATOM 2768 C CA . ARG B 1 105 ? -12.281 -23.219 -7.859 1 97.69 105 ARG B CA 1
ATOM 2769 C C . ARG B 1 105 ? -10.867 -23.688 -8.18 1 97.69 105 ARG B C 1
ATOM 2771 O O . ARG B 1 105 ? -10.664 -24.5 -9.078 1 97.69 105 ARG B O 1
ATOM 2778 N N . PHE B 1 106 ? -9.945 -23.141 -7.48 1 98.88 106 PHE B N 1
ATOM 2779 C CA . PHE B 1 106 ? -8.539 -23.438 -7.73 1 98.88 106 PHE B CA 1
ATOM 2780 C C . PHE B 1 106 ? -7.867 -23.969 -6.469 1 98.88 106 PHE B C 1
ATOM 2782 O O . PHE B 1 106 ? -8.258 -23.609 -5.355 1 98.88 106 PHE B O 1
ATOM 2789 N N . ASP B 1 107 ? -6.883 -24.828 -6.664 1 98.94 107 ASP B N 1
ATOM 2790 C CA . ASP B 1 107 ? -6.082 -25.359 -5.566 1 98.94 107 ASP B CA 1
ATOM 2791 C C . ASP B 1 107 ? -4.973 -24.391 -5.18 1 98.94 107 ASP B C 1
ATOM 2793 O O . ASP B 1 107 ? -4.52 -24.375 -4.031 1 98.94 107 ASP B O 1
ATOM 2797 N N . LEU B 1 108 ? -4.512 -23.641 -6.152 1 98.94 108 LEU B N 1
ATOM 2798 C CA . LEU B 1 108 ? -3.498 -22.594 -5.973 1 98.94 108 LEU B CA 1
ATOM 2799 C C . LEU B 1 108 ? -3.82 -21.375 -6.812 1 98.94 108 LEU B C 1
ATOM 2801 O O . LEU B 1 108 ? -4.141 -21.484 -7.996 1 98.94 108 LEU B O 1
ATOM 2805 N N . ILE B 1 109 ? -3.812 -20.266 -6.188 1 98.94 109 ILE B N 1
ATOM 2806 C CA . ILE B 1 109 ? -3.77 -18.984 -6.879 1 98.94 109 ILE B CA 1
ATOM 2807 C C . ILE B 1 109 ? -2.496 -18.234 -6.492 1 98.94 109 ILE B C 1
ATOM 2809 O O . ILE B 1 109 ? -2.201 -18.078 -5.305 1 98.94 109 ILE B O 1
ATOM 2813 N N . PHE B 1 110 ? -1.718 -17.859 -7.469 1 98.88 110 PHE B N 1
ATOM 2814 C CA . PHE B 1 110 ? -0.519 -17.094 -7.129 1 98.88 110 PHE B CA 1
ATOM 2815 C C . PHE B 1 110 ? -0.374 -15.875 -8.031 1 98.88 110 PHE B C 1
ATOM 2817 O O . PHE B 1 110 ? -0.995 -15.805 -9.094 1 98.88 110 PHE B O 1
ATOM 2824 N N . SER B 1 111 ? 0.292 -14.906 -7.594 1 98.69 111 SER B N 1
ATOM 2825 C CA . SER B 1 111 ? 0.553 -13.641 -8.273 1 98.69 111 SER B CA 1
ATOM 2826 C C . SER B 1 111 ? 1.928 -13.094 -7.91 1 98.69 111 SER B C 1
ATOM 2828 O O . SER B 1 111 ? 2.295 -13.055 -6.734 1 98.69 111 SER B O 1
ATOM 2830 N N . SER B 1 112 ? 2.686 -12.727 -8.852 1 97.56 112 SER B N 1
ATOM 2831 C CA . SER B 1 112 ? 4.008 -12.148 -8.648 1 97.56 112 SER B CA 1
ATOM 2832 C C . SER B 1 112 ? 4.168 -10.844 -9.422 1 97.56 112 SER B C 1
ATOM 2834 O O . SER B 1 112 ? 3.961 -10.805 -10.641 1 97.56 112 SER B O 1
ATOM 2836 N N . ALA B 1 113 ? 4.527 -9.789 -8.703 1 96.19 113 ALA B N 1
ATOM 2837 C CA . ALA B 1 113 ? 4.793 -8.484 -9.297 1 96.19 113 ALA B CA 1
ATOM 2838 C C . ALA B 1 113 ? 3.541 -7.922 -9.969 1 96.19 113 ALA B C 1
ATOM 2840 O O . ALA B 1 113 ? 3.605 -7.418 -11.094 1 96.19 113 ALA B O 1
ATOM 2841 N N . VAL B 1 114 ? 2.402 -8.031 -9.297 1 97.69 114 VAL B N 1
ATOM 2842 C CA . VAL B 1 114 ? 1.128 -7.59 -9.852 1 97.69 114 VAL B CA 1
ATOM 2843 C C . VAL B 1 114 ? 0.419 -6.676 -8.852 1 97.69 114 VAL B C 1
ATOM 2845 O O . VAL B 1 114 ? -0.112 -5.629 -9.227 1 97.69 114 VAL B O 1
ATOM 2848 N N . PHE B 1 115 ? 0.417 -7.016 -7.566 1 98.81 115 PHE B N 1
ATOM 2849 C CA . PHE B 1 115 ? -0.388 -6.344 -6.555 1 98.81 115 PHE B CA 1
ATOM 2850 C C . PHE B 1 115 ? -0.047 -4.859 -6.484 1 98.81 115 PHE B C 1
ATOM 2852 O O . PHE B 1 115 ? -0.913 -4.031 -6.195 1 98.81 115 PHE B O 1
ATOM 2859 N N . GLU B 1 116 ? 1.243 -4.488 -6.754 1 98.69 116 GLU B N 1
ATOM 2860 C CA . GLU B 1 116 ? 1.655 -3.09 -6.719 1 98.69 116 GLU B CA 1
ATOM 2861 C C . GLU B 1 116 ? 0.987 -2.289 -7.836 1 98.69 116 GLU B C 1
ATOM 2863 O O . GLU B 1 116 ? 0.959 -1.058 -7.789 1 98.69 116 GLU B O 1
ATOM 2868 N N . HIS B 1 117 ? 0.372 -3.006 -8.781 1 98.19 117 HIS B N 1
ATOM 2869 C CA . HIS B 1 117 ? -0.267 -2.369 -9.922 1 98.19 117 HIS B CA 1
ATOM 2870 C C . HIS B 1 117 ? -1.787 -2.436 -9.812 1 98.19 117 HIS B C 1
ATOM 2872 O O . HIS B 1 117 ? -2.498 -2.008 -10.727 1 98.19 117 HIS B O 1
ATOM 2878 N N . LEU B 1 118 ? -2.293 -2.961 -8.781 1 98.75 118 LEU B N 1
ATOM 2879 C CA . LEU B 1 118 ? -3.73 -2.988 -8.539 1 98.75 118 LEU B CA 1
ATOM 2880 C C . LEU B 1 118 ? -4.18 -1.74 -7.789 1 98.75 118 LEU B C 1
ATOM 2882 O O . LEU B 1 118 ? -3.643 -1.427 -6.723 1 98.75 118 LEU B O 1
ATOM 2886 N N . ALA B 1 119 ? -5.188 -1.112 -8.289 1 98.75 119 ALA B N 1
ATOM 2887 C CA . ALA B 1 119 ? -5.695 0.105 -7.656 1 98.75 119 ALA B CA 1
ATOM 2888 C C . ALA B 1 119 ? -6.426 -0.214 -6.355 1 98.75 119 ALA B C 1
ATOM 2890 O O . ALA B 1 119 ? -6.492 0.623 -5.453 1 98.75 119 ALA B O 1
ATOM 2891 N N . MET B 1 120 ? -7.016 -1.415 -6.32 1 98.88 120 MET B N 1
ATOM 2892 C CA . MET B 1 120 ? -7.758 -1.869 -5.148 1 98.88 120 MET B CA 1
ATOM 2893 C C . MET B 1 120 ? -7.352 -3.287 -4.762 1 98.88 120 MET B C 1
ATOM 2895 O O . MET B 1 120 ? -8.164 -4.211 -4.832 1 98.88 120 MET B O 1
ATOM 2899 N N . PRO B 1 121 ? -6.105 -3.438 -4.219 1 98.94 121 PRO B N 1
ATOM 2900 C CA . PRO B 1 121 ? -5.633 -4.785 -3.895 1 98.94 121 PRO B CA 1
ATOM 2901 C C . PRO B 1 121 ? -6.477 -5.461 -2.814 1 98.94 121 PRO B C 1
ATOM 2903 O O . PRO B 1 121 ? -6.559 -6.691 -2.771 1 98.94 121 PRO B O 1
ATOM 2906 N N . TRP B 1 122 ? -7.109 -4.707 -1.929 1 98.88 122 TRP B N 1
ATOM 2907 C CA . TRP B 1 122 ? -7.961 -5.273 -0.89 1 98.88 122 TRP B CA 1
ATOM 2908 C C . TRP B 1 122 ? -9.211 -5.902 -1.496 1 98.88 122 TRP B C 1
ATOM 2910 O O . TRP B 1 122 ? -9.742 -6.883 -0.966 1 98.88 122 TRP B O 1
ATOM 2920 N N . VAL B 1 123 ? -9.688 -5.379 -2.643 1 98.81 123 VAL B N 1
ATOM 2921 C CA . VAL B 1 123 ? -10.805 -5.973 -3.359 1 98.81 123 VAL B CA 1
ATOM 2922 C C . VAL B 1 123 ? -10.359 -7.25 -4.062 1 98.81 123 VAL B C 1
ATOM 2924 O O . VAL B 1 123 ? -11.055 -8.266 -4.023 1 98.81 123 VAL B O 1
ATOM 2927 N N . ALA B 1 124 ? -9.188 -7.168 -4.641 1 98.88 124 ALA B N 1
ATOM 2928 C CA . ALA B 1 124 ? -8.641 -8.336 -5.332 1 98.88 124 ALA B CA 1
ATOM 2929 C C . ALA B 1 124 ? -8.453 -9.508 -4.371 1 98.88 124 ALA B C 1
ATOM 2931 O O . ALA B 1 124 ? -8.664 -10.664 -4.738 1 98.88 124 ALA B O 1
ATOM 2932 N N . ALA B 1 125 ? -8.039 -9.25 -3.139 1 98.88 125 ALA B N 1
ATOM 2933 C CA . ALA B 1 125 ? -7.848 -10.297 -2.143 1 98.88 125 ALA B CA 1
ATOM 2934 C C . ALA B 1 125 ? -9.156 -11.031 -1.857 1 98.88 125 ALA B C 1
ATOM 2936 O O . ALA B 1 125 ? -9.172 -12.258 -1.745 1 98.88 125 ALA B O 1
ATOM 2937 N N . VAL B 1 126 ? -10.219 -10.289 -1.793 1 98.69 126 VAL B N 1
ATOM 2938 C CA . VAL B 1 126 ? -11.523 -10.883 -1.555 1 98.69 126 VAL B CA 1
ATOM 2939 C C . VAL B 1 126 ? -11.93 -11.742 -2.748 1 98.69 126 VAL B C 1
ATOM 2941 O O . VAL B 1 126 ? -12.453 -12.852 -2.576 1 98.69 126 VAL B O 1
ATOM 2944 N N . GLU B 1 127 ? -11.664 -11.227 -3.943 1 98.38 127 GLU B N 1
ATOM 2945 C CA . GLU B 1 127 ? -11.984 -11.969 -5.16 1 98.38 127 GLU B CA 1
ATOM 2946 C C . GLU B 1 127 ? -11.195 -13.273 -5.23 1 98.38 127 GLU B C 1
ATOM 2948 O O . GLU B 1 127 ? -11.719 -14.305 -5.656 1 98.38 127 GLU B O 1
ATOM 2953 N N . ILE B 1 128 ? -9.953 -13.242 -4.781 1 98.81 128 ILE B N 1
ATOM 2954 C CA . ILE B 1 128 ? -9.117 -14.438 -4.746 1 98.81 128 ILE B CA 1
ATOM 2955 C C . ILE B 1 128 ? -9.711 -15.445 -3.77 1 98.81 128 ILE B C 1
ATOM 2957 O O . ILE B 1 128 ? -9.789 -16.641 -4.074 1 98.81 128 ILE B O 1
ATOM 2961 N N . ALA B 1 129 ? -10.141 -14.977 -2.656 1 98.56 129 ALA B N 1
ATOM 2962 C CA . ALA B 1 129 ? -10.734 -15.859 -1.654 1 98.56 129 ALA B CA 1
ATOM 2963 C C . ALA B 1 129 ? -11.953 -16.594 -2.219 1 98.56 129 ALA B C 1
ATOM 2965 O O . ALA B 1 129 ? -12.164 -17.766 -1.932 1 98.56 129 ALA B O 1
ATOM 2966 N N . LYS B 1 130 ? -12.711 -15.93 -3.049 1 97.75 130 LYS B N 1
ATOM 2967 C CA . LYS B 1 130 ? -13.914 -16.5 -3.627 1 97.75 130 LYS B CA 1
ATOM 2968 C C . LYS B 1 130 ? -13.578 -17.672 -4.551 1 97.75 130 LYS B C 1
ATOM 2970 O O . LYS B 1 130 ? -14.375 -18.594 -4.707 1 97.75 130 LYS B O 1
ATOM 2975 N N . LEU B 1 131 ? -12.391 -17.656 -5.105 1 98.5 131 LEU B N 1
ATOM 2976 C CA . LEU B 1 131 ? -12.055 -18.609 -6.148 1 98.5 131 LEU B CA 1
ATOM 2977 C C . LEU B 1 131 ? -11.172 -19.734 -5.59 1 98.5 131 LEU B C 1
ATOM 2979 O O . LEU B 1 131 ? -10.883 -20.703 -6.293 1 98.5 131 LEU B O 1
ATOM 2983 N N . LEU B 1 132 ? -10.742 -19.531 -4.395 1 98.69 132 LEU B N 1
ATOM 2984 C CA . LEU B 1 132 ? -9.859 -20.547 -3.812 1 98.69 132 LEU B CA 1
ATOM 2985 C C . LEU B 1 132 ? -10.664 -21.641 -3.119 1 98.69 132 LEU B C 1
ATOM 2987 O O . LEU B 1 132 ? -11.625 -21.359 -2.404 1 98.69 132 LEU B O 1
ATOM 2991 N N . LYS B 1 133 ? -10.305 -22.938 -3.352 1 98.5 133 LYS B N 1
ATOM 2992 C CA . LYS B 1 133 ? -10.875 -24.047 -2.594 1 98.5 133 LYS B CA 1
ATOM 2993 C C . LYS B 1 133 ? -10.508 -23.938 -1.115 1 98.5 133 LYS B C 1
ATOM 2995 O O . LYS B 1 133 ? -9.43 -23.453 -0.766 1 98.5 133 LYS B O 1
ATOM 3000 N N . VAL B 1 134 ? -11.523 -24.391 -0.269 1 98.31 134 VAL B N 1
ATOM 3001 C CA . VAL B 1 134 ? -11.07 -24.672 1.093 1 98.31 134 VAL B CA 1
ATOM 3002 C C . VAL B 1 134 ? -9.906 -25.656 1.065 1 98.31 134 VAL B C 1
ATOM 3004 O O . VAL B 1 134 ? -9.93 -26.625 0.316 1 98.31 134 VAL B O 1
ATOM 3007 N N . ASP B 1 135 ? -8.875 -25.312 1.761 1 98.69 135 ASP B N 1
ATOM 3008 C CA . ASP B 1 135 ? -7.609 -26.031 1.832 1 98.69 135 ASP B CA 1
ATOM 3009 C C . ASP B 1 135 ? -6.707 -25.688 0.652 1 98.69 135 ASP B C 1
ATOM 3011 O O . ASP B 1 135 ? -5.578 -26.172 0.562 1 98.69 135 ASP B O 1
ATOM 3015 N N . GLY B 1 136 ? -7.215 -24.844 -0.297 1 98.88 136 GLY B N 1
ATOM 3016 C CA . GLY B 1 136 ? -6.355 -24.266 -1.324 1 98.88 136 GLY B CA 1
ATOM 3017 C C . GLY B 1 136 ? -5.387 -23.234 -0.787 1 98.88 136 GLY B C 1
ATOM 3018 O O . GLY B 1 136 ? -5.469 -22.844 0.38 1 98.88 136 GLY B O 1
ATOM 3019 N N . HIS B 1 137 ? -4.453 -22.844 -1.662 1 98.94 137 HIS B N 1
ATOM 3020 C CA . HIS B 1 137 ? -3.408 -21.922 -1.209 1 98.94 137 HIS B CA 1
ATOM 3021 C C . HIS B 1 137 ? -3.322 -20.703 -2.104 1 98.94 137 HIS B C 1
ATOM 3023 O O . HIS B 1 137 ? -3.623 -20.766 -3.297 1 98.94 137 HIS B O 1
ATOM 3029 N N . VAL B 1 138 ? -2.963 -19.609 -1.47 1 99 138 VAL B N 1
ATOM 3030 C CA . VAL B 1 138 ? -2.656 -18.375 -2.209 1 99 138 VAL B CA 1
ATOM 3031 C C . VAL B 1 138 ? -1.225 -17.938 -1.911 1 99 138 VAL B C 1
ATOM 3033 O O . VAL B 1 138 ? -0.772 -18.016 -0.766 1 99 138 VAL B O 1
ATOM 3036 N N . PHE B 1 139 ? -0.498 -17.594 -2.961 1 99 139 PHE B N 1
ATOM 3037 C CA . PHE B 1 139 ? 0.836 -17.016 -2.836 1 99 139 PHE B CA 1
ATOM 3038 C C . PHE B 1 139 ? 0.921 -15.688 -3.564 1 99 139 PHE B C 1
ATOM 3040 O O . PHE B 1 139 ? 0.505 -15.57 -4.719 1 99 139 PHE B O 1
ATOM 3047 N N . VAL B 1 140 ? 1.428 -14.672 -2.871 1 98.94 140 VAL B N 1
ATOM 3048 C CA . VAL B 1 140 ? 1.642 -13.367 -3.482 1 98.94 140 VAL B CA 1
ATOM 3049 C C . VAL B 1 140 ? 3.076 -12.906 -3.232 1 98.94 140 VAL B C 1
ATOM 3051 O O . VAL B 1 140 ? 3.574 -12.992 -2.105 1 98.94 140 VAL B O 1
ATOM 3054 N N . GLU B 1 141 ? 3.76 -12.578 -4.23 1 98.62 141 GLU B N 1
ATOM 3055 C CA . GLU B 1 141 ? 5.004 -11.82 -4.168 1 98.62 141 GLU B CA 1
ATOM 3056 C C . GLU B 1 141 ? 4.848 -10.445 -4.816 1 98.62 141 GLU B C 1
ATOM 3058 O O . GLU B 1 141 ? 4.32 -10.336 -5.922 1 98.62 141 GLU B O 1
ATOM 3063 N N . THR B 1 142 ? 5.25 -9.445 -4.145 1 98.56 142 THR B N 1
ATOM 3064 C CA . THR B 1 142 ? 5.184 -8.062 -4.613 1 98.56 142 THR B CA 1
ATOM 3065 C C . THR B 1 142 ? 6.309 -7.23 -4.008 1 98.56 142 THR B C 1
ATOM 3067 O O . THR B 1 142 ? 7.336 -7.773 -3.596 1 98.56 142 THR B O 1
ATOM 3070 N N . HIS B 1 143 ? 6.184 -5.895 -4.074 1 98.62 143 HIS B N 1
ATOM 3071 C CA . HIS B 1 143 ? 7.301 -5.059 -3.65 1 98.62 143 HIS B CA 1
ATOM 3072 C C . HIS B 1 143 ? 7.008 -4.383 -2.316 1 98.62 143 HIS B C 1
ATOM 3074 O O . HIS B 1 143 ? 5.852 -4.07 -2.014 1 98.62 143 HIS B O 1
ATOM 3080 N N . PHE B 1 144 ? 8.094 -4.148 -1.567 1 98.5 144 PHE B N 1
ATOM 3081 C CA . PHE B 1 144 ? 8.023 -3.305 -0.378 1 98.5 144 PHE B CA 1
ATOM 3082 C C . PHE B 1 144 ? 8.734 -1.977 -0.617 1 98.5 144 PHE B C 1
ATOM 3084 O O . PHE B 1 144 ? 8.117 -0.912 -0.51 1 98.5 144 PHE B O 1
ATOM 3091 N N . SER B 1 145 ? 9.969 -2.023 -0.919 1 97.75 145 SER B N 1
ATOM 3092 C CA . SER B 1 145 ? 10.742 -0.855 -1.334 1 97.75 145 SER B CA 1
ATOM 3093 C C . SER B 1 145 ? 11.344 -1.054 -2.723 1 97.75 145 SER B C 1
ATOM 3095 O O . SER B 1 145 ? 12.258 -1.857 -2.898 1 97.75 145 SER B O 1
ATOM 3097 N N . PHE B 1 146 ? 10.859 -0.376 -3.66 1 97.06 146 PHE B N 1
ATOM 3098 C CA . PHE B 1 146 ? 11.359 -0.48 -5.027 1 97.06 146 PHE B CA 1
ATOM 3099 C C . PHE B 1 146 ? 11.07 0.796 -5.809 1 97.06 146 PHE B C 1
ATOM 3101 O O . PHE B 1 146 ? 10.383 1.692 -5.309 1 97.06 146 PHE B O 1
ATOM 3108 N N . ARG B 1 147 ? 11.578 0.838 -6.961 1 95.81 147 ARG B N 1
ATOM 3109 C CA . ARG B 1 147 ? 11.477 2.035 -7.789 1 95.81 147 ARG B CA 1
ATOM 3110 C C . ARG B 1 147 ? 10.062 2.203 -8.336 1 95.81 147 ARG B C 1
ATOM 3112 O O . ARG B 1 147 ? 9.336 1.22 -8.516 1 95.81 147 ARG B O 1
ATOM 3119 N N . SER B 1 148 ? 9.742 3.43 -8.547 1 96.69 148 SER B N 1
ATOM 3120 C CA . SER B 1 148 ? 8.547 3.703 -9.328 1 96.69 148 SER B CA 1
ATOM 3121 C C . SER B 1 148 ? 8.656 3.119 -10.734 1 96.69 148 SER B C 1
ATOM 3123 O O . SER B 1 148 ? 9.656 3.326 -11.422 1 96.69 148 SER B O 1
ATOM 3125 N N . HIS B 1 149 ? 7.633 2.316 -11.148 1 94.38 149 HIS B N 1
ATOM 3126 C CA . HIS B 1 149 ? 7.691 1.646 -12.438 1 94.38 149 HIS B CA 1
ATOM 3127 C C . HIS B 1 149 ? 6.293 1.328 -12.961 1 94.38 149 HIS B C 1
ATOM 3129 O O . HIS B 1 149 ? 5.32 1.376 -12.203 1 94.38 149 HIS B O 1
ATOM 3135 N N . GLU B 1 150 ? 6.207 1.164 -14.328 1 93.81 150 GLU B N 1
ATOM 3136 C CA . GLU B 1 150 ? 4.969 0.833 -15.031 1 93.81 150 GLU B CA 1
ATOM 3137 C C . GLU B 1 150 ? 3.865 1.834 -14.703 1 93.81 150 GLU B C 1
ATOM 3139 O O . GLU B 1 150 ? 2.74 1.443 -14.383 1 93.81 150 GLU B O 1
ATOM 3144 N N . ARG B 1 151 ? 4.234 3.072 -14.727 1 94.25 151 ARG B N 1
ATOM 3145 C CA . ARG B 1 151 ? 3.305 4.164 -14.453 1 94.25 151 ARG B CA 1
ATOM 3146 C C . ARG B 1 151 ? 2.348 4.371 -15.617 1 94.25 151 ARG B C 1
ATOM 3148 O O . ARG B 1 151 ? 2.695 4.098 -16.766 1 94.25 151 ARG B O 1
ATOM 3155 N N . PRO B 1 152 ? 1.107 4.699 -15.312 1 95.88 152 PRO B N 1
ATOM 3156 C CA . PRO B 1 152 ? 0.632 5.285 -14.055 1 95.88 152 PRO B CA 1
ATOM 3157 C C . PRO B 1 152 ? 0.114 4.238 -13.07 1 95.88 152 PRO B C 1
ATOM 3159 O O . PRO B 1 152 ? -0.278 4.578 -11.953 1 95.88 152 PRO B O 1
ATOM 3162 N N . TRP B 1 153 ? 0.213 2.941 -13.43 1 96.88 153 TRP B N 1
ATOM 3163 C CA . TRP B 1 153 ? -0.397 1.942 -12.555 1 96.88 153 TRP B CA 1
ATOM 3164 C C . TRP B 1 153 ? 0.638 1.336 -11.617 1 96.88 153 TRP B C 1
ATOM 3166 O O . TRP B 1 153 ? 0.833 0.118 -11.594 1 96.88 153 TRP B O 1
ATOM 3176 N N . ASN B 1 154 ? 1.386 2.088 -10.914 1 97.69 154 ASN B N 1
ATOM 3177 C CA . ASN B 1 154 ? 2.139 1.778 -9.703 1 97.69 154 ASN B CA 1
ATOM 3178 C C . ASN B 1 154 ? 1.517 2.432 -8.477 1 97.69 154 ASN B C 1
ATOM 3180 O O . ASN B 1 154 ? 1.664 3.639 -8.266 1 97.69 154 ASN B O 1
ATOM 3184 N N . PHE B 1 155 ? 0.843 1.635 -7.672 1 98.62 155 PHE B N 1
ATOM 3185 C CA . PHE B 1 155 ? -0.051 2.236 -6.688 1 98.62 155 PHE B CA 1
ATOM 3186 C C . PHE B 1 155 ? 0.492 2.051 -5.277 1 98.62 155 PHE B C 1
ATOM 3188 O O . PHE B 1 155 ? 0.737 3.029 -4.566 1 98.62 155 PHE B O 1
ATOM 3195 N N . PHE B 1 156 ? 0.694 0.769 -4.941 1 98.75 156 PHE B N 1
ATOM 3196 C CA . PHE B 1 156 ? 1.018 0.43 -3.561 1 98.75 156 PHE B CA 1
ATOM 3197 C C . PHE B 1 156 ? 2.281 -0.42 -3.492 1 98.75 156 PHE B C 1
ATOM 3199 O O . PHE B 1 156 ? 2.678 -1.031 -4.488 1 98.75 156 PHE B O 1
ATOM 3206 N N . GLN B 1 157 ? 2.857 -0.401 -2.41 1 98.75 157 GLN B N 1
ATOM 3207 C CA . GLN B 1 157 ? 3.852 -1.385 -1.995 1 98.75 157 GLN B CA 1
ATOM 3208 C C . GLN B 1 157 ? 3.486 -2 -0.648 1 98.75 157 GLN B C 1
ATOM 3210 O O . GLN B 1 157 ? 2.664 -1.451 0.089 1 98.75 157 GLN B O 1
ATOM 3215 N N . PHE B 1 158 ? 4.062 -3.195 -0.401 1 98.81 158 PHE B N 1
ATOM 3216 C CA . PHE B 1 158 ? 3.531 -3.996 0.696 1 98.81 158 PHE B CA 1
ATOM 3217 C C . PHE B 1 158 ? 4.66 -4.547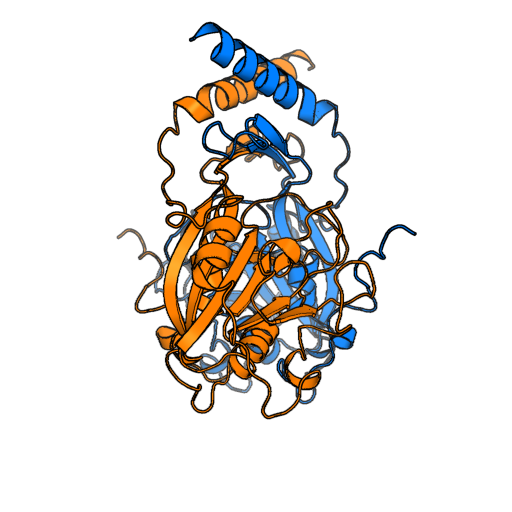 1.557 1 98.81 158 PHE B C 1
ATOM 3219 O O . PHE B 1 158 ? 5.648 -5.07 1.035 1 98.81 158 PHE B O 1
ATOM 3226 N N . SER B 1 159 ? 4.488 -4.426 2.85 1 98.69 159 SER B N 1
ATOM 3227 C CA . SER B 1 159 ? 5.289 -5.266 3.732 1 98.69 159 SER B CA 1
ATOM 3228 C C . SER B 1 159 ? 4.656 -6.645 3.908 1 98.69 159 SER B C 1
ATOM 3230 O O . SER B 1 159 ? 3.562 -6.898 3.404 1 98.69 159 SER B O 1
ATOM 3232 N N . ASP B 1 160 ? 5.41 -7.508 4.602 1 98.38 160 ASP B N 1
ATOM 3233 C CA . ASP B 1 160 ? 4.84 -8.797 4.977 1 98.38 160 ASP B CA 1
ATOM 3234 C C . ASP B 1 160 ? 3.58 -8.617 5.82 1 98.38 160 ASP B C 1
ATOM 3236 O O . ASP B 1 160 ? 2.623 -9.383 5.688 1 98.38 160 ASP B O 1
ATOM 3240 N N . MET B 1 161 ? 3.537 -7.551 6.598 1 98.62 161 MET B N 1
ATOM 3241 C CA . MET B 1 161 ? 2.375 -7.289 7.445 1 98.62 161 MET B CA 1
ATOM 3242 C C . MET B 1 161 ? 1.205 -6.77 6.613 1 98.62 161 MET B C 1
ATOM 3244 O O . MET B 1 161 ? 0.046 -7.059 6.922 1 98.62 161 MET B O 1
ATOM 3248 N N . GLY B 1 162 ? 1.507 -6.008 5.59 1 98.81 162 GLY B N 1
ATOM 3249 C CA . GLY B 1 162 ? 0.465 -5.57 4.672 1 98.81 162 GLY B CA 1
ATOM 3250 C C . GLY B 1 162 ? -0.196 -6.715 3.93 1 98.81 162 GLY B C 1
ATOM 3251 O O . GLY B 1 162 ? -1.422 -6.758 3.807 1 98.81 162 GLY B O 1
ATOM 3252 N N . LEU B 1 163 ? 0.65 -7.609 3.471 1 98.88 163 LEU B N 1
ATOM 3253 C CA . LEU B 1 163 ? 0.114 -8.789 2.801 1 98.88 163 LEU B CA 1
ATOM 3254 C C . LEU B 1 163 ? -0.73 -9.625 3.76 1 98.88 163 LEU B C 1
ATOM 3256 O O . LEU B 1 163 ? -1.783 -10.141 3.377 1 98.88 163 LEU B O 1
ATOM 3260 N N . ARG B 1 164 ? -0.287 -9.695 4.965 1 98.81 164 ARG B N 1
ATOM 3261 C CA . ARG B 1 164 ? -1.037 -10.453 5.961 1 98.81 164 ARG B CA 1
ATOM 3262 C C . ARG B 1 164 ? -2.385 -9.805 6.246 1 98.81 164 ARG B C 1
ATOM 3264 O O . ARG B 1 164 ? -3.391 -10.5 6.422 1 98.81 164 ARG B O 1
ATOM 3271 N N . ALA B 1 165 ? -2.391 -8.531 6.285 1 98.81 165 ALA B N 1
ATOM 3272 C CA . ALA B 1 165 ? -3.65 -7.816 6.48 1 98.81 165 ALA B CA 1
ATOM 3273 C C . ALA B 1 165 ? -4.637 -8.133 5.363 1 98.81 165 ALA B C 1
ATOM 3275 O O . ALA B 1 165 ? -5.836 -8.297 5.613 1 98.81 165 ALA B O 1
ATOM 3276 N N . LEU B 1 166 ? -4.141 -8.211 4.16 1 98.88 166 LEU B N 1
ATOM 3277 C CA . LEU B 1 166 ? -5 -8.516 3.021 1 98.88 166 LEU B CA 1
ATOM 3278 C C . LEU B 1 166 ? -5.523 -9.945 3.1 1 98.88 166 LEU B C 1
ATOM 3280 O O . LEU B 1 166 ? -6.703 -10.195 2.848 1 98.88 166 LEU B O 1
ATOM 3284 N N . PHE B 1 167 ? -4.645 -10.883 3.414 1 98.75 167 PHE B N 1
ATOM 3285 C CA . PHE B 1 167 ? -5.008 -12.289 3.5 1 98.75 167 PHE B CA 1
ATOM 3286 C C . PHE B 1 167 ? -5.117 -12.734 4.953 1 98.75 167 PHE B C 1
ATOM 3288 O O . PHE B 1 167 ? -4.297 -13.523 5.43 1 98.75 167 PHE B O 1
ATOM 3295 N N . ASN B 1 168 ? -6.156 -12.281 5.598 1 98.5 168 ASN B N 1
ATOM 3296 C CA . ASN B 1 168 ? -6.34 -12.375 7.043 1 98.5 168 ASN B CA 1
ATOM 3297 C C . ASN B 1 168 ? -7.25 -13.539 7.426 1 98.5 168 ASN B C 1
ATOM 3299 O O . ASN B 1 168 ? -7.879 -14.141 6.559 1 98.5 168 ASN B O 1
ATOM 3303 N N . ASP B 1 169 ? -7.359 -13.789 8.695 1 97.69 169 ASP B N 1
ATOM 3304 C CA . ASP B 1 169 ? -8.141 -14.914 9.211 1 97.69 169 ASP B CA 1
ATOM 3305 C C . ASP B 1 169 ? -9.625 -14.719 8.938 1 97.69 169 ASP B C 1
ATOM 3307 O O . ASP B 1 169 ? -10.344 -15.68 8.656 1 97.69 169 ASP B O 1
ATOM 3311 N N . ALA B 1 170 ? -10.102 -13.5 9.031 1 97.38 170 ALA B N 1
ATOM 3312 C CA . ALA B 1 170 ? -11.523 -13.219 8.852 1 97.38 170 ALA B CA 1
ATOM 3313 C C . ALA B 1 170 ? -11.961 -13.516 7.422 1 97.38 170 ALA B C 1
ATOM 3315 O O . ALA B 1 170 ? -13.125 -13.844 7.176 1 97.38 170 ALA B O 1
ATOM 3316 N N . LEU B 1 171 ? -11.031 -13.43 6.523 1 97.81 171 LEU B N 1
ATOM 3317 C CA . LEU B 1 171 ? -11.305 -13.75 5.129 1 97.81 171 LEU B CA 1
ATOM 3318 C C . LEU B 1 171 ? -11.141 -15.25 4.871 1 97.81 171 LEU B C 1
ATOM 3320 O O . LEU B 1 171 ? -11.398 -15.719 3.76 1 97.81 171 LEU B O 1
ATOM 3324 N N . GLY B 1 172 ? -10.719 -15.969 5.863 1 98 172 GLY B N 1
ATOM 3325 C CA . GLY B 1 172 ? -10.664 -17.422 5.801 1 98 172 GLY B CA 1
ATOM 3326 C C . GLY B 1 172 ? -9.25 -17.953 5.637 1 98 172 GLY B C 1
ATOM 3327 O O . GLY B 1 172 ? -9.055 -19.156 5.434 1 98 172 GLY B O 1
ATOM 3328 N N . PHE B 1 173 ? -8.258 -17.094 5.809 1 98.56 173 PHE B N 1
ATOM 3329 C CA . PHE B 1 173 ? -6.902 -17.531 5.469 1 98.56 173 PHE B CA 1
ATOM 3330 C C . PHE B 1 173 ? -6.098 -17.828 6.727 1 98.56 173 PHE B C 1
ATOM 3332 O O . PHE B 1 173 ? -6.152 -17.078 7.699 1 98.56 173 PHE B O 1
ATOM 3339 N N . GLU B 1 174 ? -5.406 -18.922 6.664 1 98.56 174 GLU B N 1
ATOM 3340 C CA . GLU B 1 174 ? -4.371 -19.266 7.633 1 98.56 174 GLU B CA 1
ATOM 3341 C C . GLU B 1 174 ? -2.98 -18.969 7.086 1 98.56 174 GLU B C 1
ATOM 3343 O O . GLU B 1 174 ? -2.637 -19.406 5.984 1 98.56 174 GLU B O 1
ATOM 3348 N N . LEU B 1 175 ? -2.221 -18.281 7.891 1 98.56 175 LEU B N 1
ATOM 3349 C CA . LEU B 1 175 ? -0.863 -17.953 7.477 1 98.56 175 LEU B CA 1
ATOM 3350 C C . LEU B 1 175 ? 0.037 -19.172 7.516 1 98.56 175 LEU B C 1
ATOM 3352 O O . LEU B 1 175 ? 0.114 -19.859 8.539 1 98.56 175 LEU B O 1
ATOM 3356 N N . ILE B 1 176 ? 0.673 -19.469 6.375 1 98.75 176 ILE B N 1
ATOM 3357 C CA . ILE B 1 176 ? 1.685 -20.531 6.336 1 98.75 176 ILE B CA 1
ATOM 3358 C C . ILE B 1 176 ? 3.072 -19.906 6.516 1 98.75 176 ILE B C 1
ATOM 3360 O O . ILE B 1 176 ? 3.844 -20.359 7.371 1 98.75 176 ILE B O 1
ATOM 3364 N N . ASP B 1 177 ? 3.375 -18.891 5.734 1 98.69 177 ASP B N 1
ATOM 3365 C CA . ASP B 1 177 ? 4.652 -18.203 5.844 1 98.69 177 ASP B CA 1
ATOM 3366 C C . ASP B 1 177 ? 4.586 -16.828 5.191 1 98.69 177 ASP B C 1
ATOM 3368 O O . ASP B 1 177 ? 3.744 -16.578 4.324 1 98.69 177 ASP B O 1
ATOM 3372 N N . LYS B 1 178 ? 5.387 -15.93 5.688 1 98.5 178 LYS B N 1
ATOM 3373 C CA . LYS B 1 178 ? 5.527 -14.594 5.113 1 98.5 178 LYS B CA 1
ATOM 3374 C C . LYS B 1 178 ? 6.898 -14.008 5.422 1 98.5 178 LYS B C 1
ATOM 3376 O O . LYS B 1 178 ? 7.59 -14.477 6.328 1 98.5 178 LYS B O 1
ATOM 3381 N N . GLY B 1 179 ? 7.273 -13.023 4.621 1 98.25 179 GLY B N 1
ATOM 3382 C CA . GLY B 1 179 ? 8.539 -12.352 4.867 1 98.25 179 GLY B CA 1
ATOM 3383 C C . GLY B 1 179 ? 8.898 -11.344 3.791 1 98.25 179 GLY B C 1
ATOM 3384 O O . GLY B 1 179 ? 8.055 -10.977 2.975 1 98.25 179 GLY B O 1
ATOM 3385 N N . MET B 1 180 ? 10.047 -10.852 3.93 1 98.06 180 MET B N 1
ATOM 3386 C CA . MET B 1 180 ? 10.578 -9.922 2.939 1 98.06 180 MET B CA 1
ATOM 3387 C C . MET B 1 180 ? 11.961 -10.367 2.461 1 98.06 180 MET B C 1
ATOM 3389 O O . MET B 1 180 ? 12.742 -10.914 3.238 1 98.06 180 MET B O 1
ATOM 3393 N N . SER B 1 181 ? 12.234 -10.195 1.202 1 97.25 181 SER B N 1
ATOM 3394 C CA . SER B 1 181 ? 13.492 -10.625 0.617 1 97.25 181 SER B CA 1
ATOM 3395 C C . SER B 1 181 ? 14.109 -9.523 -0.242 1 97.25 181 SER B C 1
ATOM 3397 O O . SER B 1 181 ? 13.508 -8.469 -0.438 1 97.25 181 SER B O 1
ATOM 3399 N N . SER B 1 182 ? 15.406 -9.742 -0.699 1 95.88 182 SER B N 1
ATOM 3400 C CA . SER B 1 182 ? 16.141 -8.828 -1.558 1 95.88 182 SER B CA 1
ATOM 3401 C C . SER B 1 182 ? 16.453 -7.52 -0.839 1 95.88 182 SER B C 1
ATOM 3403 O O . SER B 1 182 ? 16.016 -6.449 -1.278 1 95.88 182 SER B O 1
ATOM 3405 N N . PRO B 1 183 ? 17.25 -7.609 0.168 1 93.88 183 PRO B N 1
ATOM 3406 C CA . PRO B 1 183 ? 17.562 -6.418 0.956 1 93.88 183 PRO B CA 1
ATOM 3407 C C . PRO B 1 183 ? 18.25 -5.328 0.13 1 93.88 183 PRO B C 1
ATOM 3409 O O . PRO B 1 183 ? 19.062 -5.633 -0.744 1 93.88 183 PRO B O 1
ATOM 3412 N N . ILE B 1 184 ? 17.891 -4.125 0.406 1 91.56 184 ILE B N 1
ATOM 3413 C CA . ILE B 1 184 ? 18.375 -2.936 -0.285 1 91.56 184 ILE B CA 1
ATOM 3414 C C . ILE B 1 184 ? 18.922 -1.938 0.73 1 91.56 184 ILE B C 1
ATOM 3416 O O . ILE B 1 184 ? 18.359 -1.768 1.812 1 91.56 184 ILE B O 1
ATOM 3420 N N . VAL B 1 185 ? 19.984 -1.334 0.45 1 88.19 185 VAL B N 1
ATOM 3421 C CA . VAL B 1 185 ? 20.484 -0.172 1.176 1 88.19 185 VAL B CA 1
ATOM 3422 C C . VAL B 1 185 ? 20.594 1.022 0.23 1 88.19 185 VAL B C 1
ATOM 3424 O O . VAL B 1 185 ? 20.719 0.853 -0.984 1 88.19 185 VAL B O 1
ATOM 3427 N N . GLY B 1 186 ? 20.391 2.193 0.765 1 87.12 186 GLY B N 1
ATOM 3428 C CA . GLY B 1 186 ? 20.453 3.387 -0.064 1 87.12 186 GLY B CA 1
ATOM 3429 C C . GLY B 1 186 ? 20.641 4.66 0.737 1 87.12 186 GLY B C 1
ATOM 3430 O O . GLY B 1 186 ? 21.078 4.613 1.892 1 87.12 186 GLY B O 1
ATOM 3431 N N . TYR B 1 187 ? 20.453 5.781 0.085 1 85.44 187 TYR B N 1
ATOM 3432 C CA . TYR B 1 187 ? 20.516 7.082 0.747 1 85.44 187 TYR B CA 1
ATOM 3433 C C . TYR B 1 187 ? 19.641 8.102 0.023 1 85.44 187 TYR B C 1
ATOM 3435 O O . TYR B 1 187 ? 19.359 7.949 -1.169 1 85.44 187 TYR B O 1
ATOM 3443 N N . PHE B 1 188 ? 19.219 9.07 0.778 1 89.62 188 PHE B N 1
ATOM 3444 C CA . PHE B 1 188 ? 18.531 10.195 0.166 1 89.62 188 PHE B CA 1
ATOM 3445 C C . PHE B 1 188 ? 19.484 10.992 -0.727 1 89.62 188 PHE B C 1
ATOM 3447 O O . PHE B 1 188 ? 20.625 11.234 -0.358 1 89.62 188 PHE B O 1
ATOM 3454 N N . THR B 1 189 ? 18.984 11.422 -1.903 1 86 189 THR B N 1
ATOM 3455 C CA . THR B 1 189 ? 19.844 12.164 -2.828 1 86 189 THR B CA 1
ATOM 3456 C C . THR B 1 189 ? 19.938 13.633 -2.41 1 86 189 THR B C 1
ATOM 3458 O O . THR B 1 189 ? 19.375 14.031 -1.394 1 86 189 THR B O 1
ATOM 3461 N N . ASP B 1 190 ? 20.641 14.445 -3.221 1 82.25 190 ASP B N 1
ATOM 3462 C CA . ASP B 1 190 ? 20.844 15.859 -2.932 1 82.25 190 ASP B CA 1
ATOM 3463 C C . ASP B 1 190 ? 19.578 16.672 -3.229 1 82.25 190 ASP B C 1
ATOM 3465 O O . ASP B 1 190 ? 19.516 17.859 -2.938 1 82.25 190 ASP B O 1
ATOM 3469 N N . ARG B 1 191 ? 18.594 15.984 -3.719 1 86.25 191 ARG B N 1
ATOM 3470 C CA . ARG B 1 191 ? 17.344 16.656 -4.035 1 86.25 191 ARG B CA 1
ATOM 3471 C C . ARG B 1 191 ? 16.359 16.547 -2.881 1 86.25 191 ARG B C 1
ATOM 3473 O O . ARG B 1 191 ? 15.273 17.141 -2.92 1 86.25 191 ARG B O 1
ATOM 3480 N N . ALA B 1 192 ? 16.781 15.789 -1.931 1 88.25 192 ALA B N 1
ATOM 3481 C CA . ALA B 1 192 ? 15.992 15.742 -0.707 1 88.25 192 ALA B CA 1
ATOM 3482 C C . ALA B 1 192 ? 16.172 17.016 0.114 1 88.25 192 ALA B C 1
ATOM 3484 O O . ALA B 1 192 ? 17.062 17.828 -0.172 1 88.25 192 ALA B O 1
ATOM 3485 N N . ARG B 1 193 ? 15.289 17.188 1.074 1 90.06 193 ARG B N 1
ATOM 3486 C CA . ARG B 1 193 ? 15.438 18.344 1.964 1 90.06 193 ARG B CA 1
ATOM 3487 C C . ARG B 1 193 ? 16.781 18.297 2.695 1 90.06 193 ARG B C 1
ATOM 3489 O O . ARG B 1 193 ? 17.312 17.203 2.957 1 90.06 193 ARG B O 1
ATOM 3496 N N . PRO B 1 194 ? 17.312 19.5 3.08 1 83.31 194 PRO B N 1
ATOM 3497 C CA . PRO B 1 194 ? 18.656 19.578 3.662 1 83.31 194 PRO B CA 1
ATOM 3498 C C . PRO B 1 194 ? 18.844 18.625 4.844 1 83.31 194 PRO B C 1
ATOM 3500 O O . PRO B 1 194 ? 19.875 17.953 4.949 1 83.31 194 PRO B O 1
ATOM 3503 N N . GLY B 1 195 ? 17.953 18.391 5.66 1 83.62 195 GLY B N 1
ATOM 3504 C CA . GLY B 1 195 ? 18.094 17.516 6.816 1 83.62 195 GLY B CA 1
ATOM 3505 C C . GLY B 1 195 ? 18.125 16.047 6.453 1 83.62 195 GLY B C 1
ATOM 3506 O O . GLY B 1 195 ? 18.625 15.227 7.23 1 83.62 195 GLY B O 1
ATOM 3507 N N . LEU B 1 196 ? 17.844 15.727 5.207 1 88.06 196 LEU B N 1
ATOM 3508 C CA . LEU B 1 196 ? 17.766 14.336 4.77 1 88.06 196 LEU B CA 1
ATOM 3509 C C . LEU B 1 196 ? 18.875 14.016 3.771 1 88.06 196 LEU B C 1
ATOM 3511 O O . LEU B 1 196 ? 19.172 12.844 3.529 1 88.06 196 LEU B O 1
ATOM 3515 N N . ARG B 1 197 ? 19.484 15.078 3.289 1 82.81 197 ARG B N 1
ATOM 3516 C CA . ARG B 1 197 ? 20.422 14.891 2.18 1 82.81 197 ARG B CA 1
ATOM 3517 C C . ARG B 1 197 ? 21.547 13.938 2.568 1 82.81 197 ARG B C 1
ATOM 3519 O O . ARG B 1 197 ? 22.188 14.117 3.602 1 82.81 197 ARG B O 1
ATOM 3526 N N . PHE B 1 198 ? 21.625 12.859 1.819 1 79.31 198 PHE B N 1
ATOM 3527 C CA . PHE B 1 198 ? 22.703 11.875 1.861 1 79.31 198 PHE B CA 1
ATOM 3528 C C . PHE B 1 198 ? 22.578 11 3.1 1 79.31 198 PHE B C 1
ATOM 3530 O O . PHE B 1 198 ? 23.484 10.211 3.396 1 79.31 198 PHE B O 1
ATOM 3537 N N . ALA B 1 199 ? 21.531 11.164 3.84 1 84.94 199 ALA B N 1
ATOM 3538 C CA . ALA B 1 199 ? 21.312 10.25 4.961 1 84.94 199 ALA B CA 1
ATOM 3539 C C . ALA B 1 199 ? 21.141 8.82 4.473 1 84.94 199 ALA B C 1
ATOM 3541 O O . ALA B 1 199 ? 20.375 8.562 3.533 1 84.94 199 ALA B O 1
ATOM 3542 N N . PRO B 1 200 ? 21.844 7.859 5.082 1 85.88 200 PRO B N 1
ATOM 3543 C CA . PRO B 1 200 ? 21.719 6.457 4.672 1 85.88 200 PRO B CA 1
ATOM 3544 C C . PRO B 1 200 ? 20.406 5.828 5.102 1 85.88 200 PRO B C 1
ATOM 3546 O O . PRO B 1 200 ? 19.812 6.25 6.098 1 85.88 200 PRO B O 1
ATOM 3549 N N . ILE B 1 201 ? 19.984 4.938 4.32 1 90.56 201 ILE B N 1
ATOM 3550 C CA . ILE B 1 201 ? 18.781 4.164 4.609 1 90.56 201 ILE B CA 1
ATOM 3551 C C . ILE B 1 201 ? 19.094 2.672 4.527 1 90.56 201 ILE B C 1
ATOM 3553 O O . ILE B 1 201 ? 19.672 2.205 3.545 1 90.56 201 ILE B O 1
ATOM 3557 N N . THR B 1 202 ? 18.734 1.92 5.578 1 89.62 202 THR B N 1
ATOM 3558 C CA . THR B 1 202 ? 18.859 0.467 5.613 1 89.62 202 THR B CA 1
ATOM 3559 C C . THR B 1 202 ? 17.484 -0.185 5.812 1 89.62 202 THR B C 1
ATOM 3561 O O . THR B 1 202 ? 16.469 0.499 5.816 1 89.62 202 THR B O 1
ATOM 3564 N N . GLU B 1 203 ? 17.438 -1.448 5.832 1 93.62 203 GLU B N 1
ATOM 3565 C CA . GLU B 1 203 ? 16.234 -2.227 6.129 1 93.62 203 GLU B CA 1
ATOM 3566 C C . GLU B 1 203 ? 15.148 -1.983 5.086 1 93.62 203 GLU B C 1
ATOM 3568 O O . GLU B 1 203 ? 13.961 -1.934 5.422 1 93.62 203 GLU B O 1
ATOM 3573 N N . MET B 1 204 ? 15.617 -1.673 3.887 1 95.69 204 MET B N 1
ATOM 3574 C CA . MET B 1 204 ? 14.719 -1.752 2.736 1 95.69 204 MET B CA 1
ATOM 3575 C C . MET B 1 204 ? 14.766 -3.139 2.105 1 95.69 204 MET B C 1
ATOM 3577 O O . MET B 1 204 ? 15.773 -3.844 2.217 1 95.69 204 MET B O 1
ATOM 3581 N N . TYR B 1 205 ? 13.68 -3.562 1.553 1 97.38 205 TYR B N 1
ATOM 3582 C CA . TYR B 1 205 ? 13.555 -4.879 0.933 1 97.38 205 TYR B CA 1
ATOM 3583 C C . TYR B 1 205 ? 12.836 -4.781 -0.406 1 97.38 205 TYR B C 1
ATOM 3585 O O . TYR B 1 205 ? 11.75 -4.199 -0.495 1 97.38 205 TYR B O 1
ATOM 3593 N N . GLY B 1 206 ? 13.367 -5.352 -1.405 1 97.94 206 GLY B N 1
ATOM 3594 C CA . GLY B 1 206 ? 12.805 -5.266 -2.744 1 97.94 206 GLY B CA 1
ATOM 3595 C C . GLY B 1 206 ? 11.523 -6.059 -2.904 1 97.94 206 GLY B C 1
ATOM 3596 O O . GLY B 1 206 ? 10.664 -5.703 -3.713 1 97.94 206 GLY B O 1
ATOM 3597 N N . HIS B 1 207 ? 11.438 -7.129 -2.104 1 98.38 207 HIS B N 1
ATOM 3598 C CA . HIS B 1 207 ? 10.281 -8.008 -2.283 1 98.38 207 HIS B CA 1
ATOM 3599 C C . HIS B 1 207 ? 9.648 -8.359 -0.944 1 98.38 207 HIS B C 1
ATOM 3601 O O . HIS B 1 207 ? 10.32 -8.359 0.089 1 98.38 207 HIS B O 1
ATOM 3607 N N . SER B 1 208 ? 8.352 -8.586 -0.944 1 98.75 208 SER B N 1
ATOM 3608 C CA . SER B 1 208 ? 7.555 -9.164 0.137 1 98.75 208 SER B CA 1
ATOM 3609 C C . SER B 1 208 ? 6.746 -10.359 -0.348 1 98.75 208 SER B C 1
ATOM 3611 O O . SER B 1 208 ? 6.289 -10.383 -1.492 1 98.75 208 SER B O 1
ATOM 3613 N N . GLU B 1 209 ? 6.656 -11.398 0.469 1 98.88 209 GLU B N 1
ATOM 3614 C CA . GLU B 1 209 ? 6.008 -12.648 0.081 1 98.88 209 GLU B CA 1
ATOM 3615 C C . GLU B 1 209 ? 5.059 -13.141 1.17 1 98.88 209 GLU B C 1
ATOM 3617 O O . GLU B 1 209 ? 5.336 -12.984 2.359 1 98.88 209 GLU B O 1
ATOM 3622 N N . ILE B 1 210 ? 3.957 -13.766 0.726 1 98.94 210 ILE B N 1
ATOM 3623 C CA . ILE B 1 210 ? 3.07 -14.43 1.677 1 98.94 210 ILE B CA 1
ATOM 3624 C C . ILE B 1 210 ? 2.502 -15.703 1.054 1 98.94 210 ILE B C 1
ATOM 3626 O O . ILE B 1 210 ? 2.199 -15.734 -0.141 1 98.94 210 ILE B O 1
ATOM 3630 N N . LEU B 1 211 ? 2.451 -16.719 1.786 1 98.94 211 LEU B N 1
ATOM 3631 C CA . LEU B 1 211 ? 1.739 -17.953 1.49 1 98.94 211 LEU B CA 1
ATOM 3632 C C . LEU B 1 211 ? 0.685 -18.25 2.553 1 98.94 211 LEU B C 1
ATOM 3634 O O . LEU B 1 211 ? 0.993 -18.281 3.748 1 98.94 211 LEU B O 1
ATOM 3638 N N . CYS B 1 212 ? -0.555 -18.406 2.148 1 98.94 212 CYS B N 1
ATOM 3639 C CA . CYS B 1 212 ? -1.65 -18.734 3.051 1 98.94 212 CYS B CA 1
ATOM 3640 C C . CYS B 1 212 ? -2.436 -19.938 2.535 1 98.94 212 CYS B C 1
ATOM 3642 O O . CYS B 1 212 ? -2.41 -20.234 1.339 1 98.94 212 CYS B O 1
ATOM 3644 N N . ARG B 1 213 ? -3.055 -20.625 3.42 1 98.94 213 ARG B N 1
ATOM 3645 C CA . ARG B 1 213 ? -4.055 -21.641 3.125 1 98.94 213 ARG B CA 1
ATOM 3646 C C . ARG B 1 213 ? -5.453 -21.156 3.488 1 98.94 213 ARG B C 1
ATOM 3648 O O . ARG B 1 213 ? -5.652 -20.562 4.551 1 98.94 213 ARG B O 1
ATOM 3655 N N . LYS B 1 214 ? -6.395 -21.406 2.615 1 98.81 214 LYS B N 1
ATOM 3656 C CA . LYS B 1 214 ? -7.773 -21.109 2.975 1 98.81 214 LYS B CA 1
ATOM 3657 C C . LYS B 1 214 ? -8.344 -22.172 3.906 1 98.81 214 LYS B C 1
ATOM 3659 O O . LYS B 1 214 ? -8.562 -23.312 3.496 1 98.81 214 LYS B O 1
ATOM 3664 N N . ARG B 1 215 ? -8.633 -21.75 5.047 1 98.06 215 ARG B N 1
ATOM 3665 C CA . ARG B 1 215 ? -9.078 -22.719 6.047 1 98.06 215 ARG B CA 1
ATOM 3666 C C . ARG B 1 215 ? -10.594 -22.875 6.023 1 98.06 215 ARG B C 1
ATOM 3668 O O . ARG B 1 215 ? -11.117 -23.938 6.371 1 98.06 215 ARG B O 1
ATOM 3675 N N . ALA B 1 216 ? -11.305 -21.797 5.617 1 97.69 216 ALA B N 1
ATOM 3676 C CA . ALA B 1 216 ? -12.766 -21.812 5.594 1 97.69 216 ALA B CA 1
ATOM 3677 C C . ALA B 1 216 ? -13.305 -20.719 4.668 1 97.69 216 ALA B C 1
ATOM 3679 O O . ALA B 1 216 ? -12.586 -19.781 4.312 1 97.69 216 ALA B O 1
ATOM 3680 N N . GLU B 1 217 ? -14.531 -20.938 4.23 1 96.38 217 GLU B N 1
ATOM 3681 C CA . GLU B 1 217 ? -15.219 -19.844 3.566 1 96.38 217 GLU B CA 1
ATOM 3682 C C . GLU B 1 217 ? -15.5 -18.703 4.535 1 96.38 217 GLU B C 1
ATOM 3684 O O . GLU B 1 217 ? -15.867 -18.938 5.688 1 96.38 217 GLU B O 1
ATOM 3689 N N . PRO B 1 218 ? -15.211 -17.484 4.008 1 92.38 218 PRO B N 1
ATOM 3690 C CA . PRO B 1 218 ? -15.484 -16.375 4.926 1 92.38 218 PRO B CA 1
ATOM 3691 C C . PRO B 1 218 ? -16.984 -16.203 5.207 1 92.38 218 PRO B C 1
ATOM 3693 O O . PRO B 1 218 ? -17.812 -16.406 4.312 1 92.38 218 PRO B O 1
ATOM 3696 N N . ALA B 1 219 ? -17.297 -15.945 6.406 1 87.44 219 ALA B N 1
ATOM 3697 C CA . ALA B 1 219 ? -18.672 -15.703 6.824 1 87.44 219 ALA B CA 1
ATOM 3698 C C . ALA B 1 219 ? -18.984 -14.211 6.852 1 87.44 219 ALA B C 1
ATOM 3700 O O . ALA B 1 219 ? -18.719 -13.531 7.844 1 87.44 219 ALA B O 1
ATOM 3701 N N . GLY B 1 220 ? -19.562 -13.648 5.766 1 91.31 220 GLY B N 1
ATOM 3702 C CA . GLY B 1 220 ? -20.016 -12.266 5.793 1 91.31 220 GLY B CA 1
ATOM 3703 C C . GLY B 1 220 ? -18.891 -11.266 5.879 1 91.31 220 GLY B C 1
ATOM 3704 O O . GLY B 1 220 ? -18.969 -10.281 6.621 1 91.31 220 GLY B O 1
ATOM 3705 N N . PHE B 1 221 ? -17.781 -11.461 5.242 1 96.5 221 PHE B N 1
ATOM 3706 C CA . PHE B 1 221 ? -16.641 -10.57 5.312 1 96.5 221 PHE B CA 1
ATOM 3707 C C . PHE B 1 221 ? -16.953 -9.227 4.672 1 96.5 221 PHE B C 1
ATOM 3709 O O . PHE B 1 221 ? -17.484 -9.172 3.561 1 96.5 221 PHE B O 1
ATOM 3716 N N . ASP B 1 222 ? -16.719 -8.18 5.434 1 96.75 222 ASP B N 1
ATOM 3717 C CA . ASP B 1 222 ? -16.906 -6.805 4.992 1 96.75 222 ASP B CA 1
ATOM 3718 C C . ASP B 1 222 ? -15.828 -5.891 5.555 1 96.75 222 ASP B C 1
ATOM 3720 O O . ASP B 1 222 ? -15.766 -5.656 6.762 1 96.75 222 ASP B O 1
ATOM 3724 N N . TRP B 1 223 ? -15 -5.305 4.641 1 97.81 223 TRP B N 1
ATOM 3725 C CA . TRP B 1 223 ? -13.898 -4.445 5.07 1 97.81 223 TRP B CA 1
ATOM 3726 C C . TRP B 1 223 ? -14.414 -3.285 5.914 1 97.81 223 TRP B C 1
ATOM 3728 O O . TRP B 1 223 ? -13.734 -2.818 6.824 1 97.81 223 TRP B O 1
ATOM 3738 N N . ALA B 1 224 ? -15.602 -2.836 5.637 1 95.44 224 ALA B N 1
ATOM 3739 C CA . ALA B 1 224 ? -16.156 -1.645 6.277 1 95.44 224 ALA B CA 1
ATOM 3740 C C . ALA B 1 224 ? -16.594 -1.944 7.707 1 95.44 224 ALA B C 1
ATOM 3742 O O . ALA B 1 224 ? -16.734 -1.03 8.523 1 95.44 224 ALA B O 1
ATOM 3743 N N . ARG B 1 225 ? -16.766 -3.207 7.984 1 95.69 225 ARG B N 1
ATOM 3744 C CA . ARG B 1 225 ? -17.375 -3.543 9.266 1 95.69 225 ARG B CA 1
ATOM 3745 C C . ARG B 1 225 ? -16.422 -4.375 10.125 1 95.69 225 ARG B C 1
ATOM 3747 O O . ARG B 1 225 ? -16.625 -4.5 11.336 1 95.69 225 ARG B O 1
ATOM 3754 N N . ILE B 1 226 ? -15.445 -4.957 9.5 1 97 226 ILE B N 1
ATOM 3755 C CA . ILE B 1 226 ? -14.555 -5.875 10.203 1 97 226 ILE B CA 1
ATOM 3756 C C . ILE B 1 226 ? -13.773 -5.117 11.273 1 97 226 ILE B C 1
ATOM 3758 O O . ILE B 1 226 ? -13.242 -4.031 11.008 1 97 226 ILE B O 1
ATOM 3762 N N . PRO B 1 227 ? -13.727 -5.645 12.516 1 95.69 227 PRO B N 1
ATOM 3763 C CA . PRO B 1 227 ? -12.93 -4.98 13.547 1 95.69 227 PRO B CA 1
ATOM 3764 C C . PRO B 1 227 ? -11.43 -5.047 13.273 1 95.69 227 PRO B C 1
ATOM 3766 O O . PRO B 1 227 ? -10.938 -6.055 12.758 1 95.69 227 PRO B O 1
ATOM 3769 N N . LEU B 1 228 ? -10.758 -3.988 13.641 1 97.38 228 LEU B N 1
ATOM 3770 C CA . LEU B 1 228 ? -9.32 -3.893 13.453 1 97.38 228 LEU B CA 1
ATOM 3771 C C . LEU B 1 228 ? -8.609 -5.105 14.047 1 97.38 228 LEU B C 1
ATOM 3773 O O . LEU B 1 228 ? -7.684 -5.648 13.438 1 97.38 228 LEU B O 1
ATOM 3777 N N . ASP B 1 229 ? -9.023 -5.59 15.133 1 96.44 229 ASP B N 1
ATOM 3778 C CA . ASP B 1 229 ? -8.383 -6.695 15.844 1 96.44 229 ASP B CA 1
ATOM 3779 C C . ASP B 1 229 ? -8.406 -7.969 15 1 96.44 229 ASP B C 1
ATOM 3781 O O . ASP B 1 229 ? -7.512 -8.812 15.117 1 96.44 229 ASP B O 1
ATOM 3785 N N . ALA B 1 230 ? -9.398 -8.109 14.172 1 96.12 230 ALA B N 1
ATOM 3786 C CA . ALA B 1 230 ? -9.523 -9.289 13.32 1 96.12 230 ALA B CA 1
ATOM 3787 C C . ALA B 1 230 ? -8.5 -9.258 12.188 1 96.12 230 ALA B C 1
ATOM 3789 O O . ALA B 1 230 ? -8.242 -10.281 11.547 1 96.12 230 ALA B O 1
ATOM 3790 N N . ILE B 1 231 ? -7.918 -8.047 11.992 1 97.62 231 ILE B N 1
ATOM 3791 C CA . ILE B 1 231 ? -7.047 -7.855 10.836 1 97.62 231 ILE B CA 1
ATOM 3792 C C . ILE B 1 231 ? -5.586 -7.883 11.289 1 97.62 231 ILE B C 1
ATOM 3794 O O . ILE B 1 231 ? -4.711 -8.344 10.547 1 97.62 231 ILE B O 1
ATOM 3798 N N . VAL B 1 232 ? -5.316 -7.457 12.547 1 94.62 232 VAL B N 1
ATOM 3799 C CA . VAL B 1 232 ? -3.936 -7.207 12.945 1 94.62 232 VAL B CA 1
ATOM 3800 C C . VAL B 1 232 ? -3.398 -8.398 13.727 1 94.62 232 VAL B C 1
ATOM 3802 O O . VAL B 1 232 ? -2.307 -8.336 14.297 1 94.62 232 VAL B O 1
ATOM 3805 N N . ASP B 1 233 ? -4.07 -9.477 13.734 1 89.56 233 ASP B N 1
ATOM 3806 C CA . ASP B 1 233 ? -3.604 -10.766 14.25 1 89.56 233 ASP B CA 1
ATOM 3807 C C . ASP B 1 233 ? -3.074 -10.625 15.672 1 89.56 233 ASP B C 1
ATOM 3809 O O . ASP B 1 233 ? -1.979 -11.102 15.984 1 89.56 233 ASP B O 1
ATOM 3813 N N . GLY B 1 234 ? -3.748 -9.852 16.516 1 90.75 234 GLY B N 1
ATOM 3814 C CA . GLY B 1 234 ? -3.381 -9.711 17.906 1 90.75 234 GLY B CA 1
ATOM 3815 C C . GLY B 1 234 ? -2.174 -8.812 18.125 1 90.75 234 GLY B C 1
ATOM 3816 O O . GLY B 1 234 ? -1.709 -8.648 19.25 1 90.75 234 GLY B O 1
ATOM 3817 N N . THR B 1 235 ? -1.642 -8.266 17.031 1 94.88 235 THR B N 1
ATOM 3818 C CA . THR B 1 235 ? -0.493 -7.375 17.172 1 94.88 235 THR B CA 1
ATOM 3819 C C . THR B 1 235 ? -0.942 -5.965 17.531 1 94.88 235 THR B C 1
ATOM 3821 O O . THR B 1 235 ? -2.135 -5.656 17.484 1 94.88 235 THR B O 1
ATOM 3824 N N . ARG B 1 236 ? -0.022 -5.141 17.969 1 94.44 236 ARG B N 1
ATOM 3825 C CA . ARG B 1 236 ? -0.285 -3.752 18.344 1 94.44 236 ARG B CA 1
ATOM 3826 C C . ARG B 1 236 ? 0.781 -2.824 17.766 1 94.44 236 ARG B C 1
ATOM 3828 O O . ARG B 1 236 ? 1.903 -3.254 17.484 1 94.44 236 ARG B O 1
ATOM 3835 N N . TYR B 1 237 ? 0.33 -1.644 17.516 1 93.94 237 TYR B N 1
ATOM 3836 C CA . TYR B 1 237 ? 1.333 -0.625 17.219 1 93.94 237 TYR B CA 1
ATOM 3837 C C . TYR B 1 237 ? 2.301 -0.463 18.391 1 93.94 237 TYR B C 1
ATOM 3839 O O . TYR B 1 237 ? 1.897 -0.522 19.547 1 93.94 237 TYR B O 1
ATOM 3847 N N . PRO B 1 238 ? 3.633 -0.184 18.078 1 90.56 238 PRO B N 1
ATOM 3848 C CA . PRO B 1 238 ? 4.574 -0.018 19.188 1 90.56 238 PRO B CA 1
ATOM 3849 C C . PRO B 1 238 ? 4.137 1.058 20.172 1 90.56 238 PRO B C 1
ATOM 3851 O O . PRO B 1 238 ? 3.75 2.156 19.766 1 90.56 238 PRO B O 1
ATOM 3854 N N . ALA B 1 239 ? 4.223 0.708 21.406 1 84.69 239 ALA B N 1
ATOM 3855 C CA . ALA B 1 239 ? 3.795 1.618 22.469 1 84.69 239 ALA B CA 1
ATOM 3856 C C . ALA B 1 239 ? 4.754 2.797 22.594 1 84.69 239 ALA B C 1
ATOM 3858 O O . ALA B 1 239 ? 5.949 2.67 22.312 1 84.69 239 ALA B O 1
ATOM 3859 N N . PRO B 1 240 ? 4.16 3.918 22.969 1 77.88 240 PRO B N 1
ATOM 3860 C CA . PRO B 1 240 ? 5.027 5.066 23.234 1 77.88 240 PRO B CA 1
ATOM 3861 C C . PRO B 1 240 ? 6.059 4.781 24.328 1 77.88 240 PRO B C 1
ATOM 3863 O O . PRO B 1 240 ? 5.789 4.012 25.25 1 77.88 240 PRO B O 1
ATOM 3866 N N . ASN B 1 241 ? 7.363 5.137 23.906 1 60.59 241 ASN B N 1
ATOM 3867 C CA . ASN B 1 241 ? 8.328 5.023 25 1 60.59 241 ASN B CA 1
ATOM 3868 C C . ASN B 1 241 ? 7.902 5.855 26.203 1 60.59 241 ASN B C 1
ATOM 3870 O O . ASN B 1 241 ? 7.438 6.988 26.062 1 60.59 241 ASN B O 1
ATOM 3874 N N . ARG B 1 242 ? 7.652 5.215 27.469 1 52.69 242 ARG B N 1
ATOM 3875 C CA . ARG B 1 242 ? 7.395 5.902 28.734 1 52.69 242 ARG B CA 1
ATOM 3876 C C . ARG B 1 242 ? 8.508 6.895 29.047 1 52.69 242 ARG B C 1
ATOM 3878 O O . ARG B 1 242 ? 9.664 6.684 28.672 1 52.69 242 ARG B O 1
#

Radius of gyration: 22.62 Å; Cα contacts (8 Å, |Δi|>4): 1125; chains: 2; bounding box: 63×66×59 Å

Sequence (484 aa):
MLKGAADSLIRAYGALATLPFRFRRDRIAPPKDLAHGAWIDTLSERFDKPGLRVLEVGSRNVTGANFRHRFAQAEYVGFDLYAGENVDVVGDAHRLSHYFGDDERFDLIFSSAVFEHLAMPWVAAVEIAKLLKVDGHVFVETHFSFRSHERPWNFFQFSDMGLRALFNDALGFELIDKGMSSPIVGYFTDRARPGLRFAPITEMYGHSEILCRKRAEPAGFDWARIPLDAIVDGTRYPAPNRMLKGAADSLIRAYGALATLPFRFRRDRIAPPKDLAHGAWIDTLSERFDKPGLRVLEVGSRNVTGANFRHRFAQAEYVGFDLYAGENVDVVGDAHRLSHYFGDDERFDLIFSSAVFEHLAMPWVAAVEIAKLLKVDGHVFVETHFSFRSHERPWNFFQFSDMGLRALFNDALGFELIDKGMSSPIVGYFTDRARPGLRFAPITEMYGHSEILCRKRAEPAGFDWARIPLDAIVDGTRYPAPNR

Secondary structure (DSSP, 8-state):
-HHHHHHHHHHHHHHHHHHHHH--S-SSPPPTTTSTTTHHHHHHHHH-STT-EEEEES-S-SSS---GGGGSSSEEEEEESS--TT-SEE--GGGGGGGS-TT--EEEEEEES-GGG-S-HHHHHHHHHHHEEEEEEEEEEE-SS----STTS--EEE-HHHHHHHT-GGGTEEEEEEEEEEEEEEEE-TTS-TTTTT-EEEEEEEEEEEEEEE-S--SS--TTTS-GGGTTTT--PPPPP-/-HHHHHHHHHHHHHHHHHHHHH--S-SSPPPTTTSTTTHHHHHHHHH-STT-EEEEES-S-SSS---GGGGSSSEEEEEESS--TT-SEE--GGGGGGGS-TT--EEEEEEES-GGG-S-HHHHHHHHHHHEEEEEEEEEEE-SS----STTS--EEE-HHHHHHHT-GGGTEEEEEEEEEEEEEEEE-TTS-TTTTT-EEEEEEEEEEEEEEE-S--SS--TTTS-GGGTTTT--PPPPP-

Nearest PDB structures (foldseek):
  1vl5-assembly4_D  TM=6.961E-01  e=6.678E-08  Halalkalibacterium halodurans C-125
  8x8i-assembly1_D  TM=6.742E-01  e=3.788E-08  Acinetobacter baumannii
  5m58-assembly1_B  TM=5.954E-01  e=6.450E-07  Streptomyces rishiriensis
  5mgz-assembly1_B  TM=4.799E-01  e=1.949E-07  Streptomyces niveus
  5evj-assembly2_B  TM=4.722E-01  e=2.273E-06  Chlamydomonas reinhardtii

pLDDT: mean 90.23, std 16.17, range [26.66, 99.0]